Protein 4ZKA (pdb70)

Secondary structure (DSSP, 8-state):
--TTS-EEEEEES--TT--HHHHHHHHHTTS-EEEEEEEEETTEEEEEEEEEESSHHHHHHHHHHHTT-EETTEE-EEEE---/-GGGS-EEEEEES--TT--HHHHHHHHHTTS-EEEEEEEEETTEEEEEEEEEESSHHHHHHHHHHHTT-EETTEE-EEEE---/--EEEEEES--TT--HHHHHHHHHTTS-EEEEEEEEETTEEEEEEEEEESSHHHHHHHHHHHTT-EETTEE-EEEE-/-TTS-EEEEEES--TT--HHHHHHHHGGGS-EEEEEEEEETTEEEEEEEEEESSHHHHHHHHHHHTT-EETTEE-EEEE---/--S-EEEEEES--TT--HHHHHHHHGGGS-EEEEEEEEETTEEEEEEEEEESSHHHHHHHHHHHTT-EETTEE-EEEE--/---EEEEEES--TT--HHHHHHHHHTTS-EEEEEEEEETTEEEEEEEEEESSHHHHHHHHHHHTT-EETTEE-EEEE--

Solvent-accessible surface area: 25620 Å² total; per-residue (Å²): 194,84,106,82,100,67,45,132,0,50,0,17,55,1,7,111,140,9,107,54,86,30,0,94,120,7,0,33,155,36,24,133,23,100,74,13,83,18,45,92,68,190,228,27,14,96,5,49,0,42,0,18,0,71,40,5,29,20,0,32,131,0,73,133,83,7,37,2,0,21,3,81,69,79,46,0,78,2,69,68,28,128,156,188,102,126,74,110,68,61,128,0,54,0,27,65,0,5,105,49,13,34,39,88,27,0,98,151,43,0,32,140,27,25,131,24,98,56,4,26,1,9,4,9,50,174,11,18,77,5,52,0,43,0,19,0,76,37,7,51,34,0,50,128,0,76,110,106,22,86,16,48,110,15,86,74,74,138,3,78,1,59,55,26,118,156,156,68,63,101,1,46,0,24,27,3,10,80,10,8,73,52,21,6,0,86,70,37,0,30,100,28,18,120,24,86,82,14,82,19,44,89,56,192,198,17,11,105,13,55,0,31,0,30,0,45,70,39,43,16,0,62,34,0,80,100,91,21,64,27,37,28,17,34,5,70,31,0,44,0,58,106,66,158,153,40,28,5,41,30,0,53,0,22,54,1,7,110,144,11,108,63,90,38,0,108,138,25,0,36,139,29,25,74,19,26,51,7,82,11,47,90,61,180,227,27,15,98,5,50,0,43,0,4,0,49,40,12,26,18,0,56,132,0,73,136,143,22,91,19,50,99,26,107,72,79,121,0,82,0,66,63,7,114,129,180,26,42,5,38,30,0,49,0,25,60,0,7,111,117,10,5,36,64,37,0,93,147,33,0,32,127,40,24,125,8,32,33,12,28,1,7,0,11,41,116,11,17,76,5,51,0,40,0,5,0,64,37,15,50,36,0,34,130,0,63,106,102,20,89,20,51,111,14,105,73,78,118,0,54,0,72,62,6,150,124,110,96,52,90,0,50,0,28,50,0,8,107,137,6,101,60,91,34,0,88,148,28,0,32,74,10,25,108,27,90,83,14,76,19,45,91,67,190,221,28,16,105,5,56,0,32,0,27,0,52,15,22,48,3,0,55,21,0,63,144,117,19,94,26,49,108,24,103,71,77,136,0,86,1,67,87,23,177

CATH classification: 3.30.70.330

InterPro domains:
  IPR000504 RNA recognition motif domain [PF00076] (120-186)
  IPR000504 RNA recognition motif domain [PS50102] (117-193)
  IPR000504 RNA recognition motif domain [SM00360] (118-189)
  IPR012677 Nucleotide-binding alpha-beta plait domain superfamily [G3DSA:3.30.70.330] (106-208)
  IPR017325 RNA binding protein fox-1 homolog 1-3 [PIRSF037932] (1-370)
  IPR025670 Fox-1 C-terminal domain [PF12414] (253-342)
  IPR034237 FOX1, RNA recognition motif [cd12407] (117-192)
  IPR035979 RNA-binding domain superfamily [SSF54928] (96-199)
  IPR047131 RNA binding protein fox-1 homolog 1-like [PTHR15597] (2-397)

B-factor: mean 28.58, std 15.64, range [10.76, 111.78]

GO terms:
  GO:0005515 protein binding (F, IPI)
  GO:0097165 nuclear stress granule (C, IDA)
  GO:0010494 cytoplasmic stress granule (C, IDA)
  GO:0005654 nucleoplasm (C, IDA)
  GO:0005737 cytoplasm (C, IDA)
  GO:0005802 trans-Golgi network (C, IDA)

Organism: Homo sapiens (NCBI:txid9606)

Structure (mmCIF, N/CA/C/O backbone):
data_4ZKA
#
_entry.id   4ZKA
#
_cell.length_a   68.980
_cell.length_b   77.617
_cell.length_c   106.386
_cell.angle_alpha   90.00
_cell.angle_beta   93.99
_cell.angle_gamma   90.00
#
_symmetry.space_group_name_H-M   'C 1 2 1'
#
loop_
_entity.id
_entity.type
_entity.pdbx_description
1 polymer 'RNA binding protein fox-1 homolog 1'
2 non-polymer 'SULFATE ION'
3 non-polymer '2-(N-MORPHOLINO)-ETHANESULFONIC ACID'
4 non-polymer 'TETRAETHYLENE GLYCOL'
5 water water
#
loop_
_atom_site.group_PDB
_atom_site.id
_atom_site.type_symbol
_atom_site.label_atom_id
_atom_site.label_alt_id
_atom_site.label_comp_id
_atom_site.label_asym_id
_atom_site.label_entity_id
_atom_site.label_seq_id
_atom_site.pdbx_PDB_ins_code
_atom_site.Cartn_x
_atom_site.Cartn_y
_atom_site.Cartn_z
_atom_site.occupancy
_atom_site.B_iso_or_equiv
_atom_site.auth_seq_id
_atom_site.auth_comp_id
_atom_site.auth_asym_id
_atom_site.auth_atom_id
_atom_site.pdbx_PDB_model_num
ATOM 1 N N . GLU A 1 3 ? 47.021 -20.552 23.828 1.00 54.75 3 GLU A N 1
ATOM 2 C CA . GLU A 1 3 ? 48.027 -21.044 22.895 1.00 57.06 3 GLU A CA 1
ATOM 3 C C . GLU A 1 3 ? 49.398 -21.120 23.558 1.00 54.11 3 GLU A C 1
ATOM 4 O O . GLU A 1 3 ? 49.606 -20.571 24.635 1.00 54.98 3 GLU A O 1
ATOM 15 N N . ASN A 1 4 ? 50.323 -21.812 22.900 1.00 50.29 4 ASN A N 1
ATOM 16 C CA . ASN A 1 4 ? 51.707 -21.927 23.354 1.00 43.44 4 ASN A CA 1
ATOM 17 C C . ASN A 1 4 ? 52.544 -20.780 22.777 1.00 37.97 4 ASN A C 1
ATOM 18 O O . ASN A 1 4 ? 52.893 -20.794 21.593 1.00 33.71 4 ASN A O 1
ATOM 29 N N . LYS A 1 5 ? 52.866 -19.795 23.616 1.00 36.24 5 LYS A N 1
ATOM 30 C CA . LYS A 1 5 ? 53.453 -18.538 23.144 1.00 35.56 5 LYS A CA 1
ATOM 31 C C . LYS A 1 5 ? 54.902 -18.642 22.658 1.00 28.72 5 LYS A C 1
ATOM 32 O O . LYS A 1 5 ? 55.435 -17.685 22.084 1.00 27.05 5 LYS A O 1
ATOM 51 N N . SER A 1 6 ? 55.537 -19.785 22.886 1.00 24.84 6 SER A N 1
ATOM 52 C CA . SER A 1 6 ? 56.893 -20.002 22.399 1.00 23.40 6 SER A CA 1
ATOM 53 C C . SER A 1 6 ? 56.899 -20.388 20.913 1.00 18.57 6 SER A C 1
ATOM 54 O O . SER A 1 6 ? 57.901 -20.204 20.226 1.00 22.64 6 SER A O 1
ATOM 62 N N . GLN A 1 7 ? 55.788 -20.934 20.428 1.00 16.33 7 GLN A N 1
ATOM 63 C CA . GLN A 1 7 ? 55.676 -21.370 19.036 1.00 16.00 7 GLN A CA 1
ATOM 64 C C . GLN A 1 7 ? 55.760 -20.192 18.068 1.00 17.03 7 GLN A C 1
ATOM 65 O O . GLN A 1 7 ? 55.368 -19.063 18.407 1.00 18.01 7 GLN A O 1
ATOM 79 N N . PRO A 1 8 ? 56.287 -20.433 16.859 1.00 15.25 8 PRO A N 1
ATOM 80 C CA . PRO A 1 8 ? 56.340 -19.352 15.871 1.00 14.88 8 PRO A CA 1
ATOM 81 C C . PRO A 1 8 ? 54.945 -18.936 15.450 1.00 15.22 8 PRO A C 1
ATOM 82 O O . PRO A 1 8 ? 53.987 -19.684 15.679 1.00 14.63 8 PRO A O 1
ATOM 93 N N . LYS A 1 9 ? 54.830 -17.775 14.816 1.00 14.27 9 LYS A N 1
ATOM 94 C CA . LYS A 1 9 ? 53.524 -17.309 14.376 1.00 14.01 9 LYS A CA 1
ATOM 95 C C . LYS A 1 9 ? 53.628 -16.443 13.135 1.00 13.83 9 LYS A C 1
ATOM 96 O O . LYS A 1 9 ? 54.480 -15.557 13.049 1.00 14.42 9 LYS A O 1
ATOM 115 N N . ARG A 1 10 ? 52.743 -16.708 12.178 1.00 14.04 10 ARG A N 1
ATOM 116 C CA . ARG A 1 10 ? 52.720 -15.969 10.914 1.00 13.93 10 ARG A CA 1
ATOM 117 C C . ARG A 1 10 ? 51.626 -14.923 10.940 1.00 14.15 10 ARG A C 1
ATOM 118 O O . ARG A 1 10 ? 50.473 -15.232 11.218 1.00 13.56 10 ARG A O 1
ATOM 139 N N . LEU A 1 11 ? 51.990 -13.694 10.606 1.00 13.69 11 LEU A N 1
ATOM 140 C CA . LEU A 1 11 ? 51.026 -12.622 10.487 1.00 13.75 11 LEU A CA 1
ATOM 141 C C . LEU A 1 11 ? 50.759 -12.292 9.021 1.00 13.82 11 LEU A C 1
ATOM 142 O O . LEU A 1 11 ? 51.665 -12.323 8.185 1.00 13.89 11 LEU A O 1
ATOM 158 N N . HIS A 1 12 ? 49.511 -11.946 8.729 1.00 12.51 12 HIS A N 1
ATOM 159 C CA . HIS A 1 12 ? 49.121 -11.449 7.425 1.00 12.38 12 HIS A CA 1
ATOM 160 C C . HIS A 1 12 ? 49.093 -9.927 7.509 1.00 12.15 12 HIS A C 1
ATOM 161 O O . HIS A 1 12 ? 48.368 -9.367 8.325 1.00 12.00 12 HIS A O 1
ATOM 176 N N . VAL A 1 13 ? 49.895 -9.269 6.681 1.00 12.58 13 VAL A N 1
ATOM 177 C CA . VAL A 1 13 ? 50.018 -7.818 6.713 1.00 13.89 13 VAL A CA 1
ATOM 178 C C . VAL A 1 13 ? 49.493 -7.290 5.390 1.00 12.60 13 VAL A C 1
ATOM 179 O O . VAL A 1 13 ? 49.999 -7.655 4.332 1.00 12.31 13 VAL A O 1
ATOM 192 N N . SER A 1 14 ? 48.463 -6.459 5.435 1.00 11.84 14 SER A N 1
ATOM 193 C CA . SER A 1 14 ? 47.836 -6.013 4.204 1.00 13.80 14 SER A CA 1
ATOM 194 C C . SER A 1 14 ? 47.669 -4.508 4.145 1.00 13.02 14 SER A C 1
ATOM 195 O O . SER A 1 14 ? 47.856 -3.801 5.130 1.00 12.39 14 SER A O 1
ATOM 203 N N . ASN A 1 15 ? 47.341 -4.046 2.944 1.00 14.02 15 ASN A N 1
ATOM 204 C CA . ASN A 1 15 ? 47.311 -2.635 2.602 1.00 16.10 15 ASN A CA 1
ATOM 205 C C . ASN A 1 15 ? 48.636 -1.945 2.891 1.00 15.63 15 ASN A C 1
ATOM 206 O O . ASN A 1 15 ? 48.676 -0.831 3.410 1.00 14.93 15 ASN A O 1
ATOM 217 N N . ILE A 1 16 ? 49.726 -2.631 2.564 1.00 16.07 16 ILE A N 1
ATOM 218 C CA . ILE A 1 16 ? 51.062 -2.057 2.701 1.00 14.66 16 ILE A CA 1
ATOM 219 C C . ILE A 1 16 ? 51.412 -1.326 1.405 1.00 13.36 16 ILE A C 1
ATOM 220 O O . ILE A 1 16 ? 50.840 -1.608 0.365 1.00 12.69 16 ILE A O 1
ATOM 236 N N . PRO A 1 17 ? 52.313 -0.342 1.477 1.00 15.76 17 PRO A N 1
ATOM 237 C CA . PRO A 1 17 ? 52.676 0.396 0.260 1.00 16.38 17 PRO A CA 1
ATOM 238 C C . PRO A 1 17 ? 53.118 -0.572 -0.845 1.00 16.43 17 PRO A C 1
ATOM 239 O O . PRO A 1 17 ? 53.836 -1.529 -0.574 1.00 16.00 17 PRO A O 1
ATOM 250 N N . PHE A 1 18 ? 52.697 -0.311 -2.080 1.00 13.62 18 PHE A N 1
ATOM 251 C CA . PHE A 1 18 ? 53.057 -1.157 -3.200 1.00 13.26 18 PHE A CA 1
ATOM 252 C C . PHE A 1 18 ? 54.554 -1.188 -3.400 1.00 16.01 18 PHE A C 1
ATOM 253 O O . PHE A 1 18 ? 55.102 -2.167 -3.906 1.00 16.49 18 PHE A O 1
A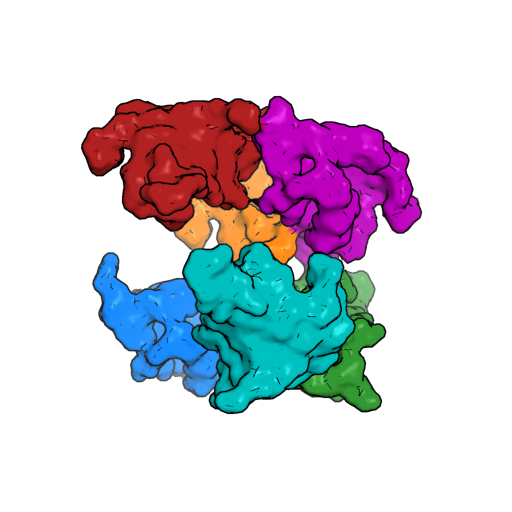TOM 270 N N . ARG A 1 19 ? 55.238 -0.136 -2.953 1.00 17.58 19 ARG A N 1
ATOM 271 C CA . ARG A 1 19 ? 56.685 -0.083 -3.108 1.00 18.81 19 ARG A CA 1
ATOM 272 C C . ARG A 1 19 ? 57.435 -1.011 -2.148 1.00 16.84 19 ARG A C 1
ATOM 273 O O . ARG A 1 19 ? 58.599 -1.328 -2.383 1.00 17.67 19 ARG A O 1
ATOM 294 N N . PHE A 1 20 ? 56.788 -1.447 -1.068 1.00 17.41 20 PHE A N 1
ATOM 295 C CA . PHE A 1 20 ? 57.460 -2.303 -0.080 1.00 17.23 20 PHE A CA 1
ATOM 296 C C . PHE A 1 20 ? 58.031 -3.580 -0.679 1.00 19.53 20 PHE A C 1
ATOM 297 O O . PHE A 1 20 ? 57.416 -4.212 -1.547 1.00 21.19 20 PHE A O 1
ATOM 314 N N . ARG A 1 21 ? 59.220 -3.940 -0.203 1.00 19.46 21 ARG A N 1
ATOM 315 C CA . ARG A 1 21 ? 59.846 -5.225 -0.485 1.00 19.92 21 ARG A CA 1
ATOM 316 C C . ARG A 1 21 ? 60.229 -5.876 0.836 1.00 21.26 21 ARG A C 1
ATOM 317 O O . ARG A 1 21 ? 60.001 -5.310 1.902 1.00 22.02 21 ARG A O 1
ATOM 338 N N . ASP A 1 22 ? 60.818 -7.066 0.765 1.00 23.63 22 ASP A N 1
ATOM 339 C CA . ASP A 1 22 ? 61.231 -7.806 1.967 1.00 26.52 22 ASP A CA 1
ATOM 340 C C . ASP A 1 22 ? 61.860 -6.950 3.073 1.00 24.60 22 ASP A C 1
ATOM 341 O O . ASP A 1 22 ? 61.412 -6.972 4.229 1.00 23.10 22 ASP A O 1
ATOM 350 N N . PRO A 1 23 ? 62.936 -6.218 2.747 1.00 28.10 23 PRO A N 1
ATOM 351 C CA . PRO A 1 23 ? 63.607 -5.489 3.823 1.00 27.00 23 PRO A CA 1
ATOM 352 C C . PRO A 1 23 ? 62.722 -4.454 4.488 1.00 24.83 23 PRO A C 1
ATOM 353 O O . PRO A 1 23 ? 62.941 -4.117 5.645 1.00 27.03 23 PRO A O 1
ATOM 364 N N . ASP A 1 24 ? 61.712 -3.961 3.781 1.00 20.96 24 ASP A N 1
ATOM 365 C CA . ASP A 1 24 ? 60.838 -2.959 4.363 1.00 21.78 24 ASP A CA 1
ATOM 366 C C . ASP A 1 24 ? 59.965 -3.569 5.451 1.00 21.81 24 ASP A C 1
ATOM 367 O O . ASP A 1 24 ? 59.803 -2.990 6.517 1.00 19.80 24 ASP A O 1
ATOM 376 N N . LEU A 1 25 ? 59.422 -4.757 5.206 1.00 23.06 25 LEU A N 1
ATOM 377 C CA . LEU A 1 25 ? 58.660 -5.430 6.256 1.00 26.01 25 LEU A CA 1
ATOM 378 C C . LEU A 1 25 ? 59.551 -5.882 7.392 1.00 24.33 25 LEU A C 1
ATOM 379 O O . LEU A 1 25 ? 59.188 -5.787 8.564 1.00 23.92 25 LEU A O 1
ATOM 395 N N . ARG A 1 26 ? 60.716 -6.396 7.040 1.00 26.56 26 ARG A N 1
ATOM 396 C CA . ARG A 1 26 ? 61.642 -6.898 8.034 1.00 28.74 26 ARG A CA 1
ATOM 397 C C . ARG A 1 26 ? 62.003 -5.766 8.998 1.00 28.45 26 ARG A C 1
ATOM 398 O O . ARG A 1 26 ? 62.005 -5.943 10.219 1.00 31.73 26 ARG A O 1
ATOM 419 N N . GLN A 1 27 ? 62.297 -4.598 8.441 1.00 25.58 27 GLN A N 1
ATOM 420 C CA . GLN A 1 27 ? 62.631 -3.433 9.247 1.00 27.60 27 GLN A CA 1
ATOM 421 C C . GLN A 1 27 ? 61.473 -3.057 10.162 1.00 29.44 27 GLN A C 1
ATOM 422 O O . GLN A 1 27 ? 61.654 -2.860 11.361 1.00 32.48 27 GLN A O 1
ATOM 436 N N . MET A 1 28 ? 60.268 -2.995 9.605 1.00 27.29 28 MET A N 1
ATOM 437 C CA . MET A 1 28 ? 59.120 -2.546 10.381 1.00 22.40 28 MET A CA 1
ATOM 438 C C . MET A 1 28 ? 58.725 -3.526 11.482 1.00 19.72 28 MET A C 1
ATOM 439 O O . MET A 1 28 ? 58.288 -3.117 12.552 1.00 21.81 28 MET A O 1
ATOM 453 N N . PHE A 1 29 ? 58.863 -4.822 11.225 1.00 18.09 29 PHE A N 1
ATOM 454 C CA . PHE A 1 29 ? 58.448 -5.829 12.202 1.00 17.50 29 PHE A CA 1
ATOM 455 C C . PHE A 1 29 ? 59.611 -6.321 13.063 1.00 17.44 29 PHE A C 1
ATOM 456 O O . PHE A 1 29 ? 59.397 -6.825 14.167 1.00 18.22 29 PHE A O 1
ATOM 473 N N . GLY A 1 30 ? 60.830 -6.140 12.566 1.00 19.18 30 GLY A N 1
ATOM 474 C CA . GLY A 1 30 ? 62.021 -6.638 13.242 1.00 24.30 30 GLY A CA 1
ATOM 475 C C . GLY A 1 30 ? 62.219 -6.100 14.647 1.00 24.53 30 GLY A C 1
ATOM 476 O O . GLY A 1 30 ? 62.842 -6.756 15.489 1.00 24.84 30 GLY A O 1
ATOM 480 N N . GLN A 1 31 ? 61.684 -4.906 14.897 1.00 24.37 31 GLN A N 1
ATOM 481 C CA . GLN A 1 31 ? 61.733 -4.266 16.212 1.00 26.48 31 GLN A CA 1
ATOM 482 C C . GLN A 1 31 ? 61.110 -5.132 17.301 1.00 23.34 31 GLN A C 1
ATOM 483 O O . GLN A 1 31 ? 61.428 -4.988 18.481 1.00 25.60 31 GLN A O 1
ATOM 497 N N . PHE A 1 32 ? 60.205 -6.026 16.912 1.00 19.94 32 PHE A N 1
ATOM 498 C CA . PHE A 1 32 ? 59.434 -6.768 17.900 1.00 20.61 32 PHE A CA 1
ATOM 499 C C . PHE A 1 32 ? 60.029 -8.127 18.237 1.00 18.96 32 PHE A C 1
ATOM 500 O O . PHE A 1 32 ? 59.603 -8.765 19.191 1.00 21.04 32 PHE A O 1
ATOM 517 N N . GLY A 1 33 ? 61.031 -8.546 17.479 1.00 20.34 33 GLY A N 1
ATOM 518 C CA . GLY A 1 33 ? 61.704 -9.795 17.754 1.00 19.54 33 GLY A CA 1
ATOM 519 C C . GLY A 1 33 ? 62.207 -10.492 16.510 1.00 19.40 33 GLY A C 1
ATOM 520 O O . GLY A 1 33 ? 62.102 -9.967 15.400 1.00 21.16 33 GLY A O 1
ATOM 524 N N . LYS A 1 34 ? 62.755 -11.689 16.702 1.00 17.14 34 LYS A N 1
ATOM 525 C CA . LYS A 1 34 ? 63.361 -12.462 15.620 1.00 18.17 34 LYS A CA 1
ATOM 526 C C . LYS A 1 34 ? 62.311 -12.912 14.610 1.00 16.67 34 LYS A C 1
ATOM 527 O O . LYS A 1 34 ? 61.286 -13.466 14.985 1.00 14.92 34 LYS A O 1
ATOM 546 N N . ILE A 1 35 ? 62.593 -12.646 13.338 1.00 14.91 35 ILE A N 1
ATOM 547 C CA . ILE A 1 35 ? 61.749 -13.013 12.219 1.00 14.72 35 ILE A CA 1
ATOM 548 C C . ILE A 1 35 ? 62.349 -14.208 11.460 1.00 17.46 35 ILE A C 1
ATOM 549 O O . ILE A 1 35 ? 63.518 -14.189 11.052 1.00 18.36 35 ILE A O 1
ATOM 565 N N . LEU A 1 36 ? 61.553 -15.260 11.290 1.00 17.02 36 LEU A N 1
ATOM 566 C CA . LEU A 1 36 ? 61.964 -16.435 10.529 1.00 17.84 36 LEU A CA 1
ATOM 567 C C . LEU A 1 36 ? 61.772 -16.269 9.035 1.00 19.11 36 LEU A C 1
ATOM 568 O O . LEU A 1 36 ? 62.512 -16.841 8.240 1.00 19.07 36 LEU A O 1
ATOM 584 N N . ASP A 1 37 ? 60.739 -15.535 8.640 1.00 15.98 37 ASP A N 1
ATOM 585 C CA . ASP A 1 37 ? 60.466 -15.395 7.218 1.00 15.76 37 ASP A CA 1
ATOM 586 C C . ASP A 1 37 ? 59.649 -14.154 6.912 1.00 14.38 37 ASP A C 1
ATOM 587 O O . ASP A 1 37 ? 58.817 -13.722 7.708 1.00 14.13 37 ASP A O 1
ATOM 596 N N . VAL A 1 38 ? 59.883 -13.590 5.742 1.00 15.79 38 VAL A N 1
ATOM 597 C CA . VAL A 1 38 ? 59.069 -12.479 5.263 1.00 17.80 38 VAL A CA 1
ATOM 598 C C . VAL A 1 38 ? 58.705 -12.768 3.828 1.00 17.25 38 VAL A C 1
ATOM 599 O O . VAL A 1 38 ? 59.536 -13.236 3.041 1.00 17.49 38 VAL A O 1
ATOM 612 N N . GLU A 1 39 ? 57.455 -12.498 3.474 1.00 15.31 39 GLU A N 1
ATOM 613 C CA . GLU A 1 39 ? 56.990 -12.798 2.143 1.00 17.32 39 GLU A CA 1
ATOM 614 C C . GLU A 1 39 ? 56.045 -11.679 1.692 1.00 19.12 39 GLU A C 1
ATOM 615 O O . GLU A 1 39 ? 55.081 -11.372 2.381 1.00 24.63 39 GLU A O 1
ATOM 627 N N . ILE A 1 40 ? 56.366 -11.040 0.577 1.00 13.99 40 ILE A N 1
ATOM 628 C CA . ILE A 1 40 ? 55.429 -10.125 -0.070 1.00 13.61 40 ILE A CA 1
ATOM 629 C C . ILE A 1 40 ? 54.926 -10.820 -1.317 1.00 13.26 40 ILE A C 1
ATOM 630 O O . ILE A 1 40 ? 55.687 -11.463 -2.010 1.00 13.51 40 ILE A O 1
ATOM 646 N N . ILE A 1 41 ? 53.633 -10.713 -1.563 1.00 13.02 41 ILE A N 1
ATOM 647 C CA . ILE A 1 41 ? 52.990 -11.388 -2.683 1.00 13.04 41 ILE A CA 1
ATOM 648 C C . ILE A 1 41 ? 52.870 -10.447 -3.884 1.00 12.92 41 ILE A C 1
ATOM 649 O O . ILE A 1 41 ? 52.501 -9.274 -3.721 1.00 12.71 41 ILE A O 1
ATOM 665 N N . PHE A 1 42 ? 53.174 -10.972 -5.070 1.00 13.09 42 PHE A N 1
ATOM 666 C CA . PHE A 1 42 ? 53.135 -10.224 -6.326 1.00 13.02 42 PHE A CA 1
ATOM 667 C C . PHE A 1 42 ? 52.285 -10.945 -7.356 1.00 13.00 42 PHE A C 1
ATOM 668 O O . PHE A 1 42 ? 52.074 -12.149 -7.269 1.00 13.13 42 PHE A O 1
ATOM 685 N N . ASN A 1 43 ? 51.839 -10.217 -8.360 1.00 13.00 43 ASN A N 1
ATOM 686 C CA . ASN A 1 43 ? 51.409 -10.855 -9.588 1.00 13.54 43 ASN A CA 1
ATOM 687 C C . ASN A 1 43 ? 52.168 -10.172 -10.722 1.00 15.09 43 ASN A C 1
ATOM 688 O O . ASN A 1 43 ? 53.152 -9.466 -10.469 1.00 14.00 43 ASN A O 1
ATOM 699 N N . GLU A 1 44 ? 51.751 -10.358 -11.960 1.00 15.83 44 GLU A N 1
ATOM 700 C CA . GLU A 1 44 ? 52.540 -9.802 -13.059 1.00 17.72 44 GLU A CA 1
ATOM 701 C C . GLU A 1 44 ? 52.409 -8.269 -13.174 1.00 18.45 44 GLU A C 1
ATOM 702 O O . GLU A 1 44 ? 53.182 -7.639 -13.899 1.00 22.10 44 GLU A O 1
ATOM 714 N N . ARG A 1 45 ? 51.473 -7.681 -12.428 1.00 16.64 45 ARG A N 1
ATOM 715 C CA . ARG A 1 45 ? 51.352 -6.216 -12.306 1.00 17.92 45 ARG A CA 1
ATOM 716 C C . ARG A 1 45 ? 52.167 -5.669 -11.124 1.00 17.42 45 ARG A C 1
ATOM 717 O O . ARG A 1 45 ? 52.080 -4.487 -10.798 1.00 18.08 45 ARG A O 1
ATOM 738 N N . GLY A 1 46 ? 52.946 -6.534 -10.488 1.00 14.42 46 GLY A N 1
ATOM 739 C CA . GLY A 1 46 ? 53.809 -6.144 -9.388 1.00 15.04 46 GLY A CA 1
ATOM 740 C C . GLY A 1 46 ? 53.228 -6.534 -8.035 1.00 16.28 46 GLY A C 1
ATOM 741 O O . GLY A 1 46 ? 52.434 -7.469 -7.927 1.00 12.96 46 GLY A O 1
ATOM 745 N N . SER A 1 47 ? 53.630 -5.811 -6.992 1.00 16.84 47 SER A N 1
ATOM 746 C CA . SER A 1 47 ? 53.162 -6.113 -5.653 1.00 14.27 47 SER A CA 1
ATOM 747 C C . SER A 1 47 ? 51.659 -6.046 -5.556 1.00 15.22 47 SER A C 1
ATOM 748 O O . SER A 1 47 ? 51.011 -5.155 -6.139 1.00 16.53 47 SER A O 1
ATOM 756 N N . LYS A 1 48 ? 51.094 -6.989 -4.812 1.00 12.42 48 LYS A N 1
ATOM 757 C CA . LYS A 1 48 ? 49.671 -6.970 -4.530 1.00 12.02 48 LYS A CA 1
ATOM 758 C C . LYS A 1 48 ? 49.371 -6.238 -3.224 1.00 11.87 48 LYS A C 1
ATOM 759 O O . LYS A 1 48 ? 48.231 -6.204 -2.786 1.00 11.74 48 LYS A O 1
ATOM 778 N N . GLY A 1 49 ? 50.395 -5.670 -2.591 1.00 14.37 49 GLY A N 1
ATOM 779 C CA . GLY A 1 49 ? 50.193 -4.839 -1.418 1.00 14.76 49 GLY A CA 1
ATOM 780 C C . GLY A 1 49 ? 49.853 -5.609 -0.151 1.00 13.87 49 GLY A C 1
ATOM 781 O O . GLY A 1 49 ? 49.148 -5.108 0.732 1.00 12.63 49 GLY A O 1
ATOM 785 N N . PHE A 1 50 ? 50.321 -6.848 -0.066 1.00 12.00 50 PHE A N 1
ATOM 786 C CA . PHE A 1 50 ? 50.197 -7.587 1.173 1.00 12.04 50 PHE A CA 1
ATOM 787 C C . PHE A 1 50 ? 51.282 -8.638 1.244 1.00 12.31 50 PHE A C 1
ATOM 788 O O . PHE A 1 50 ? 51.927 -8.952 0.243 1.00 12.47 50 PHE A O 1
ATOM 805 N N . GLY A 1 51 ? 51.519 -9.136 2.448 1.00 14.21 51 GLY A N 1
ATOM 806 C CA . GLY A 1 51 ? 52.559 -10.119 2.653 1.00 16.28 51 GLY A CA 1
ATOM 807 C C . GLY A 1 51 ? 52.399 -10.813 3.983 1.00 14.06 51 GLY A C 1
ATOM 808 O O . GLY A 1 51 ? 51.419 -10.624 4.702 1.00 12.69 51 GLY A O 1
ATOM 812 N N . PHE A 1 52 ? 53.382 -11.622 4.313 1.00 13.27 52 PHE A N 1
ATOM 813 C CA . PHE A 1 52 ? 53.342 -12.397 5.532 1.00 13.36 52 PHE A CA 1
ATOM 814 C C . PHE A 1 52 ? 54.648 -12.207 6.264 1.00 14.54 52 PHE A C 1
ATOM 815 O O . PHE A 1 52 ? 55.710 -12.168 5.648 1.00 16.35 52 PHE A O 1
ATOM 832 N N . VAL A 1 53 ? 54.556 -12.075 7.575 1.00 13.33 53 VAL A N 1
ATOM 833 C CA . VAL A 1 53 ? 55.725 -11.982 8.410 1.00 13.31 53 VAL A CA 1
ATOM 834 C C . VAL A 1 53 ? 55.632 -13.080 9.453 1.00 13.47 53 VAL A C 1
ATOM 835 O O . VAL A 1 53 ? 54.646 -13.173 10.182 1.00 13.33 53 VAL A O 1
ATOM 848 N N . THR A 1 54 ? 56.647 -13.921 9.504 1.00 13.77 54 THR A N 1
ATOM 849 C CA . THR A 1 54 ? 56.656 -15.025 10.463 1.00 13.96 54 THR A CA 1
ATOM 850 C C . THR A 1 54 ? 57.661 -14.784 11.575 1.00 14.05 54 THR A C 1
ATOM 851 O O . THR A 1 54 ? 58.864 -14.672 11.315 1.00 14.22 54 THR A O 1
ATOM 862 N N . PHE A 1 55 ? 57.158 -14.708 12.807 1.00 13.94 55 PHE A N 1
ATOM 863 C CA . PHE A 1 55 ? 58.002 -14.569 14.000 1.00 14.02 55 PHE A CA 1
ATOM 864 C C . PHE A 1 55 ? 58.401 -15.899 14.618 1.00 14.34 55 PHE A C 1
ATOM 865 O O . PHE A 1 55 ? 57.652 -16.880 14.591 1.00 14.44 55 PHE A O 1
ATOM 882 N N . GLU A 1 56 ? 59.589 -15.912 15.216 1.00 14.51 56 GLU A N 1
ATOM 883 C CA . GLU A 1 56 ? 60.084 -17.093 15.905 1.00 14.84 56 GLU A CA 1
ATOM 884 C C . GLU A 1 56 ? 59.225 -17.431 17.129 1.00 14.77 56 GLU A C 1
ATOM 885 O O . GLU A 1 56 ? 59.065 -18.608 17.461 1.00 15.02 56 GLU A O 1
ATOM 897 N N . ASN A 1 57 ? 58.661 -16.419 17.803 1.00 15.74 57 ASN A N 1
ATOM 898 C CA . ASN A 1 57 ? 57.673 -16.713 18.852 1.00 18.87 57 ASN A CA 1
ATOM 899 C C . ASN A 1 57 ? 56.412 -15.848 18.809 1.00 17.12 57 ASN A C 1
ATOM 900 O O . ASN A 1 57 ? 56.416 -14.719 18.313 1.00 16.86 57 ASN A O 1
ATOM 911 N N . SER A 1 58 ? 55.330 -16.407 19.334 1.00 17.22 58 SER A N 1
ATOM 912 C CA . SER A 1 58 ? 54.013 -15.802 19.214 1.00 18.65 58 SER A CA 1
ATOM 913 C C . SER A 1 58 ? 53.841 -14.560 20.067 1.00 20.96 58 SER A C 1
ATOM 914 O O . SER A 1 58 ? 53.029 -13.694 19.738 1.00 21.02 58 SER A O 1
ATOM 922 N N . ALA A 1 59 ? 54.604 -14.463 21.152 1.00 22.11 59 ALA A N 1
ATOM 923 C CA . ALA A 1 59 ? 54.481 -13.329 22.051 1.00 25.17 59 ALA A CA 1
ATOM 924 C C . ALA A 1 59 ? 54.960 -12.072 21.338 1.00 23.57 59 ALA A C 1
ATOM 925 O O . ALA A 1 59 ? 54.325 -11.015 21.419 1.00 20.50 59 ALA A O 1
ATOM 932 N N . ASP A 1 60 ? 56.079 -12.201 20.626 1.00 20.14 60 ASP A N 1
ATOM 933 C CA . ASP A 1 60 ? 56.584 -11.124 19.791 1.00 15.84 60 ASP A CA 1
ATOM 934 C C . ASP A 1 60 ? 55.575 -10.768 18.692 1.00 15.33 60 ASP A C 1
ATOM 935 O O . ASP A 1 60 ? 55.295 -9.589 18.458 1.00 17.41 60 ASP A O 1
ATOM 944 N N . ALA A 1 61 ? 55.036 -11.780 18.011 1.00 15.26 61 ALA A N 1
ATOM 945 C CA . ALA A 1 61 ? 54.052 -11.547 16.952 1.00 15.39 61 ALA A CA 1
ATOM 946 C C . ALA A 1 61 ? 52.849 -10.793 17.507 1.00 16.48 61 ALA A C 1
ATOM 947 O O . ALA A 1 61 ? 52.350 -9.857 16.879 1.00 16.01 61 ALA A O 1
ATOM 954 N N . ASP A 1 62 ? 52.379 -11.207 18.680 1.00 18.51 62 ASP A N 1
ATOM 955 C CA . ASP A 1 62 ? 51.193 -10.593 19.274 1.00 22.63 62 ASP A CA 1
ATOM 956 C C . ASP A 1 62 ? 51.451 -9.122 19.600 1.00 20.33 62 ASP A C 1
ATOM 957 O O . ASP A 1 62 ? 50.551 -8.281 19.476 1.00 18.08 62 ASP A O 1
ATOM 966 N N . ARG A 1 63 ? 52.678 -8.806 20.003 1.00 20.57 63 ARG A N 1
ATOM 967 C CA . ARG A 1 63 ? 53.041 -7.424 20.311 1.00 24.38 63 ARG A CA 1
ATOM 968 C C . ARG A 1 63 ? 53.089 -6.600 19.025 1.00 23.14 63 ARG A C 1
ATOM 969 O O . ARG A 1 63 ? 52.623 -5.461 18.981 1.00 21.57 63 ARG A O 1
ATOM 990 N N . ALA A 1 64 ? 53.674 -7.178 17.981 1.00 18.27 64 ALA A N 1
ATOM 991 C CA . ALA A 1 64 ? 53.764 -6.490 16.701 1.00 17.00 64 ALA A CA 1
ATOM 992 C C . ALA A 1 64 ? 52.366 -6.199 16.157 1.00 15.23 64 ALA A C 1
ATOM 993 O O . ALA A 1 64 ? 52.101 -5.108 15.648 1.00 17.58 64 ALA A O 1
ATOM 1000 N N . ARG A 1 65 ? 51.472 -7.172 16.266 1.00 14.05 65 ARG A N 1
ATOM 1001 C CA . ARG A 1 65 ? 50.116 -6.996 15.778 1.00 18.84 65 ARG A CA 1
ATOM 1002 C C . ARG A 1 65 ? 49.395 -5.900 16.573 1.00 22.26 65 ARG A C 1
ATOM 1003 O O . ARG A 1 65 ? 48.740 -5.023 16.000 1.00 20.55 65 ARG A O 1
ATOM 1024 N N . GLU A 1 66 ? 49.537 -5.944 17.895 1.00 23.69 66 GLU A N 1
ATOM 1025 C CA . GLU A 1 66 ? 48.874 -4.969 18.769 1.00 26.52 66 GLU A CA 1
ATOM 1026 C C . GLU A 1 66 ? 49.347 -3.556 18.466 1.00 22.51 66 GLU A C 1
ATOM 1027 O O . GLU A 1 66 ? 48.562 -2.601 18.493 1.00 24.42 66 GLU A O 1
ATOM 1039 N N . LYS A 1 67 ? 50.630 -3.416 18.164 1.00 20.28 67 LYS A N 1
ATOM 1040 C CA . LYS A 1 67 ? 51.208 -2.101 17.928 1.00 20.85 67 LYS A CA 1
ATOM 1041 C C . LYS A 1 67 ? 51.029 -1.597 16.497 1.00 17.79 67 LYS A C 1
ATOM 1042 O O . LYS A 1 67 ? 50.865 -0.397 16.266 1.00 18.63 67 LYS A O 1
ATOM 1061 N N . LEU A 1 68 ? 51.065 -2.503 15.532 1.00 14.89 68 LEU A N 1
ATOM 1062 C CA . LEU A 1 68 ? 51.036 -2.090 14.134 1.00 14.90 68 LEU A CA 1
ATOM 1063 C C . LEU A 1 68 ? 49.688 -2.202 13.414 1.00 13.98 68 LEU A C 1
ATOM 1064 O O . LEU A 1 68 ? 49.511 -1.598 12.367 1.00 14.49 68 LEU A O 1
ATOM 1080 N N . HIS A 1 69 ? 48.759 -2.997 13.914 1.00 12.11 69 HIS A N 1
ATOM 1081 C CA . HIS A 1 69 ? 47.492 -3.109 13.219 1.00 12.89 69 HIS A CA 1
ATOM 1082 C C . HIS A 1 69 ? 46.825 -1.729 13.218 1.00 12.96 69 HIS A C 1
ATOM 1083 O O . HIS A 1 69 ? 46.785 -1.053 14.251 1.00 12.80 69 HIS A O 1
ATOM 1098 N N . GLY A 1 70 ? 46.339 -1.308 12.056 1.00 12.68 70 GLY A N 1
ATOM 1099 C CA . GLY A 1 70 ? 45.602 -0.059 11.946 1.00 12.55 70 GLY A CA 1
ATOM 1100 C C . GLY A 1 70 ? 46.461 1.187 11.885 1.00 14.87 70 GLY A C 1
ATOM 1101 O O . GLY A 1 70 ? 45.939 2.304 11.851 1.00 17.11 70 GLY A O 1
ATOM 1105 N N A THR A 1 71 ? 47.777 1.009 11.898 0.46 13.91 71 THR A N 1
ATOM 1106 N N B THR A 1 71 ? 47.775 1.001 11.852 0.54 14.05 71 THR A N 1
ATOM 1107 C CA A THR A 1 71 ? 48.678 2.149 11.797 0.46 14.68 71 THR A CA 1
ATOM 1108 C CA B THR A 1 71 ? 48.710 2.119 11.787 0.54 15.30 71 THR A CA 1
ATOM 1109 C C A THR A 1 71 ? 48.744 2.665 10.365 0.46 13.44 71 THR A C 1
ATOM 1110 C C B THR A 1 71 ? 48.861 2.655 10.363 0.54 13.45 71 THR A C 1
ATOM 1111 O O A THR A 1 71 ? 48.657 1.899 9.406 0.46 13.50 71 THR A O 1
ATOM 1112 O O B THR A 1 71 ? 48.936 1.890 9.400 0.54 13.23 71 THR A O 1
ATOM 1133 N N . VAL A 1 72 ? 48.882 3.980 10.236 1.00 12.09 72 VAL A N 1
ATOM 1134 C CA . VAL A 1 72 ? 49.025 4.621 8.941 1.00 11.98 72 VAL A CA 1
ATOM 1135 C C . VAL A 1 72 ? 50.501 4.763 8.564 1.00 12.64 72 VAL A C 1
ATOM 1136 O O . VAL A 1 72 ? 51.285 5.419 9.252 1.00 15.41 72 VAL A O 1
ATOM 1150 N N . VAL A 1 73 ? 50.866 4.113 7.474 1.00 14.24 73 VAL A N 1
ATOM 1151 C CA . VAL A 1 73 ? 52.220 4.112 6.944 1.00 17.41 73 VAL A CA 1
ATOM 1152 C C . VAL A 1 73 ? 52.157 4.610 5.490 1.00 18.45 73 VAL A C 1
ATOM 1153 O O . VAL A 1 73 ? 51.483 4.025 4.631 1.00 15.60 73 VAL A O 1
ATOM 1166 N N . GLU A 1 74 ? 52.861 5.696 5.211 1.00 21.63 74 GLU A N 1
ATOM 1167 C CA . GLU A 1 74 ? 52.889 6.268 3.863 1.00 21.96 74 GLU A CA 1
ATOM 1168 C C . GLU A 1 74 ? 51.514 6.356 3.205 1.00 20.89 74 GLU A C 1
ATOM 1169 O O . GLU A 1 74 ? 51.344 5.975 2.049 1.00 24.95 74 GLU A O 1
ATOM 1181 N N . GLY A 1 75 ? 50.528 6.843 3.949 1.00 17.74 75 GLY A N 1
ATOM 1182 C CA . GLY A 1 75 ? 49.215 7.120 3.399 1.00 20.27 75 GLY A CA 1
ATOM 1183 C C . GLY A 1 75 ? 48.210 5.990 3.494 1.00 17.74 75 GLY A C 1
ATOM 1184 O O . GLY A 1 75 ? 47.043 6.169 3.142 1.00 19.97 75 GLY A O 1
ATOM 1188 N N . ARG A 1 76 ? 48.646 4.849 4.010 1.00 14.46 76 ARG A N 1
ATOM 1189 C CA . ARG A 1 76 ? 47.803 3.654 4.097 1.00 14.75 76 ARG A CA 1
ATOM 1190 C C . ARG A 1 76 ? 47.629 3.147 5.525 1.00 13.59 76 ARG A C 1
ATOM 1191 O O . ARG A 1 76 ? 48.604 2.988 6.270 1.00 13.45 76 ARG A O 1
ATOM 1212 N N . LYS A 1 77 ? 46.385 2.862 5.892 1.00 13.43 77 LYS A N 1
ATOM 1213 C CA . LYS A 1 77 ? 46.106 2.162 7.134 1.00 13.53 77 LYS A CA 1
ATOM 1214 C C . LYS A 1 77 ? 46.368 0.675 6.935 1.00 12.61 77 LYS A C 1
ATOM 1215 O O . LYS A 1 77 ? 45.623 -0.011 6.231 1.00 13.33 77 LYS A O 1
ATOM 1234 N N . ILE A 1 78 ? 47.434 0.174 7.538 1.00 11.24 78 ILE A N 1
ATOM 1235 C CA . ILE A 1 78 ? 47.783 -1.223 7.343 1.00 11.70 78 ILE A CA 1
ATOM 1236 C C . ILE A 1 78 ? 46.962 -2.100 8.278 1.00 11.64 78 ILE A C 1
ATOM 1237 O O . ILE A 1 78 ? 46.476 -1.651 9.321 1.00 12.02 78 ILE A O 1
ATOM 1253 N N . GLU A 1 79 ? 46.772 -3.352 7.884 1.00 11.19 79 GLU A N 1
ATOM 1254 C CA . GLU A 1 79 ? 46.060 -4.290 8.732 1.00 12.92 79 GLU A CA 1
ATOM 1255 C C . GLU A 1 79 ? 47.001 -5.439 9.014 1.00 12.72 79 GLU A C 1
ATOM 1256 O O . GLU A 1 79 ? 47.704 -5.883 8.114 1.00 14.22 79 GLU A O 1
ATOM 1268 N N . VAL A 1 80 ? 47.008 -5.911 10.256 1.00 12.82 80 VAL A N 1
ATOM 1269 C CA . VAL A 1 80 ? 47.881 -6.967 10.693 1.00 13.03 80 VAL A CA 1
ATOM 1270 C C . VAL A 1 80 ? 46.993 -7.950 11.443 1.00 15.76 80 VAL A C 1
ATOM 1271 O O . VAL A 1 80 ? 46.363 -7.611 12.450 1.00 15.98 80 VAL A O 1
ATOM 1284 N N . ASN A 1 81 ? 46.920 -9.159 10.915 1.00 17.51 81 ASN A N 1
ATOM 1285 C CA . ASN A 1 81 ? 46.061 -10.202 11.464 1.00 19.38 81 ASN A CA 1
ATOM 1286 C C . ASN A 1 81 ? 46.838 -11.498 11.500 1.00 16.31 81 ASN A C 1
ATOM 1287 O O . ASN A 1 81 ? 47.814 -11.657 10.786 1.00 13.51 81 ASN A O 1
ATOM 1298 N N . ASN A 1 82 ? 46.403 -12.441 12.318 1.00 20.25 82 ASN A N 1
ATOM 1299 C CA . ASN A 1 82 ? 46.983 -13.780 12.258 1.00 24.67 82 ASN A CA 1
ATOM 1300 C C . ASN A 1 82 ? 46.666 -14.389 10.898 1.00 22.14 82 ASN A C 1
ATOM 1301 O O . ASN A 1 82 ? 45.546 -14.271 10.421 1.00 20.61 82 ASN A O 1
ATOM 1312 N N . ALA A 1 83 ? 47.644 -15.030 10.260 1.00 17.94 83 ALA A N 1
ATOM 1313 C CA . ALA A 1 83 ? 47.421 -15.580 8.936 1.00 19.45 83 ALA A CA 1
ATOM 1314 C C . ALA A 1 83 ? 46.557 -16.828 9.028 1.00 26.30 83 ALA A C 1
ATOM 1315 O O . ALA A 1 83 ? 46.602 -17.545 10.026 1.00 22.93 83 ALA A O 1
ATOM 1322 N N . THR A 1 84 ? 45.789 -17.072 7.970 1.00 35.18 84 THR A N 1
ATOM 1323 C CA . THR A 1 84 ? 44.984 -18.283 7.836 1.00 42.34 84 THR A CA 1
ATOM 1324 C C . THR A 1 84 ? 45.184 -18.890 6.450 1.00 50.39 84 THR A C 1
ATOM 1325 O O . THR A 1 84 ? 45.901 -18.332 5.616 1.00 48.35 84 THR A O 1
ATOM 1336 N N . ALA A 1 85 ? 44.537 -20.026 6.204 1.00 61.23 85 ALA A N 1
ATOM 1337 C CA . ALA A 1 85 ? 44.698 -20.751 4.947 1.00 68.49 85 ALA A CA 1
ATOM 1338 C C . ALA A 1 85 ? 44.184 -19.935 3.764 1.00 71.48 85 ALA A C 1
ATOM 1339 O O . ALA A 1 85 ? 44.704 -20.043 2.653 1.00 71.67 85 ALA A O 1
ATOM 1346 N N . GLU B 1 3 ? 9.351 16.946 8.681 1.00 77.04 3 GLU B N 1
ATOM 1347 C CA . GLU B 1 3 ? 9.439 17.643 9.961 1.00 74.06 3 GLU B CA 1
ATOM 1348 C C . GLU B 1 3 ? 10.453 16.957 10.883 1.00 68.89 3 GLU B C 1
ATOM 1349 O O . GLU B 1 3 ? 11.658 17.128 10.716 1.00 62.40 3 GLU B O 1
ATOM 1360 N N . ASN B 1 4 ? 9.961 16.178 11.842 1.00 66.81 4 ASN B N 1
ATOM 1361 C CA . ASN B 1 4 ? 10.815 15.472 12.790 1.00 57.18 4 ASN B CA 1
ATOM 1362 C C . ASN B 1 4 ? 11.913 14.696 12.069 1.00 44.43 4 ASN B C 1
ATOM 1363 O O . ASN B 1 4 ? 13.098 14.887 12.341 1.00 40.45 4 ASN B O 1
ATOM 1374 N N . LYS B 1 5 ? 11.508 13.841 11.132 1.00 36.85 5 LYS B N 1
ATOM 1375 C CA . LYS B 1 5 ? 12.416 12.878 10.512 1.00 32.55 5 LYS B CA 1
ATOM 1376 C C . LYS B 1 5 ? 13.416 13.499 9.538 1.00 26.81 5 LYS B C 1
ATOM 1377 O O . LYS B 1 5 ? 14.443 12.889 9.231 1.00 24.53 5 LYS B O 1
ATOM 1396 N N . SER B 1 6 ? 13.127 14.706 9.060 1.00 24.70 6 SER B N 1
ATOM 1397 C CA . SER B 1 6 ? 14.031 15.394 8.153 1.00 22.16 6 SER B CA 1
ATOM 1398 C C . SER B 1 6 ? 15.153 16.137 8.897 1.00 18.68 6 SER B C 1
ATOM 1399 O O . SER B 1 6 ? 16.138 16.543 8.297 1.00 18.49 6 SER B O 1
ATOM 1407 N N . GLN B 1 7 ? 14.986 16.350 10.189 1.00 16.51 7 GLN B N 1
ATOM 1408 C CA . GLN B 1 7 ? 16.022 17.032 10.964 1.00 15.26 7 GLN B CA 1
ATOM 1409 C C . GLN B 1 7 ? 17.269 16.157 11.060 1.00 17.14 7 GLN B C 1
ATOM 1410 O O . GLN B 1 7 ? 17.173 14.927 10.964 1.00 17.54 7 GLN B O 1
ATOM 1424 N N . PRO B 1 8 ? 18.444 16.785 11.231 1.00 14.48 8 PRO B N 1
ATOM 1425 C CA . PRO B 1 8 ? 19.667 15.996 11.375 1.00 13.00 8 PRO B CA 1
ATOM 1426 C C . PRO B 1 8 ? 19.675 15.254 12.704 1.00 12.26 8 PRO B C 1
ATOM 1427 O O . PRO B 1 8 ? 18.863 15.544 13.572 1.00 12.23 8 PRO B O 1
ATOM 1438 N N . LYS B 1 9 ? 20.559 14.272 12.841 1.00 11.84 9 LYS B N 1
ATOM 1439 C CA . LYS B 1 9 ? 20.645 13.525 14.088 1.00 11.87 9 LYS B CA 1
ATOM 1440 C C . LYS B 1 9 ? 22.060 13.074 14.342 1.00 11.69 9 LYS B C 1
ATOM 1441 O O . LYS B 1 9 ? 22.735 12.617 13.426 1.00 11.51 9 LYS B O 1
ATOM 1460 N N . ARG B 1 10 ? 22.495 13.214 15.594 1.00 12.36 10 ARG B N 1
ATOM 1461 C CA . ARG B 1 10 ? 23.812 12.756 16.020 1.00 12.33 10 ARG B CA 1
ATOM 1462 C C . ARG B 1 10 ? 23.712 11.435 16.775 1.00 11.93 10 ARG B C 1
ATOM 1463 O O . ARG B 1 10 ? 22.877 11.272 17.670 1.00 12.61 10 ARG B O 1
ATOM 1484 N N . LEU B 1 11 ? 24.526 10.476 16.356 1.00 11.42 11 LEU B N 1
ATOM 1485 C CA . LEU B 1 11 ? 24.634 9.198 17.041 1.00 11.42 11 LEU B CA 1
ATOM 1486 C C . LEU B 1 11 ? 25.934 9.143 17.811 1.00 11.34 11 LEU B C 1
ATOM 1487 O O . LEU B 1 11 ? 26.955 9.680 17.372 1.00 11.24 11 LEU B O 1
ATOM 1503 N N . HIS B 1 12 ? 25.869 8.468 18.956 1.00 11.42 12 HIS B N 1
ATOM 1504 C CA . HIS B 1 12 ? 27.018 8.158 19.786 1.00 11.98 12 HIS B CA 1
ATOM 1505 C C . HIS B 1 12 ? 27.420 6.737 19.464 1.00 11.29 12 HIS B C 1
ATOM 1506 O O . HIS B 1 12 ? 26.596 5.842 19.543 1.00 12.41 12 HIS B O 1
ATOM 1521 N N . VAL B 1 13 ? 28.663 6.543 19.054 1.00 11.15 13 VAL B N 1
ATOM 1522 C CA . VAL B 1 13 ? 29.152 5.225 18.685 1.00 12.22 13 VAL B CA 1
ATOM 1523 C C . VAL B 1 13 ? 30.295 4.855 19.632 1.00 11.07 13 VAL B C 1
ATOM 1524 O O . VAL B 1 13 ? 31.315 5.517 19.681 1.00 11.63 13 VAL B O 1
ATOM 1537 N N . SER B 1 14 ? 30.133 3.793 20.392 1.00 12.04 14 SER B N 1
ATOM 1538 C CA . SER B 1 14 ? 31.146 3.460 21.376 1.00 14.22 14 SER B CA 1
ATOM 1539 C C . SER B 1 14 ? 31.662 2.035 21.225 1.00 12.26 14 SER B C 1
ATOM 1540 O O . SER B 1 14 ? 31.099 1.214 20.506 1.00 11.95 14 SER B O 1
ATOM 1548 N N . ASN B 1 15 ? 32.777 1.781 21.895 1.00 12.91 15 ASN B N 1
ATOM 1549 C CA . ASN B 1 15 ? 33.496 0.505 21.803 1.00 13.24 15 ASN B CA 1
ATOM 1550 C C . ASN B 1 15 ? 34.058 0.256 20.424 1.00 14.15 15 ASN B C 1
ATOM 1551 O O . ASN B 1 15 ? 34.086 -0.877 19.957 1.00 16.45 15 ASN B O 1
ATOM 1562 N N . ILE B 1 16 ? 34.457 1.321 19.738 1.00 14.24 16 ILE B N 1
ATOM 1563 C CA . ILE B 1 16 ? 35.084 1.170 18.435 1.00 13.64 16 ILE B CA 1
ATOM 1564 C C . ILE B 1 16 ? 36.582 0.942 18.616 1.00 14.52 16 ILE B C 1
ATOM 1565 O O . ILE B 1 16 ? 37.175 1.315 19.641 1.00 14.02 16 ILE B O 1
ATOM 1581 N N . PRO B 1 17 ? 37.212 0.364 17.595 1.00 16.95 17 PRO B N 1
ATOM 1582 C CA . PRO B 1 17 ? 38.651 0.112 17.646 1.00 15.44 17 PRO B CA 1
ATOM 1583 C C . PRO B 1 17 ? 39.443 1.385 17.905 1.00 14.29 17 PRO B C 1
ATOM 1584 O O . PRO B 1 17 ? 39.117 2.462 17.412 1.00 13.50 17 PRO B O 1
ATOM 1595 N N . PHE B 1 18 ? 40.524 1.264 18.658 1.00 14.80 18 PHE B N 1
ATOM 1596 C CA . PHE B 1 18 ? 41.272 2.449 19.041 1.00 15.50 18 PHE B CA 1
ATOM 1597 C C . PHE B 1 18 ? 41.968 3.064 17.827 1.00 14.91 18 PHE B C 1
ATOM 1598 O O . PHE B 1 18 ? 42.296 4.253 17.821 1.00 13.70 18 PHE B O 1
ATOM 1615 N N . ARG B 1 19 ? 42.138 2.273 16.771 1.00 14.80 19 ARG B N 1
ATOM 1616 C CA . ARG B 1 19 ? 42.741 2.797 15.550 1.00 14.84 19 ARG B CA 1
ATOM 1617 C C . ARG B 1 19 ? 41.724 3.288 14.520 1.00 14.62 19 ARG B C 1
ATOM 1618 O O . ARG B 1 19 ? 42.107 3.740 13.449 1.00 15.04 19 ARG B O 1
ATOM 1639 N N . PHE B 1 20 ? 40.434 3.206 14.839 1.00 12.47 20 PHE B N 1
ATOM 1640 C CA . PHE B 1 20 ? 39.419 3.799 13.982 1.00 11.82 20 PHE B CA 1
ATOM 1641 C C . PHE B 1 20 ? 39.629 5.292 13.887 1.00 12.67 20 PHE B C 1
ATOM 1642 O O . PHE B 1 20 ? 39.914 5.958 14.883 1.00 14.20 20 PHE B O 1
ATOM 1659 N N . ARG B 1 21 ? 39.479 5.814 12.680 1.00 13.98 21 ARG B N 1
ATOM 1660 C CA . ARG B 1 21 ? 39.596 7.247 12.442 1.00 14.83 21 ARG B CA 1
ATOM 1661 C C . ARG B 1 21 ? 38.430 7.719 11.569 1.00 15.33 21 ARG B C 1
ATOM 1662 O O . ARG B 1 21 ? 37.562 6.926 11.212 1.00 15.74 21 ARG B O 1
ATOM 1683 N N . ASP B 1 22 ? 38.414 9.003 11.223 1.00 16.10 22 ASP B N 1
ATOM 1684 C CA . ASP B 1 22 ? 37.311 9.573 10.435 1.00 19.92 22 ASP B CA 1
ATOM 1685 C C . ASP B 1 22 ? 36.883 8.693 9.269 1.00 20.01 22 ASP B C 1
ATOM 1686 O O . ASP B 1 22 ? 35.718 8.345 9.169 1.00 20.13 22 ASP B O 1
ATOM 1695 N N . PRO B 1 23 ? 37.818 8.332 8.374 1.00 24.07 23 PRO B N 1
ATOM 1696 C CA . PRO B 1 23 ? 37.429 7.522 7.213 1.00 22.97 23 PRO B CA 1
ATOM 1697 C C . PRO B 1 23 ? 36.733 6.211 7.575 1.00 22.24 23 PRO B C 1
ATOM 1698 O O . PRO B 1 23 ? 35.852 5.766 6.847 1.00 23.86 23 PRO B O 1
ATOM 1709 N N . ASP B 1 24 ? 37.126 5.590 8.682 1.00 18.42 24 ASP B N 1
ATOM 1710 C CA . ASP B 1 24 ? 36.537 4.326 9.081 1.00 16.17 24 ASP B CA 1
ATOM 1711 C C . ASP B 1 24 ? 35.074 4.489 9.452 1.00 15.82 24 ASP B C 1
ATOM 1712 O O . ASP B 1 24 ? 34.241 3.646 9.111 1.00 17.26 24 ASP B O 1
ATOM 1721 N N . LEU B 1 25 ? 34.751 5.568 10.155 1.00 15.14 25 LEU B N 1
ATOM 1722 C CA . LEU B 1 25 ? 33.367 5.784 10.545 1.00 15.91 25 LEU B CA 1
ATOM 1723 C C . LEU B 1 25 ? 32.563 6.258 9.354 1.00 15.65 25 LEU B C 1
ATOM 1724 O O . LEU B 1 25 ? 31.414 5.851 9.187 1.00 16.95 25 LEU B O 1
ATOM 1740 N N . ARG B 1 26 ? 33.152 7.117 8.526 1.00 18.78 26 ARG B N 1
ATOM 1741 C CA . ARG B 1 26 ? 32.431 7.629 7.358 1.00 23.57 26 ARG B CA 1
ATOM 1742 C C . ARG B 1 26 ? 32.042 6.494 6.434 1.00 22.73 26 ARG B C 1
ATOM 1743 O O . ARG B 1 26 ? 30.951 6.484 5.876 1.00 24.56 26 ARG B O 1
ATOM 1764 N N . GLN B 1 27 ? 32.947 5.543 6.260 1.00 23.18 27 GLN B N 1
ATOM 1765 C CA . GLN B 1 27 ? 32.699 4.395 5.398 1.00 26.91 27 GLN B CA 1
ATOM 1766 C C . GLN B 1 27 ? 31.613 3.494 5.965 1.00 25.79 27 GLN B C 1
ATOM 1767 O O . GLN B 1 27 ? 30.704 3.073 5.251 1.00 27.49 27 GLN B O 1
ATOM 1781 N N . MET B 1 28 ? 31.703 3.204 7.255 1.00 19.24 28 MET B N 1
ATOM 1782 C CA . MET B 1 28 ? 30.740 2.340 7.916 1.00 18.07 28 MET B CA 1
ATOM 1783 C C . MET B 1 28 ? 29.335 2.950 7.967 1.00 18.09 28 MET B C 1
ATOM 1784 O O . MET B 1 28 ? 28.340 2.293 7.683 1.00 19.04 28 MET B O 1
ATOM 1798 N N . PHE B 1 29 ? 29.258 4.217 8.332 1.00 17.00 29 PHE B N 1
ATOM 1799 C CA . PHE B 1 29 ? 27.964 4.849 8.562 1.00 13.87 29 PHE B CA 1
ATOM 1800 C C . PHE B 1 29 ? 27.419 5.507 7.297 1.00 14.18 29 PHE B C 1
ATOM 1801 O O . PHE B 1 29 ? 26.200 5.604 7.105 1.00 14.55 29 PHE B O 1
ATOM 1818 N N . GLY B 1 30 ? 28.326 5.952 6.435 1.00 19.16 30 GLY B N 1
ATOM 1819 C CA . GLY B 1 30 ? 27.962 6.665 5.223 1.00 26.25 30 GLY B CA 1
ATOM 1820 C C . GLY B 1 30 ? 27.115 5.827 4.288 1.00 27.38 30 GLY B C 1
ATOM 1821 O O . GLY B 1 30 ? 26.439 6.353 3.395 1.00 23.45 30 GLY B O 1
ATOM 1825 N N . GLN B 1 31 ? 27.151 4.517 4.506 1.00 30.83 31 GLN B N 1
ATOM 1826 C CA . GLN B 1 31 ? 26.336 3.570 3.759 1.00 33.46 31 GLN B CA 1
ATOM 1827 C C . GLN B 1 31 ? 24.844 3.830 3.921 1.00 29.70 31 GLN B C 1
ATOM 1828 O O . GLN B 1 31 ? 24.039 3.419 3.083 1.00 30.30 31 GLN B O 1
ATOM 1842 N N . PHE B 1 32 ? 24.460 4.487 5.010 1.00 20.12 32 PHE B N 1
ATOM 1843 C CA . PHE B 1 32 ? 23.044 4.668 5.304 1.00 16.27 32 PHE B CA 1
ATOM 1844 C C . PHE B 1 32 ? 22.509 6.049 4.930 1.00 16.78 32 PHE B C 1
ATOM 1845 O O . PHE B 1 32 ? 21.311 6.318 5.070 1.00 18.97 32 PHE B O 1
ATOM 1862 N N . GLY B 1 33 ? 23.388 6.924 4.463 1.00 17.25 33 GLY B N 1
ATOM 1863 C CA . GLY B 1 33 ? 22.955 8.241 4.035 1.00 20.23 33 GLY B CA 1
ATOM 1864 C C . GLY B 1 33 ? 24.005 9.310 4.238 1.00 18.81 33 GLY B C 1
ATOM 1865 O O . GLY B 1 33 ? 25.132 9.029 4.664 1.00 17.99 33 GLY B O 1
ATOM 1869 N N . LYS B 1 34 ? 23.627 10.544 3.939 1.00 16.02 34 LYS B N 1
ATOM 1870 C CA . LYS B 1 34 ? 24.563 11.638 3.950 1.00 15.04 34 LYS B CA 1
ATOM 1871 C C . LYS B 1 34 ? 24.960 12.006 5.376 1.00 14.60 34 LYS B C 1
ATOM 1872 O O . LYS B 1 34 ? 24.108 12.229 6.231 1.00 14.47 34 LYS B O 1
ATOM 1891 N N . ILE B 1 35 ? 26.265 12.076 5.588 1.00 15.00 35 ILE B N 1
ATOM 1892 C CA . ILE B 1 35 ? 26.848 12.425 6.878 1.00 14.30 35 ILE B CA 1
ATOM 1893 C C . ILE B 1 35 ? 27.300 13.877 6.880 1.00 13.02 35 ILE B C 1
ATOM 1894 O O . ILE B 1 35 ? 28.002 14.309 5.984 1.00 15.72 35 ILE B O 1
ATOM 1910 N N . LEU B 1 36 ? 26.900 14.617 7.903 1.00 12.12 36 LEU B N 1
ATOM 1911 C CA . LEU B 1 36 ? 27.281 16.013 8.069 1.00 14.71 36 LEU B CA 1
ATOM 1912 C C . LEU B 1 36 ? 28.598 16.176 8.808 1.00 16.59 36 LEU B C 1
ATOM 1913 O O . LEU B 1 36 ? 29.311 17.144 8.602 1.00 18.06 36 LEU B O 1
ATOM 1929 N N . ASP B 1 37 ? 28.896 15.246 9.708 1.00 15.40 37 ASP B N 1
ATOM 1930 C CA . ASP B 1 37 ? 30.085 15.347 10.526 1.00 15.08 37 ASP B CA 1
ATOM 1931 C C . ASP B 1 37 ? 30.402 14.013 11.185 1.00 12.86 37 ASP B C 1
ATOM 1932 O O . ASP B 1 37 ? 29.513 13.205 11.431 1.00 12.33 37 ASP B O 1
ATOM 1941 N N . VAL B 1 38 ? 31.686 13.812 11.471 1.00 11.70 38 VAL B N 1
ATOM 1942 C CA . VAL B 1 38 ? 32.156 12.652 12.191 1.00 12.61 38 VAL B CA 1
ATOM 1943 C C . VAL B 1 38 ? 33.187 13.165 13.178 1.00 14.54 38 VAL B C 1
ATOM 1944 O O . VAL B 1 38 ? 34.019 14.011 12.840 1.00 14.23 38 VAL B O 1
ATOM 1957 N N . GLU B 1 39 ? 33.116 12.678 14.410 1.00 14.84 39 GLU B N 1
ATOM 1958 C CA . GLU B 1 39 ? 34.042 13.115 15.427 1.00 15.37 39 GLU B CA 1
ATOM 1959 C C . GLU B 1 39 ? 34.461 11.880 16.215 1.00 15.41 39 GLU B C 1
ATOM 1960 O O . GLU B 1 39 ? 33.622 11.090 16.626 1.00 17.44 39 GLU B O 1
ATOM 1972 N N . ILE B 1 40 ? 35.759 11.707 16.404 1.00 12.44 40 ILE B N 1
ATOM 1973 C CA . ILE B 1 40 ? 36.251 10.665 17.301 1.00 12.20 40 ILE B CA 1
ATOM 1974 C C . ILE B 1 40 ? 36.962 11.372 18.432 1.00 11.69 40 ILE B C 1
ATOM 1975 O O . ILE B 1 40 ? 37.638 12.364 18.199 1.00 11.09 40 ILE B O 1
ATOM 1991 N N . ILE B 1 41 ? 36.790 10.885 19.657 1.00 12.53 41 ILE B N 1
ATOM 1992 C CA . ILE B 1 41 ? 37.302 11.587 20.832 1.00 12.62 41 ILE B CA 1
ATOM 1993 C C . ILE B 1 41 ? 38.620 10.964 21.294 1.00 11.71 41 ILE B C 1
ATOM 1994 O O . ILE B 1 41 ? 38.762 9.742 21.305 1.00 10.89 41 ILE B O 1
ATOM 2010 N N . PHE B 1 42 ? 39.581 11.836 21.624 1.00 11.74 42 PHE B N 1
ATOM 2011 C CA . PHE B 1 42 ? 40.959 11.468 21.976 1.00 11.56 42 PHE B CA 1
ATOM 2012 C C . PHE B 1 42 ? 41.370 12.166 23.259 1.00 10.94 42 PHE B C 1
ATOM 2013 O O . PHE B 1 42 ? 40.851 13.239 23.578 1.00 11.01 42 PHE B O 1
ATOM 2030 N N . ASN B 1 43 ? 42.317 11.587 23.984 1.00 11.26 43 ASN B N 1
ATOM 2031 C CA . ASN B 1 43 ? 43.081 12.363 24.956 1.00 14.12 43 ASN B CA 1
ATOM 2032 C C . ASN B 1 43 ? 44.505 12.307 24.468 1.00 17.36 43 ASN B C 1
ATOM 2033 O O . ASN B 1 43 ? 44.736 11.877 23.338 1.00 17.05 43 ASN B O 1
ATOM 2044 N N . GLU B 1 44 ? 45.467 12.746 25.276 1.00 19.58 44 GLU B N 1
ATOM 2045 C CA . GLU B 1 44 ? 46.855 12.782 24.805 1.00 22.37 44 GLU B CA 1
ATOM 2046 C C . GLU B 1 44 ? 47.475 11.392 24.711 1.00 20.28 44 GLU B C 1
ATOM 2047 O O . GLU B 1 44 ? 48.550 11.225 24.145 1.00 23.67 44 GLU B O 1
ATOM 2059 N N . ARG B 1 45 ? 46.806 10.391 25.261 1.00 17.18 45 ARG B N 1
ATOM 2060 C CA . ARG B 1 45 ? 47.314 9.034 25.178 1.00 22.44 45 ARG B CA 1
ATOM 2061 C C . ARG B 1 45 ? 46.830 8.332 23.912 1.00 22.88 45 ARG B C 1
ATOM 2062 O O . ARG B 1 45 ? 47.399 7.332 23.498 1.00 24.89 45 ARG B O 1
ATOM 2083 N N . GLY B 1 46 ? 45.775 8.862 23.299 1.00 18.32 46 GLY B N 1
ATOM 2084 C CA . GLY B 1 46 ? 45.249 8.303 22.068 1.00 16.40 46 GLY B CA 1
ATOM 2085 C C . GLY B 1 46 ? 43.730 8.322 22.020 1.00 15.98 46 GLY B C 1
ATOM 2086 O O . GLY B 1 46 ? 43.075 9.015 22.810 1.00 13.86 46 GLY B O 1
ATOM 2090 N N . SER B 1 47 ? 43.166 7.563 21.082 1.00 15.18 47 SER B N 1
ATOM 2091 C CA . SER B 1 47 ? 41.721 7.470 20.949 1.00 13.00 47 SER B CA 1
ATOM 2092 C C . SER B 1 47 ? 41.080 6.997 22.227 1.00 12.08 47 SER B C 1
ATOM 2093 O O . SER B 1 47 ? 41.608 6.124 22.904 1.00 12.57 47 SER B O 1
ATOM 2101 N N . LYS B 1 48 ? 39.912 7.545 22.541 1.00 11.62 48 LYS B N 1
ATOM 2102 C CA . LYS B 1 48 ? 39.135 7.039 23.660 1.00 11.56 48 LYS B CA 1
ATOM 2103 C C . LYS B 1 48 ? 38.180 5.909 23.258 1.00 14.05 48 LYS B C 1
ATOM 2104 O O . LYS B 1 48 ? 37.488 5.351 24.102 1.00 14.99 48 LYS B O 1
ATOM 2123 N N . GLY B 1 49 ? 38.160 5.554 21.975 1.00 15.49 49 GLY B N 1
ATOM 2124 C CA . GLY B 1 49 ? 37.356 4.427 21.515 1.00 13.96 49 GLY B CA 1
ATOM 2125 C C . GLY B 1 49 ? 35.873 4.731 21.463 1.00 12.00 49 GLY B C 1
ATOM 2126 O O . GLY B 1 49 ? 35.045 3.862 21.685 1.00 12.44 49 GLY B O 1
ATOM 2130 N N . PHE B 1 50 ? 35.535 5.986 21.207 1.00 11.07 50 PHE B N 1
ATOM 2131 C CA . PHE B 1 50 ? 34.147 6.375 20.964 1.00 11.99 50 PHE B CA 1
ATOM 2132 C C . PHE B 1 50 ? 34.130 7.650 20.147 1.00 12.44 50 PHE B C 1
ATOM 2133 O O . PHE B 1 50 ? 35.128 8.352 20.033 1.00 10.83 50 PHE B O 1
ATOM 2150 N N . GLY B 1 51 ? 32.998 7.904 19.514 1.00 13.21 51 GLY B N 1
ATOM 2151 C CA . GLY B 1 51 ? 32.901 9.040 18.636 1.00 12.18 51 GLY B CA 1
ATOM 2152 C C . GLY B 1 51 ? 31.454 9.329 18.340 1.00 11.80 51 GLY B C 1
ATOM 2153 O O . GLY B 1 51 ? 30.557 8.695 18.894 1.00 11.99 51 GLY B O 1
ATOM 2157 N N . PHE B 1 52 ? 31.238 10.282 17.448 1.00 10.95 52 PHE B N 1
ATOM 2158 C CA . PHE B 1 52 ? 29.893 10.708 17.119 1.00 11.18 52 PHE B CA 1
ATOM 2159 C C . PHE B 1 52 ? 29.770 10.839 15.613 1.00 11.51 52 PHE B C 1
ATOM 2160 O O . PHE B 1 52 ? 30.693 11.282 14.944 1.00 13.50 52 PHE B O 1
ATOM 2177 N N . VAL B 1 53 ? 28.626 10.447 15.083 1.00 10.99 53 VAL B N 1
ATOM 2178 C CA . VAL B 1 53 ? 28.365 10.584 13.658 1.00 10.93 53 VAL B CA 1
ATOM 2179 C C . VAL B 1 53 ? 27.051 11.322 13.521 1.00 11.05 53 VAL B C 1
ATOM 2180 O O . VAL B 1 53 ? 26.049 10.923 14.107 1.00 11.15 53 VAL B O 1
ATOM 2193 N N . THR B 1 54 ? 27.070 12.403 12.758 1.00 11.13 54 THR B N 1
ATOM 2194 C CA . THR B 1 54 ? 25.880 13.211 12.552 1.00 11.26 54 THR B CA 1
ATOM 2195 C C . THR B 1 54 ? 25.378 13.043 11.122 1.00 11.45 54 THR B C 1
ATOM 2196 O O . THR B 1 54 ? 26.094 13.330 10.169 1.00 11.22 54 THR B O 1
ATOM 2207 N N . PHE B 1 55 ? 24.140 12.579 10.993 1.00 12.26 55 PHE B N 1
ATOM 2208 C CA . PHE B 1 55 ? 23.499 12.412 9.695 1.00 12.11 55 PHE B CA 1
ATOM 2209 C C . PHE B 1 55 ? 22.688 13.640 9.288 1.00 12.16 55 PHE B C 1
ATOM 2210 O O . PHE B 1 55 ? 22.099 14.322 10.143 1.00 11.48 55 PHE B O 1
ATOM 2227 N N . GLU B 1 56 ? 22.603 13.876 7.981 1.00 13.07 56 GLU B N 1
ATOM 2228 C CA . GLU B 1 56 ? 21.763 14.969 7.459 1.00 13.96 56 GLU B CA 1
ATOM 2229 C C . GLU B 1 56 ? 20.291 14.803 7.828 1.00 15.05 56 GLU B C 1
ATOM 2230 O O . GLU B 1 56 ? 19.600 15.788 8.091 1.00 16.54 56 GLU B O 1
ATOM 2242 N N . ASN B 1 57 ? 19.791 13.572 7.849 1.00 14.68 57 ASN B N 1
ATOM 2243 C CA . ASN B 1 57 ? 18.430 13.355 8.338 1.00 18.22 57 ASN B CA 1
ATOM 2244 C C . ASN B 1 57 ? 18.314 12.188 9.307 1.00 17.45 57 ASN B C 1
ATOM 2245 O O . ASN B 1 57 ? 19.163 11.296 9.352 1.00 16.19 57 ASN B O 1
ATOM 2256 N N . SER B 1 58 ? 17.252 12.229 10.090 1.00 15.60 58 SER B N 1
ATOM 2257 C CA . SER B 1 58 ? 17.065 11.338 11.200 1.00 19.15 58 SER B CA 1
ATOM 2258 C C . SER B 1 58 ? 16.636 9.959 10.736 1.00 18.40 58 SER B C 1
ATOM 2259 O O . SER B 1 58 ? 16.984 8.973 11.367 1.00 18.99 58 SER B O 1
ATOM 2267 N N . ALA B 1 59 ? 15.921 9.879 9.618 1.00 18.37 59 ALA B N 1
ATOM 2268 C CA . ALA B 1 59 ? 15.554 8.577 9.060 1.00 20.55 59 ALA B CA 1
ATOM 2269 C C . ALA B 1 59 ? 16.798 7.710 8.800 1.00 18.68 59 ALA B C 1
ATOM 2270 O O . ALA B 1 59 ? 16.809 6.511 9.095 1.00 18.22 59 ALA B O 1
ATOM 2277 N N . ASP B 1 60 ? 17.838 8.325 8.244 1.00 15.73 60 ASP B N 1
ATOM 2278 C CA . ASP B 1 60 ? 19.074 7.628 7.928 1.00 14.95 60 ASP B CA 1
ATOM 2279 C C . ASP B 1 60 ? 19.828 7.248 9.191 1.00 15.55 60 ASP B C 1
ATOM 2280 O O . ASP B 1 60 ? 20.400 6.176 9.267 1.00 16.32 60 ASP B O 1
ATOM 2289 N N . ALA B 1 61 ? 19.841 8.141 10.181 1.00 15.50 61 ALA B N 1
ATOM 2290 C CA . ALA B 1 61 ? 20.451 7.853 11.468 1.00 14.12 61 ALA B CA 1
ATOM 2291 C C . ALA B 1 61 ? 19.748 6.679 12.147 1.00 16.14 61 ALA B C 1
ATOM 2292 O O . ALA B 1 61 ? 20.405 5.806 12.688 1.00 14.51 61 ALA B O 1
ATOM 2299 N N . ASP B 1 62 ? 18.414 6.672 12.122 1.00 15.98 62 ASP B N 1
ATOM 2300 C CA . AS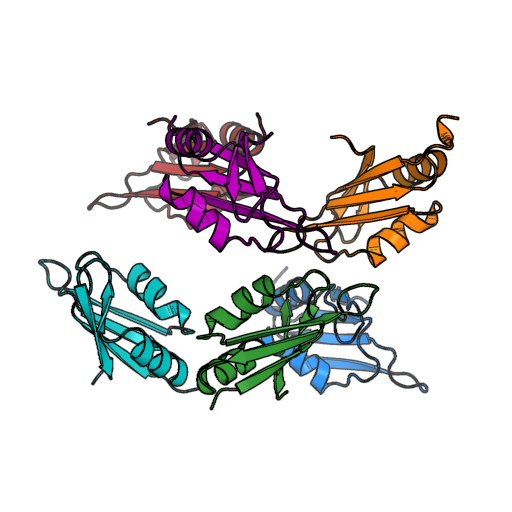P B 1 62 ? 17.649 5.562 12.690 1.00 16.91 62 ASP B CA 1
ATOM 2301 C C . ASP B 1 62 ? 18.001 4.239 12.014 1.00 15.27 62 ASP B C 1
ATOM 2302 O O . ASP B 1 62 ? 18.052 3.214 12.667 1.00 16.56 62 ASP B O 1
ATOM 2311 N N . ARG B 1 63 ? 18.242 4.272 10.710 1.00 14.83 63 ARG B N 1
ATOM 2312 C CA . ARG B 1 63 ? 18.568 3.061 9.966 1.00 17.23 63 ARG B CA 1
ATOM 2313 C C . ARG B 1 63 ? 19.957 2.554 10.363 1.00 14.54 63 ARG B C 1
ATOM 2314 O O . ARG B 1 63 ? 20.145 1.368 10.609 1.00 12.58 63 ARG B O 1
ATOM 2335 N N . ALA B 1 64 ? 20.927 3.465 10.428 1.00 14.17 64 ALA B N 1
ATOM 2336 C CA . ALA B 1 64 ? 22.272 3.115 10.878 1.00 13.25 64 ALA B CA 1
ATOM 2337 C C . ALA B 1 64 ? 22.257 2.472 12.252 1.00 13.81 64 ALA B C 1
ATOM 2338 O O . ALA B 1 64 ? 22.925 1.451 12.489 1.00 15.45 64 ALA B O 1
ATOM 2345 N N . ARG B 1 65 ? 21.506 3.056 13.177 1.00 13.67 65 ARG B N 1
ATOM 2346 C CA . ARG B 1 65 ? 21.405 2.497 14.514 1.00 16.43 65 ARG B CA 1
ATOM 2347 C C . ARG B 1 65 ? 20.792 1.089 14.491 1.00 16.40 65 ARG B C 1
ATOM 2348 O O . ARG B 1 65 ? 21.265 0.179 15.173 1.00 15.37 65 ARG B O 1
ATOM 2369 N N . GLU B 1 66 ? 19.729 0.926 13.717 1.00 16.71 66 GLU B N 1
ATOM 2370 C CA . GLU B 1 66 ? 19.060 -0.367 13.580 1.00 17.12 66 GLU B CA 1
ATOM 2371 C C . GLU B 1 66 ? 20.017 -1.450 13.095 1.00 14.58 66 GLU B C 1
ATOM 2372 O O . GLU B 1 66 ? 20.049 -2.556 13.636 1.00 16.16 66 GLU B O 1
ATOM 2384 N N . LYS B 1 67 ? 20.792 -1.130 12.073 1.00 13.07 67 LYS B N 1
ATOM 2385 C CA . LYS B 1 67 ? 21.624 -2.121 11.416 1.00 15.65 67 LYS B CA 1
ATOM 2386 C C . LYS B 1 67 ? 22.959 -2.328 12.114 1.00 18.77 67 LYS B C 1
ATOM 2387 O O . LYS B 1 67 ? 23.560 -3.417 12.027 1.00 18.15 67 LYS B O 1
ATOM 2406 N N . LEU B 1 68 ? 23.449 -1.291 12.803 1.00 16.74 68 LEU B N 1
ATOM 2407 C CA . LEU B 1 68 ? 24.814 -1.341 13.325 1.00 13.67 68 LEU B CA 1
ATOM 2408 C C . LEU B 1 68 ? 24.956 -1.563 14.826 1.00 12.74 68 LEU B C 1
ATOM 2409 O O . LEU B 1 68 ? 26.003 -2.027 15.275 1.00 12.96 68 LEU B O 1
ATOM 2425 N N . HIS B 1 69 ? 23.935 -1.251 15.615 1.00 12.38 69 HIS B N 1
ATOM 2426 C CA . HIS B 1 69 ? 24.045 -1.416 17.063 1.00 14.78 69 HIS B CA 1
ATOM 2427 C C . HIS B 1 69 ? 24.289 -2.908 17.401 1.00 17.78 69 HIS B C 1
ATOM 2428 O O . HIS B 1 69 ? 23.548 -3.785 16.969 1.00 16.30 69 HIS B O 1
ATOM 2443 N N . GLY B 1 70 ? 25.355 -3.179 18.141 1.00 20.78 70 GLY B N 1
ATOM 2444 C CA . GLY B 1 70 ? 25.676 -4.534 18.555 1.00 23.47 70 GLY B CA 1
ATOM 2445 C C . GLY B 1 70 ? 26.343 -5.395 17.492 1.00 25.76 70 GLY B C 1
ATOM 2446 O O . GLY B 1 70 ? 26.481 -6.601 17.673 1.00 27.94 70 GLY B O 1
ATOM 2450 N N . THR B 1 71 ? 26.768 -4.800 16.386 1.00 21.72 71 THR B N 1
ATOM 2451 C CA . THR B 1 71 ? 27.487 -5.571 15.379 1.00 21.85 71 THR B CA 1
ATOM 2452 C C . THR B 1 71 ? 28.962 -5.649 15.768 1.00 21.44 71 THR B C 1
ATOM 2453 O O . THR B 1 71 ? 29.443 -4.851 16.574 1.00 19.32 71 THR B O 1
ATOM 2464 N N . VAL B 1 72 ? 29.665 -6.628 15.200 1.00 22.05 72 VAL B N 1
ATOM 2465 C CA . VAL B 1 72 ? 31.048 -6.886 15.564 1.00 20.14 72 VAL B CA 1
ATOM 2466 C C . VAL B 1 72 ? 31.991 -6.175 14.607 1.00 18.19 72 VAL B C 1
ATOM 2467 O O . VAL B 1 72 ? 31.882 -6.319 13.391 1.00 18.58 72 VAL B O 1
ATOM 2480 N N . VAL B 1 73 ? 32.918 -5.417 15.183 1.00 16.79 73 VAL B N 1
ATOM 2481 C CA . VAL B 1 73 ? 33.910 -4.663 14.435 1.00 17.28 73 VAL B CA 1
ATOM 2482 C C . VAL B 1 73 ? 35.245 -4.940 15.094 1.00 19.90 73 VAL B C 1
ATOM 2483 O O . VAL B 1 73 ? 35.463 -4.575 16.254 1.00 21.13 73 VAL B O 1
ATOM 2496 N N . GLU B 1 74 ? 36.130 -5.616 14.374 1.00 25.48 74 GLU B N 1
ATOM 2497 C CA . GLU B 1 74 ? 37.417 -6.024 14.929 1.00 29.62 74 GLU B CA 1
ATOM 2498 C C . GLU B 1 74 ? 37.288 -6.635 16.318 1.00 26.19 74 GLU B C 1
ATOM 2499 O O . GLU B 1 74 ? 37.944 -6.201 17.259 1.00 25.55 74 GLU B O 1
ATOM 2511 N N . GLY B 1 75 ? 36.428 -7.633 16.448 1.00 25.96 75 GLY B N 1
ATOM 2512 C CA . GLY B 1 75 ? 36.304 -8.368 17.693 1.00 26.37 75 GLY B CA 1
ATOM 2513 C C . GLY B 1 75 ? 35.578 -7.647 18.807 1.00 26.34 75 GLY B C 1
ATOM 2514 O O . GLY B 1 75 ? 35.488 -8.152 19.924 1.00 28.86 75 GLY B O 1
ATOM 2518 N N . ARG B 1 76 ? 35.059 -6.465 18.514 1.00 24.48 76 ARG B N 1
ATOM 2519 C CA . ARG B 1 76 ? 34.368 -5.664 19.514 1.00 30.82 76 ARG B CA 1
ATOM 2520 C C . ARG B 1 76 ? 32.912 -5.484 19.117 1.00 22.81 76 ARG B C 1
ATOM 2521 O O . ARG B 1 76 ? 32.617 -5.159 17.981 1.00 21.47 76 ARG B O 1
ATOM 2542 N N . LYS B 1 77 ? 32.005 -5.680 20.062 1.00 18.51 77 LYS B N 1
ATOM 2543 C CA . LYS B 1 77 ? 30.608 -5.372 19.827 1.00 17.42 77 LYS B CA 1
ATOM 2544 C C . LYS B 1 77 ? 30.473 -3.849 20.010 1.00 17.43 77 LYS B C 1
ATOM 2545 O O . LYS B 1 77 ? 30.764 -3.318 21.081 1.00 18.89 77 LYS B O 1
ATOM 2564 N N . ILE B 1 78 ? 30.093 -3.143 18.955 1.00 18.58 78 ILE B N 1
ATOM 2565 C CA . ILE B 1 78 ? 29.921 -1.707 19.069 1.00 16.68 78 ILE B CA 1
ATOM 2566 C C . ILE B 1 78 ? 28.535 -1.383 19.577 1.00 17.80 78 ILE B C 1
ATOM 2567 O O . ILE B 1 78 ? 27.611 -2.199 19.511 1.00 17.70 78 ILE B O 1
ATOM 2583 N N . GLU B 1 79 ? 28.401 -0.172 20.096 1.00 17.05 79 GLU B N 1
ATOM 2584 C CA . GLU B 1 79 ? 27.139 0.316 20.561 1.00 18.13 79 GLU B CA 1
ATOM 2585 C C . GLU B 1 79 ? 26.869 1.597 19.776 1.00 14.06 79 GLU B C 1
ATOM 2586 O O . GLU B 1 79 ? 27.756 2.417 19.590 1.00 14.56 79 GLU B O 1
ATOM 2598 N N . VAL B 1 80 ? 25.668 1.708 19.247 1.00 15.27 80 VAL B N 1
ATOM 2599 C CA . VAL B 1 80 ? 25.211 2.914 18.573 1.00 15.49 80 VAL B CA 1
ATOM 2600 C C . VAL B 1 80 ? 23.908 3.402 19.181 1.00 17.75 80 VAL B C 1
ATOM 2601 O O . VAL B 1 80 ? 22.911 2.685 19.165 1.00 19.70 80 VAL B O 1
ATOM 2614 N N . ASN B 1 81 ? 23.927 4.618 19.724 1.00 15.91 81 ASN B N 1
ATOM 2615 C CA . ASN B 1 81 ? 22.761 5.196 20.381 1.00 18.42 81 ASN B CA 1
ATOM 2616 C C . ASN B 1 81 ? 22.582 6.655 19.974 1.00 16.63 81 ASN B C 1
ATOM 2617 O O . ASN B 1 81 ? 23.525 7.302 19.545 1.00 12.37 81 ASN B O 1
ATOM 2628 N N . ASN B 1 82 ? 21.379 7.186 20.123 1.00 20.29 82 ASN B N 1
ATOM 2629 C CA . ASN B 1 82 ? 21.186 8.611 19.914 1.00 20.53 82 ASN B CA 1
ATOM 2630 C C . ASN B 1 82 ? 22.072 9.356 20.903 1.00 17.61 82 ASN B C 1
ATOM 2631 O O . ASN B 1 82 ? 22.108 9.010 22.084 1.00 19.06 82 ASN B O 1
ATOM 2642 N N . ALA B 1 83 ? 22.790 10.376 20.440 1.00 14.99 83 ALA B N 1
ATOM 2643 C CA . ALA B 1 83 ? 23.698 11.082 21.328 1.00 17.78 83 ALA B CA 1
ATOM 2644 C C . ALA B 1 83 ? 22.920 11.950 22.321 1.00 19.48 83 ALA B C 1
ATOM 2645 O O . ALA B 1 83 ? 21.912 12.566 21.974 1.00 18.68 83 ALA B O 1
ATOM 2652 N N . THR B 1 84 ? 23.391 11.974 23.560 1.00 20.12 84 THR B N 1
ATOM 2653 C CA . THR B 1 84 ? 22.819 12.849 24.577 1.00 33.46 84 THR B CA 1
ATOM 2654 C C . THR B 1 84 ? 23.880 13.807 25.121 1.00 42.31 84 THR B C 1
ATOM 2655 O O . THR B 1 84 ? 25.068 13.657 24.831 1.00 43.50 84 THR B O 1
ATOM 2666 N N . ALA B 1 85 ? 23.444 14.794 25.900 1.00 53.94 85 ALA B N 1
ATOM 2667 C CA . ALA B 1 85 ? 24.359 15.755 26.509 1.00 64.27 85 ALA B CA 1
ATOM 2668 C C . ALA B 1 85 ? 25.368 16.279 25.487 1.00 69.87 85 ALA B C 1
ATOM 2669 O O . ALA B 1 85 ? 26.305 17.006 25.831 1.00 69.22 85 ALA B O 1
ATOM 2676 N N . GLN C 1 7 ? 74.596 27.155 15.884 1.00 72.82 7 GLN C N 1
ATOM 2677 C CA . GLN C 1 7 ? 74.768 25.709 15.894 1.00 67.48 7 GLN C CA 1
ATOM 2678 C C . GLN C 1 7 ? 73.450 24.938 15.986 1.00 60.76 7 GLN C C 1
ATOM 2679 O O . GLN C 1 7 ? 73.461 23.709 15.928 1.00 60.40 7 GLN C O 1
ATOM 2692 N N . PRO C 1 8 ? 72.311 25.643 16.133 1.00 51.80 8 PRO C N 1
ATOM 2693 C CA . PRO C 1 8 ? 71.083 24.864 16.347 1.00 44.73 8 PRO C CA 1
ATOM 2694 C C . PRO C 1 8 ? 70.849 23.890 15.203 1.00 31.51 8 PRO C C 1
ATOM 2695 O O . PRO C 1 8 ? 71.492 24.033 14.169 1.00 28.76 8 PRO C O 1
ATOM 2706 N N . LYS C 1 9 ? 69.951 22.919 15.374 1.00 24.23 9 LYS C N 1
ATOM 2707 C CA . LYS C 1 9 ? 69.675 21.988 14.291 1.00 20.72 9 LYS C CA 1
ATOM 2708 C C . LYS C 1 9 ? 68.176 21.733 14.156 1.00 18.22 9 LYS C C 1
ATOM 2709 O O . LYS C 1 9 ? 67.461 21.577 15.157 1.00 17.19 9 LYS C O 1
ATOM 2728 N N . ARG C 1 10 ? 67.737 21.679 12.904 1.00 22.35 10 ARG C N 1
ATOM 2729 C CA . ARG C 1 10 ? 66.329 21.598 12.569 1.00 27.94 10 ARG C CA 1
ATOM 2730 C C . ARG C 1 10 ? 65.981 20.247 11.970 1.00 26.83 10 ARG C C 1
ATOM 2731 O O . ARG C 1 10 ? 66.620 19.789 11.029 1.00 28.14 10 ARG C O 1
ATOM 2752 N N . LEU C 1 11 ? 64.956 19.612 12.521 1.00 23.96 11 LEU C N 1
ATOM 2753 C CA . LEU C 1 11 ? 64.473 18.355 11.984 1.00 18.94 11 LEU C CA 1
ATOM 2754 C C . LEU C 1 11 ? 63.150 18.548 11.244 1.00 19.90 11 LEU C C 1
ATOM 2755 O O . LEU C 1 11 ? 62.339 19.386 11.630 1.00 19.55 11 LEU C O 1
ATOM 2771 N N . HIS C 1 12 ? 62.947 17.746 10.199 1.00 21.51 12 HIS C N 1
ATOM 2772 C CA . HIS C 1 12 ? 61.672 17.638 9.503 1.00 19.87 12 HIS C CA 1
ATOM 2773 C C . HIS C 1 12 ? 60.922 16.392 9.984 1.00 20.49 12 HIS C C 1
ATOM 2774 O O . HIS C 1 12 ? 61.444 15.282 9.909 1.00 22.29 12 HIS C O 1
ATOM 2789 N N . VAL C 1 13 ? 59.697 16.581 10.464 1.00 16.68 13 VAL C N 1
ATOM 2790 C CA . VAL C 1 13 ? 58.897 15.479 10.992 1.00 16.21 13 VAL C CA 1
ATOM 2791 C C . VAL C 1 13 ? 57.639 15.328 10.127 1.00 14.70 13 VAL C C 1
ATOM 2792 O O . VAL C 1 13 ? 56.951 16.318 9.832 1.00 15.45 13 VAL C O 1
ATOM 2805 N N . SER C 1 14 ? 57.336 14.110 9.701 1.00 12.46 14 SER C N 1
ATOM 2806 C CA . SER C 1 14 ? 56.199 13.909 8.805 1.00 14.30 14 SER C CA 1
ATOM 2807 C C . SER C 1 14 ? 55.308 12.748 9.220 1.00 12.08 14 SER C C 1
ATOM 2808 O O . SER C 1 14 ? 55.668 11.934 10.072 1.00 12.03 14 SER C O 1
ATOM 2816 N N . ASN C 1 15 ? 54.123 12.728 8.618 1.00 11.94 15 ASN C N 1
ATOM 2817 C CA . ASN C 1 15 ? 53.046 11.806 8.954 1.00 12.44 15 ASN C CA 1
ATOM 2818 C C . ASN C 1 15 ? 52.554 11.964 10.389 1.00 12.95 15 ASN C C 1
ATOM 2819 O O . ASN C 1 15 ? 52.111 10.994 11.005 1.00 15.86 15 ASN C O 1
ATOM 2830 N N . ILE C 1 16 ? 52.620 13.180 10.919 1.00 11.69 16 ILE C N 1
ATOM 2831 C CA . ILE C 1 16 ? 52.113 13.430 12.259 1.00 11.93 16 ILE C CA 1
ATOM 2832 C C . ILE C 1 16 ? 50.606 13.561 12.249 1.00 11.60 16 ILE C C 1
ATOM 2833 O O . ILE C 1 16 ? 50.028 13.873 11.211 1.00 11.46 16 ILE C O 1
ATOM 2849 N N . PRO C 1 17 ? 49.966 13.316 13.407 1.00 14.88 17 PRO C N 1
ATOM 2850 C CA . PRO C 1 17 ? 48.514 13.449 13.542 1.00 17.17 17 PRO C CA 1
ATOM 2851 C C . PRO C 1 17 ? 48.043 14.836 13.112 1.00 16.90 17 PRO C C 1
ATOM 2852 O O . PRO C 1 17 ? 48.713 15.836 13.376 1.00 17.22 17 PRO C O 1
ATOM 2863 N N A PHE C 1 18 ? 46.892 14.860 12.432 0.42 16.24 18 PHE C N 1
ATOM 2864 N N B PHE C 1 18 ? 46.892 14.903 12.460 0.48 16.26 18 PHE C N 1
ATOM 2865 N N C PHE C 1 18 ? 46.890 14.892 12.455 0.10 16.24 18 PHE C N 1
ATOM 2866 C CA A PHE C 1 18 ? 46.235 16.065 11.912 0.42 17.82 18 PHE C CA 1
ATOM 2867 C CA B PHE C 1 18 ? 46.407 16.164 11.936 0.48 15.63 18 PHE C CA 1
ATOM 2868 C CA C PHE C 1 18 ? 46.381 16.146 11.915 0.10 16.01 18 PHE C CA 1
ATOM 2869 C C A PHE C 1 18 ? 45.987 17.103 13.004 0.42 15.93 18 PHE C C 1
ATOM 2870 C C B PHE C 1 18 ? 45.975 17.139 13.019 0.48 16.31 18 PHE C C 1
ATOM 2871 C C C PHE C 1 18 ? 45.937 17.124 13.001 0.10 16.28 18 PHE C C 1
ATOM 2872 O O A PHE C 1 18 ? 46.023 18.305 12.754 0.42 15.60 18 PHE C O 1
ATOM 2873 O O B PHE C 1 18 ? 45.874 18.340 12.779 0.48 15.65 18 PHE C O 1
ATOM 2874 O O C PHE C 1 18 ? 45.779 18.316 12.737 0.10 15.69 18 PHE C O 1
ATOM 2923 N N . ARG C 1 19 ? 45.741 16.629 14.220 1.00 18.07 19 ARG C N 1
ATOM 2924 C CA . ARG C 1 19 ? 45.417 17.504 15.332 1.00 22.39 19 ARG C CA 1
ATOM 2925 C C . ARG C 1 19 ? 46.656 18.175 15.932 1.00 22.73 19 ARG C C 1
ATOM 2926 O O . ARG C 1 19 ? 46.526 19.149 16.658 1.00 23.09 19 ARG C O 1
ATOM 2949 N N . PHE C 1 20 ? 47.847 17.650 15.649 1.00 18.84 20 PHE C N 1
ATOM 2950 C CA . PHE C 1 20 ? 49.060 18.161 16.288 1.00 18.15 20 PHE C CA 1
ATOM 2951 C C . PHE C 1 20 ? 49.285 19.628 15.982 1.00 18.08 20 PHE C C 1
ATOM 2952 O O . PHE C 1 20 ? 49.117 20.080 14.850 1.00 15.99 20 PHE C O 1
ATOM 2969 N N . ARG C 1 21 ? 49.665 20.356 17.025 1.00 21.10 21 ARG C N 1
ATOM 2970 C CA . ARG C 1 21 ? 50.018 21.754 16.934 1.00 19.19 21 ARG C CA 1
ATOM 2971 C C . ARG C 1 21 ? 51.365 21.924 17.643 1.00 15.20 21 ARG C C 1
ATOM 2972 O O . ARG C 1 21 ? 51.979 20.945 18.092 1.00 12.80 21 ARG C O 1
ATOM 2993 N N . ASP C 1 22 ? 51.820 23.167 17.740 1.00 17.71 22 ASP C N 1
ATOM 2994 C CA . ASP C 1 22 ? 53.088 23.480 18.402 1.00 22.49 22 ASP C CA 1
ATOM 2995 C C . ASP C 1 22 ? 53.292 22.700 19.708 1.00 20.74 22 ASP C C 1
ATOM 2996 O O . ASP C 1 22 ? 54.309 22.038 19.886 1.00 20.49 22 ASP C O 1
ATOM 3005 N N . PRO C 1 23 ? 52.327 22.779 20.631 1.00 19.77 23 PRO C N 1
ATOM 3006 C CA . PRO C 1 23 ? 52.541 22.152 21.933 1.00 21.56 23 PRO C CA 1
ATOM 3007 C C . PRO C 1 23 ? 52.831 20.658 21.801 1.00 20.52 23 PRO C C 1
ATOM 3008 O O . PRO C 1 23 ? 53.670 20.136 22.526 1.00 21.42 23 PRO C O 1
ATOM 3019 N N . ASP C 1 24 ? 52.166 19.993 20.861 1.00 18.63 24 ASP C N 1
ATOM 3020 C CA . ASP C 1 24 ? 52.302 18.551 20.708 1.00 17.03 24 ASP C CA 1
ATOM 3021 C C . ASP C 1 24 ? 53.693 18.132 20.253 1.00 17.31 24 ASP C C 1
ATOM 3022 O O . ASP C 1 24 ? 54.232 17.147 20.735 1.00 19.19 24 ASP C O 1
ATOM 3031 N N . LEU C 1 25 ? 54.286 18.877 19.328 1.00 17.34 25 LEU C N 1
ATOM 3032 C CA . LEU C 1 25 ? 55.663 18.596 18.934 1.00 17.98 25 LEU C CA 1
ATOM 3033 C C . LEU C 1 25 ? 56.655 18.993 20.026 1.00 20.94 25 LEU C C 1
ATOM 3034 O O . LEU C 1 25 ? 57.672 18.326 20.195 1.00 20.59 25 LEU C O 1
ATOM 3050 N N . ARG C 1 26 ? 56.358 20.070 20.752 1.00 22.65 26 ARG C N 1
ATOM 3051 C CA . ARG C 1 26 ? 57.211 20.499 21.864 1.00 28.76 26 ARG C CA 1
ATOM 3052 C C . ARG C 1 26 ? 57.265 19.443 22.955 1.00 30.39 26 ARG C C 1
ATOM 3053 O O . ARG C 1 26 ? 58.340 19.093 23.429 1.00 35.62 26 ARG C O 1
ATOM 3074 N N . GLN C 1 27 ? 56.105 18.942 23.360 1.00 28.64 27 GLN C N 1
ATOM 3075 C CA . GLN C 1 27 ? 56.060 17.842 24.326 1.00 34.49 27 GLN C CA 1
ATOM 3076 C C . GLN C 1 27 ? 56.897 16.681 23.822 1.00 36.43 27 GLN C C 1
ATOM 3077 O O . GLN C 1 27 ? 57.772 16.178 24.524 1.00 37.92 27 GLN C O 1
ATOM 3091 N N . MET C 1 28 ? 56.613 16.258 22.594 1.00 32.29 28 MET C N 1
ATOM 3092 C CA . MET C 1 28 ? 57.241 15.080 22.010 1.00 25.68 28 MET C CA 1
ATOM 3093 C C . MET C 1 28 ? 58.751 15.200 21.914 1.00 22.41 28 MET C C 1
ATOM 3094 O O . MET C 1 28 ? 59.487 14.309 22.343 1.00 22.75 28 MET C O 1
ATOM 3108 N N . PHE C 1 29 ? 59.223 16.302 21.353 1.00 21.88 29 PHE C N 1
ATOM 3109 C CA . PHE C 1 29 ? 60.642 16.426 21.055 1.00 19.83 29 PHE C CA 1
ATOM 3110 C C . PHE C 1 29 ? 61.395 17.070 22.225 1.00 22.53 29 PHE C C 1
ATOM 3111 O O . PHE C 1 29 ? 62.589 16.857 22.383 1.00 25.76 29 PHE C O 1
ATOM 3128 N N . GLY C 1 30 ? 60.678 17.835 23.043 1.00 25.75 30 GLY C N 1
ATOM 3129 C CA . GLY C 1 30 ? 61.264 18.545 24.170 1.00 32.54 30 GLY C CA 1
ATOM 3130 C C . GLY C 1 30 ? 61.870 17.626 25.214 1.00 33.41 30 GLY C C 1
ATOM 3131 O O . GLY C 1 30 ? 62.745 18.038 25.979 1.00 28.57 30 GLY C O 1
ATOM 3135 N N . GLN C 1 31 ? 61.394 16.383 25.242 1.00 37.81 31 GLN C N 1
ATOM 3136 C CA . GLN C 1 31 ? 61.946 15.350 26.105 1.00 45.59 31 GLN C CA 1
ATOM 3137 C C . GLN C 1 31 ? 63.447 15.230 25.872 1.00 43.91 31 GLN C C 1
ATOM 3138 O O . GLN C 1 31 ? 64.189 14.815 26.760 1.00 46.95 31 GLN C O 1
ATOM 3152 N N . PHE C 1 32 ? 63.897 15.609 24.680 1.00 32.89 32 PHE C N 1
ATOM 3153 C CA . PHE C 1 32 ? 65.284 15.376 24.290 1.00 25.60 32 PHE C CA 1
ATOM 3154 C C . PHE C 1 32 ? 66.199 16.582 24.459 1.00 29.42 32 PHE C C 1
ATOM 3155 O O . PHE C 1 32 ? 67.405 16.472 24.234 1.00 34.13 32 PHE C O 1
ATOM 3172 N N . GLY C 1 33 ? 65.645 17.724 24.858 1.00 30.16 33 GLY C N 1
ATOM 3173 C CA . GLY C 1 33 ? 66.455 18.913 25.076 1.00 29.43 33 GLY C CA 1
ATOM 3174 C C . GLY C 1 33 ? 65.755 20.201 24.682 1.00 27.96 33 GLY C C 1
ATOM 3175 O O . GLY C 1 33 ? 64.595 20.176 24.251 1.00 25.36 33 GLY C O 1
ATOM 3179 N N . LYS C 1 34 ? 66.476 21.315 24.810 1.00 29.44 34 LYS C N 1
ATOM 3180 C CA . LYS C 1 34 ? 65.916 22.652 24.614 1.00 28.73 34 LYS C CA 1
ATOM 3181 C C . LYS C 1 34 ? 65.418 22.871 23.193 1.00 23.37 34 LYS C C 1
ATOM 3182 O O . LYS C 1 34 ? 66.158 22.695 22.221 1.00 22.32 34 LYS C O 1
ATOM 3201 N N . ILE C 1 35 ? 64.170 23.291 23.086 1.00 22.61 35 ILE C N 1
ATOM 3202 C CA . ILE C 1 35 ? 63.547 23.503 21.779 1.00 25.97 35 ILE C CA 1
ATOM 3203 C C . ILE C 1 35 ? 63.440 25.000 21.534 1.00 24.82 35 ILE C C 1
ATOM 3204 O O . ILE C 1 35 ? 62.788 25.702 22.307 1.00 26.32 35 ILE C O 1
ATOM 3220 N N . LEU C 1 36 ? 64.070 25.485 20.468 1.00 21.58 36 LEU C N 1
ATOM 3221 C CA . LEU C 1 36 ? 64.017 26.915 20.127 1.00 25.01 36 LEU C CA 1
ATOM 3222 C C . LEU C 1 36 ? 62.807 27.345 19.297 1.00 26.14 36 LEU C C 1
ATOM 3223 O O . LEU C 1 36 ? 62.378 28.494 19.388 1.00 24.39 36 LEU C O 1
ATOM 3239 N N . ASP C 1 37 ? 62.272 26.456 18.462 1.00 24.38 37 ASP C N 1
ATOM 3240 C CA . ASP C 1 37 ? 61.106 26.816 17.650 1.00 24.20 37 ASP C CA 1
ATOM 3241 C C . ASP C 1 37 ? 60.467 25.561 17.068 1.00 18.91 37 ASP C C 1
ATOM 3242 O O . ASP C 1 37 ? 61.135 24.542 16.855 1.00 17.75 37 ASP C O 1
ATOM 3251 N N . VAL C 1 38 ? 59.171 25.644 16.816 1.00 14.25 38 VAL C N 1
ATOM 3252 C CA . VAL C 1 38 ? 58.465 24.555 16.173 1.00 13.60 38 VAL C CA 1
ATOM 3253 C C . VAL C 1 38 ? 57.621 25.181 15.073 1.00 13.66 38 VAL C C 1
ATOM 3254 O O . VAL C 1 38 ? 57.213 26.325 15.190 1.00 14.83 38 VAL C O 1
ATOM 3267 N N . GLU C 1 39 ? 57.412 24.433 13.998 1.00 13.81 39 GLU C N 1
ATOM 3268 C CA . GLU C 1 39 ? 56.586 24.872 12.904 1.00 14.38 39 GLU C CA 1
ATOM 3269 C C . GLU C 1 39 ? 55.729 23.696 12.436 1.00 13.84 39 GLU C C 1
ATOM 3270 O O . GLU C 1 39 ? 56.223 22.579 12.255 1.00 15.01 39 GLU C O 1
ATOM 3282 N N . ILE C 1 40 ? 54.437 23.938 12.279 1.00 13.33 40 ILE C N 1
ATOM 3283 C CA . ILE C 1 40 ? 53.549 22.963 11.638 1.00 13.61 40 ILE C CA 1
ATOM 3284 C C . ILE C 1 40 ? 53.051 23.612 10.360 1.00 13.37 40 ILE C C 1
ATOM 3285 O O . ILE C 1 40 ? 52.757 24.811 10.346 1.00 13.95 40 ILE C O 1
ATOM 3301 N N . ILE C 1 41 ? 52.947 22.834 9.291 1.00 13.77 41 ILE C N 1
ATOM 3302 C CA . ILE C 1 41 ? 52.506 23.363 8.011 1.00 13.53 41 ILE C CA 1
ATOM 3303 C C . ILE C 1 41 ? 51.029 23.037 7.761 1.00 12.92 41 ILE C C 1
ATOM 3304 O O . ILE C 1 41 ? 50.585 21.917 7.993 1.00 12.61 41 ILE C O 1
ATOM 3320 N N . PHE C 1 42 ? 50.281 24.056 7.327 1.00 13.18 42 PHE C N 1
ATOM 3321 C CA . PHE C 1 42 ? 48.855 23.944 7.051 1.00 12.82 42 PHE C CA 1
ATOM 3322 C C . PHE C 1 42 ? 48.531 24.463 5.651 1.00 12.99 42 PHE C C 1
ATOM 3323 O O . PHE C 1 42 ? 49.292 25.215 5.052 1.00 13.20 42 PHE C O 1
ATOM 3340 N N . ASN C 1 43 ? 47.381 24.053 5.130 1.00 13.89 43 ASN C N 1
ATOM 3341 C CA . ASN C 1 43 ? 46.723 24.856 4.113 1.00 15.04 43 ASN C CA 1
ATOM 3342 C C . ASN C 1 43 ? 45.412 25.351 4.706 1.00 18.08 43 ASN C C 1
ATOM 3343 O O . ASN C 1 43 ? 45.193 25.207 5.902 1.00 17.60 43 ASN C O 1
ATOM 3354 N N . GLU C 1 44 ? 44.530 25.943 3.907 1.00 24.14 44 GLU C N 1
ATOM 3355 C CA . GLU C 1 44 ? 43.283 26.452 4.474 1.00 28.37 44 GLU C CA 1
ATOM 3356 C C . GLU C 1 44 ? 42.388 25.331 4.994 1.00 27.06 44 GLU C C 1
ATOM 3357 O O . GLU C 1 44 ? 41.514 25.566 5.828 1.00 32.26 44 GLU C O 1
ATOM 3369 N N . ARG C 1 45 ? 42.599 24.115 4.510 1.00 26.26 45 ARG C N 1
ATOM 3370 C CA . ARG C 1 45 ? 41.800 22.977 4.966 1.00 31.48 45 ARG C CA 1
ATOM 3371 C C . ARG C 1 45 ? 42.279 22.414 6.309 1.00 31.44 45 ARG C C 1
ATOM 3372 O O . ARG C 1 45 ? 41.604 21.577 6.898 1.00 33.24 45 ARG C O 1
ATOM 3393 N N . GLY C 1 46 ? 43.443 22.854 6.781 1.00 27.02 46 GLY C N 1
ATOM 3394 C CA . GLY C 1 46 ? 43.986 22.361 8.041 1.00 23.20 46 GLY C CA 1
ATOM 3395 C C . GLY C 1 46 ? 45.412 21.865 7.896 1.00 16.79 46 GLY C C 1
ATOM 3396 O O . GLY C 1 46 ? 46.076 22.162 6.905 1.00 14.94 46 GLY C O 1
ATOM 3400 N N . SER C 1 47 ? 45.876 21.080 8.865 1.00 15.01 47 SER C N 1
ATOM 3401 C CA . SER C 1 47 ? 47.267 20.647 8.885 1.00 14.12 47 SER C CA 1
ATOM 3402 C C . SER C 1 47 ? 47.611 19.800 7.686 1.00 13.88 47 SER C C 1
ATOM 3403 O O . SER C 1 47 ? 46.777 19.041 7.177 1.00 15.76 47 SER C O 1
ATOM 3411 N N . LYS C 1 48 ? 48.843 19.932 7.225 1.00 12.15 48 LYS C N 1
ATOM 3412 C CA . LYS C 1 48 ? 49.350 19.080 6.171 1.00 13.43 48 LYS C CA 1
ATOM 3413 C C . LYS C 1 48 ? 50.033 17.825 6.749 1.00 14.61 48 LYS C C 1
ATOM 3414 O O . LYS C 1 48 ? 50.538 16.971 6.014 1.00 14.92 48 LYS C O 1
ATOM 3433 N N . GLY C 1 49 ? 50.040 17.707 8.066 1.00 15.71 49 GLY C N 1
ATOM 3434 C CA . GLY C 1 49 ? 50.605 16.522 8.700 1.00 17.42 49 GLY C CA 1
ATOM 3435 C C . GLY C 1 49 ? 52.124 16.462 8.714 1.00 16.53 49 GLY C C 1
ATOM 3436 O O . GLY C 1 49 ? 52.713 15.379 8.791 1.00 16.23 49 GLY C O 1
ATOM 3440 N N . PHE C 1 50 ? 52.774 17.615 8.629 1.00 13.36 50 PHE C N 1
ATOM 3441 C CA . PHE C 1 50 ? 54.209 17.664 8.790 1.00 13.67 50 PHE C CA 1
ATOM 3442 C C . PHE C 1 50 ? 54.632 19.004 9.368 1.00 14.73 50 PHE C C 1
ATOM 3443 O O . PHE C 1 50 ? 53.872 19.970 9.351 1.00 13.45 50 PHE C O 1
ATOM 3460 N N . GLY C 1 51 ? 55.833 19.022 9.926 1.00 13.52 51 GLY C N 1
ATOM 3461 C CA . GLY C 1 51 ? 56.371 20.200 10.567 1.00 13.60 51 GLY C CA 1
ATOM 3462 C C . GLY C 1 51 ? 57.856 20.088 10.796 1.00 15.23 51 GLY C C 1
ATOM 3463 O O . GLY C 1 51 ? 58.508 19.152 10.325 1.00 13.88 51 GLY C O 1
ATOM 3467 N N . PHE C 1 52 ? 58.386 21.078 11.508 1.00 15.70 52 PHE C N 1
ATOM 3468 C CA . PHE C 1 52 ? 59.814 21.185 11.726 1.00 14.56 52 PHE C CA 1
ATOM 3469 C C . PHE C 1 52 ? 60.054 21.501 13.172 1.00 14.63 52 PHE C C 1
ATOM 3470 O O . PHE C 1 52 ? 59.258 22.199 13.800 1.00 17.24 52 PHE C O 1
ATOM 3487 N N . VAL C 1 53 ? 61.161 21.003 13.699 1.00 14.04 53 VAL C N 1
ATOM 3488 C CA . VAL C 1 53 ? 61.516 21.268 15.081 1.00 15.31 53 VAL C CA 1
ATOM 3489 C C . VAL C 1 53 ? 62.964 21.733 15.110 1.00 15.52 53 VAL C C 1
ATOM 3490 O O . VAL C 1 53 ? 63.818 21.089 14.525 1.00 17.59 53 VAL C O 1
ATOM 3503 N N . THR C 1 54 ? 63.219 22.863 15.754 1.00 17.20 54 THR C N 1
ATOM 3504 C CA . THR C 1 54 ? 64.579 23.421 15.831 1.00 19.11 54 THR C CA 1
ATOM 3505 C C . THR C 1 54 ? 65.121 23.243 17.236 1.00 18.41 54 THR C C 1
ATOM 3506 O O . THR C 1 54 ? 64.559 23.755 18.197 1.00 21.01 54 THR C O 1
ATOM 3517 N N . PHE C 1 55 ? 66.199 22.480 17.356 1.00 19.98 55 PHE C N 1
ATOM 3518 C CA . PHE C 1 55 ? 66.832 22.231 18.644 1.00 20.58 55 PHE C CA 1
ATOM 3519 C C . PHE C 1 55 ? 68.001 23.185 18.843 1.00 21.62 55 PHE C C 1
ATOM 3520 O O . PHE C 1 55 ? 68.752 23.432 17.903 1.00 23.64 55 PHE C O 1
ATOM 3537 N N . GLU C 1 56 ? 68.190 23.668 20.069 1.00 29.50 56 GLU C N 1
ATOM 3538 C CA . GLU C 1 56 ? 69.345 24.510 20.388 1.00 35.38 56 GLU C CA 1
ATOM 3539 C C . GLU C 1 56 ? 70.650 23.744 20.177 1.00 38.79 56 GLU C C 1
ATOM 3540 O O . GLU C 1 56 ? 71.562 24.214 19.493 1.00 41.66 56 GLU C O 1
ATOM 3552 N N . ASN C 1 57 ? 70.731 22.556 20.769 1.00 34.35 57 ASN C N 1
ATOM 3553 C CA . ASN C 1 57 ? 71.920 21.722 20.646 1.00 40.28 57 ASN C CA 1
ATOM 3554 C C . ASN C 1 57 ? 71.703 20.615 19.625 1.00 37.05 57 ASN C C 1
ATOM 3555 O O . ASN C 1 57 ? 70.756 19.832 19.739 1.00 35.90 57 ASN C O 1
ATOM 3566 N N . SER C 1 58 ? 72.587 20.556 18.633 1.00 33.27 58 SER C N 1
ATOM 3567 C CA . SER C 1 58 ? 72.550 19.522 17.604 1.00 34.70 58 SER C CA 1
ATOM 3568 C C . SER C 1 58 ? 72.627 18.098 18.169 1.00 42.75 58 SER C C 1
ATOM 3569 O O . SER C 1 58 ? 72.252 17.140 17.492 1.00 47.61 58 SER C O 1
ATOM 3577 N N . ALA C 1 59 ? 73.126 17.953 19.393 1.00 44.28 59 ALA C N 1
ATOM 3578 C CA . ALA C 1 59 ? 73.193 16.640 20.027 1.00 44.30 59 ALA C CA 1
ATOM 3579 C C . ALA C 1 59 ? 71.803 16.171 20.437 1.00 36.70 59 ALA C C 1
ATOM 3580 O O . ALA C 1 59 ? 71.447 15.008 20.257 1.00 38.55 59 ALA C O 1
ATOM 3587 N N . ASP C 1 60 ? 71.031 17.083 21.014 1.00 31.27 60 ASP C N 1
ATOM 3588 C CA . ASP C 1 60 ? 69.688 16.770 21.465 1.00 31.93 60 ASP C CA 1
ATOM 3589 C C . ASP C 1 60 ? 68.823 16.382 20.264 1.00 32.11 60 ASP C C 1
ATOM 3590 O O . ASP C 1 60 ? 67.961 15.514 20.370 1.00 32.99 60 ASP C O 1
ATOM 3599 N N . ALA C 1 61 ? 69.079 17.016 19.123 1.00 32.93 61 ALA C N 1
ATOM 3600 C CA . ALA C 1 61 ? 68.334 16.745 17.900 1.00 33.52 61 ALA C CA 1
ATOM 3601 C C . ALA C 1 61 ? 68.653 15.365 17.358 1.00 29.70 61 ALA C C 1
ATOM 3602 O O . ALA C 1 61 ? 67.807 14.732 16.730 1.00 25.88 61 ALA C O 1
ATOM 3609 N N . ASP C 1 62 ? 69.876 14.901 17.590 1.00 27.09 62 ASP C N 1
ATOM 3610 C CA . ASP C 1 62 ? 70.303 13.600 17.067 1.00 26.56 62 ASP C CA 1
ATOM 3611 C C . ASP C 1 62 ? 69.730 12.463 17.896 1.00 24.55 62 ASP C C 1
ATOM 3612 O O . ASP C 1 62 ? 69.278 11.461 17.351 1.00 29.56 62 ASP C O 1
ATOM 3621 N N . ARG C 1 63 ? 69.714 12.625 19.212 1.00 24.32 63 ARG C N 1
ATOM 3622 C CA . ARG C 1 63 ? 69.091 11.631 20.069 1.00 28.86 63 ARG C CA 1
ATOM 3623 C C . ARG C 1 63 ? 67.598 11.575 19.756 1.00 26.87 63 ARG C C 1
ATOM 3624 O O . ARG C 1 63 ? 67.022 10.499 19.689 1.00 24.37 63 ARG C O 1
ATOM 3645 N N . ALA C 1 64 ? 66.979 12.735 19.550 1.00 30.32 64 ALA C N 1
ATOM 3646 C CA . ALA C 1 64 ? 65.541 12.790 19.271 1.00 25.99 64 ALA C CA 1
ATOM 3647 C C . ALA C 1 64 ? 65.219 12.047 17.989 1.00 23.38 64 ALA C C 1
ATOM 3648 O O . ALA C 1 64 ? 64.247 11.297 17.907 1.00 26.05 64 ALA C O 1
ATOM 3655 N N . ARG C 1 65 ? 66.051 12.250 16.983 1.00 19.52 65 ARG C N 1
ATOM 3656 C CA . ARG C 1 65 ? 65.852 11.611 15.708 1.00 20.21 65 ARG C CA 1
ATOM 3657 C C . ARG C 1 65 ? 65.987 10.089 15.791 1.00 27.72 65 ARG C C 1
ATOM 3658 O O . ARG C 1 65 ? 65.111 9.347 15.321 1.00 22.80 65 ARG C O 1
ATOM 3679 N N . GLU C 1 66 ? 67.082 9.614 16.379 1.00 34.31 66 GLU C N 1
ATOM 3680 C CA . GLU C 1 66 ? 67.326 8.172 16.446 1.00 32.50 66 GLU C CA 1
ATOM 3681 C C . GLU C 1 66 ? 66.229 7.488 17.239 1.00 27.79 66 GLU C C 1
ATOM 3682 O O . GLU C 1 66 ? 65.883 6.345 16.958 1.00 28.27 66 GLU C O 1
ATOM 3694 N N . LYS C 1 67 ? 65.676 8.188 18.224 1.00 22.22 67 LYS C N 1
ATOM 3695 C CA . LYS C 1 67 ? 64.649 7.596 19.070 1.00 23.40 67 LYS C CA 1
ATOM 3696 C C . LYS C 1 67 ? 63.216 7.717 18.519 1.00 23.65 67 LYS C C 1
ATOM 3697 O O . LYS C 1 67 ? 62.358 6.883 18.819 1.00 22.72 67 LYS C O 1
ATOM 3716 N N . LEU C 1 68 ? 62.962 8.731 17.699 1.00 24.51 68 LEU C N 1
ATOM 3717 C CA . LEU C 1 68 ? 61.598 8.996 17.236 1.00 22.48 68 LEU C CA 1
ATOM 3718 C C . LEU C 1 68 ? 61.316 8.518 15.802 1.00 21.46 68 LEU C C 1
ATOM 3719 O O . LEU C 1 68 ? 60.170 8.228 15.453 1.00 21.63 68 LEU C O 1
ATOM 3735 N N . HIS C 1 69 ? 62.334 8.433 14.956 1.00 20.17 69 HIS C N 1
ATOM 3736 C CA . HIS C 1 69 ? 62.101 8.082 13.567 1.00 20.66 69 HIS C CA 1
ATOM 3737 C C . HIS C 1 69 ? 61.544 6.668 13.476 1.00 25.89 69 HIS C C 1
ATOM 3738 O O . HIS C 1 69 ? 62.109 5.734 14.045 1.00 27.35 69 HIS C O 1
ATOM 3753 N N . GLY C 1 70 ? 60.424 6.509 12.776 1.00 24.33 70 GLY C N 1
ATOM 3754 C CA . GLY C 1 70 ? 59.854 5.189 12.570 1.00 21.74 70 GLY C CA 1
ATOM 3755 C C . GLY C 1 70 ? 58.977 4.703 13.704 1.00 21.48 70 GLY C C 1
ATOM 3756 O O . GLY C 1 70 ? 58.484 3.573 13.659 1.00 24.42 70 GLY C O 1
ATOM 3760 N N . THR C 1 71 ? 58.761 5.532 14.716 1.00 20.19 71 THR C N 1
ATOM 3761 C CA . THR C 1 71 ? 57.919 5.131 15.834 1.00 22.57 71 THR C CA 1
ATOM 3762 C C . THR C 1 71 ? 56.460 5.476 15.557 1.00 20.07 71 THR C C 1
ATOM 3763 O O . THR C 1 71 ? 56.161 6.275 14.662 1.00 18.70 71 THR C O 1
ATOM 3774 N N . VAL C 1 72 ? 55.553 4.850 16.300 1.00 19.87 72 VAL C N 1
ATOM 3775 C CA . VAL C 1 72 ? 54.135 5.048 16.066 1.00 19.47 72 VAL C CA 1
ATOM 3776 C C . VAL C 1 72 ? 53.578 6.047 17.046 1.00 21.81 72 VAL C C 1
ATOM 3777 O O . VAL C 1 72 ? 53.729 5.908 18.254 1.00 28.10 72 VAL C O 1
ATOM 3790 N N . VAL C 1 73 ? 52.943 7.066 16.498 1.00 17.63 73 VAL C N 1
ATOM 3791 C CA . VAL C 1 73 ? 52.386 8.146 17.281 1.00 20.39 73 VAL C CA 1
ATOM 3792 C C . VAL C 1 73 ? 50.904 8.276 16.978 1.00 20.37 73 VAL C C 1
ATOM 3793 O O . VAL C 1 73 ? 50.511 8.651 15.871 1.00 20.52 73 VAL C O 1
ATOM 3806 N N A GLU C 1 74 ? 50.086 7.946 17.966 0.50 19.82 74 GLU C N 1
ATOM 3807 N N B GLU C 1 74 ? 50.122 7.904 17.947 0.50 19.82 74 GLU C N 1
ATOM 3808 C CA A GLU C 1 74 ? 48.644 8.000 17.804 0.50 21.31 74 GLU C CA 1
ATOM 3809 C CA B GLU C 1 74 ? 48.718 8.000 17.808 0.50 21.31 74 GLU C CA 1
ATOM 3810 C C A GLU C 1 74 ? 48.261 7.341 16.490 0.50 17.08 74 GLU C C 1
ATOM 3811 C C B GLU C 1 74 ? 48.305 7.345 16.481 0.50 17.08 74 GLU C C 1
ATOM 3812 O O A GLU C 1 74 ? 47.474 7.888 15.704 0.50 14.68 74 GLU C O 1
ATOM 3813 O O B GLU C 1 74 ? 47.514 7.847 15.755 0.50 14.68 74 GLU C O 1
ATOM 3836 N N . GLY C 1 75 ? 48.845 6.167 16.259 1.00 17.62 75 GLY C N 1
ATOM 3837 C CA . GLY C 1 75 ? 48.458 5.322 15.141 1.00 17.76 75 GLY C CA 1
ATOM 3838 C C . GLY C 1 75 ? 49.024 5.702 13.789 1.00 14.41 75 GLY C C 1
ATOM 3839 O O . GLY C 1 75 ? 48.534 5.246 12.738 1.00 13.12 75 GLY C O 1
ATOM 3843 N N . ARG C 1 76 ? 50.054 6.536 13.800 1.00 12.73 76 ARG C N 1
ATOM 3844 C CA . ARG C 1 76 ? 50.739 6.926 12.574 1.00 12.36 76 ARG C CA 1
ATOM 3845 C C . ARG C 1 76 ? 52.221 6.691 12.737 1.00 13.48 76 ARG C C 1
ATOM 3846 O O . ARG C 1 76 ? 52.786 7.028 13.775 1.00 14.45 76 ARG C O 1
ATOM 3867 N N . LYS C 1 77 ? 52.845 6.100 11.721 1.00 14.26 77 LYS C N 1
ATOM 3868 C CA . LYS C 1 77 ? 54.286 5.861 11.739 1.00 15.71 77 LYS C CA 1
ATOM 3869 C C . LYS C 1 77 ? 54.959 7.110 11.230 1.00 14.82 77 LYS C C 1
ATOM 3870 O O . LYS C 1 77 ? 54.783 7.482 10.077 1.00 15.69 77 LYS C O 1
ATOM 3889 N N . ILE C 1 78 ? 55.680 7.799 12.100 1.00 12.50 78 ILE C N 1
ATOM 3890 C CA . ILE C 1 78 ? 56.243 9.080 11.696 1.00 14.25 78 ILE C CA 1
ATOM 3891 C C . ILE C 1 78 ? 57.633 8.936 11.079 1.00 17.50 78 ILE C C 1
ATOM 3892 O O . ILE C 1 78 ? 58.324 7.914 11.259 1.00 21.16 78 ILE C O 1
ATOM 3908 N N A GLU C 1 79 ? 58.008 9.953 10.314 0.50 18.48 79 GLU C N 1
ATOM 3909 N N B GLU C 1 79 ? 58.015 9.945 10.343 0.50 18.48 79 GLU C N 1
ATOM 3910 C CA A GLU C 1 79 ? 59.338 10.064 9.757 0.50 22.05 79 GLU C CA 1
ATOM 3911 C CA B GLU C 1 79 ? 59.314 9.992 9.792 0.50 22.05 79 GLU C CA 1
ATOM 3912 C C A GLU C 1 79 ? 59.988 11.311 10.351 0.50 21.69 79 GLU C C 1
ATOM 3913 C C B GLU C 1 79 ? 60.034 11.310 10.228 0.50 21.69 79 GLU C C 1
ATOM 3914 O O A GLU C 1 79 ? 59.353 12.365 10.437 0.50 19.50 79 GLU C O 1
ATOM 3915 O O B GLU C 1 79 ? 59.382 12.287 10.432 0.50 19.50 79 GLU C O 1
ATOM 3938 N N . VAL C 1 80 ? 61.249 11.189 10.757 1.00 20.75 80 VAL C N 1
ATOM 3939 C CA . VAL C 1 80 ? 62.017 12.289 11.313 1.00 22.04 80 VAL C CA 1
ATOM 3940 C C . VAL C 1 80 ? 63.309 12.311 10.515 1.00 26.71 80 VAL C C 1
ATOM 3941 O O . VAL C 1 80 ? 64.012 11.296 10.433 1.00 28.57 80 VAL C O 1
ATOM 3954 N N . ASN C 1 81 ? 63.585 13.445 9.879 1.00 24.69 81 ASN C N 1
ATOM 3955 C CA . ASN C 1 81 ? 64.720 13.583 8.968 1.00 27.28 81 ASN C CA 1
ATOM 3956 C C . ASN C 1 81 ? 65.406 14.937 9.136 1.00 32.56 81 ASN C C 1
ATOM 3957 O O . ASN C 1 81 ? 64.932 15.786 9.894 1.00 26.15 81 ASN C O 1
ATOM 3968 N N . ASN C 1 82 ? 66.525 15.134 8.436 1.00 39.27 82 ASN C N 1
ATOM 3969 C CA . ASN C 1 82 ? 67.151 16.452 8.361 1.00 38.44 82 ASN C CA 1
ATOM 3970 C C . ASN C 1 82 ? 66.278 17.358 7.522 1.00 35.55 82 ASN C C 1
ATOM 3971 O O . ASN C 1 82 ? 65.742 16.934 6.500 1.00 35.91 82 ASN C O 1
ATOM 3982 N N . ALA C 1 83 ? 66.140 18.606 7.949 1.00 37.56 83 ALA C N 1
ATOM 3983 C CA . ALA C 1 83 ? 65.344 19.577 7.215 1.00 37.02 83 ALA C CA 1
ATOM 3984 C C . ALA C 1 83 ? 66.140 20.105 6.029 1.00 45.53 83 ALA C C 1
ATOM 3985 O O . ALA C 1 83 ? 67.320 20.433 6.164 1.00 49.13 83 ALA C O 1
ATOM 3992 N N . ASN D 1 4 ? 27.695 11.308 39.267 1.00 72.80 4 ASN D N 1
ATOM 3993 C CA . ASN D 1 4 ? 27.995 10.787 40.595 1.00 67.20 4 ASN D CA 1
ATOM 3994 C C . ASN D 1 4 ? 28.813 9.501 40.509 1.00 54.93 4 ASN D C 1
ATOM 3995 O O . ASN D 1 4 ? 29.941 9.444 41.000 1.00 43.34 4 ASN D O 1
ATOM 4005 N N . LYS D 1 5 ? 28.240 8.479 39.873 1.00 49.95 5 LYS D N 1
ATOM 4006 C CA . LYS D 1 5 ? 28.901 7.180 39.728 1.00 40.06 5 LYS D CA 1
ATOM 4007 C C . LYS D 1 5 ? 30.109 7.255 38.792 1.00 28.37 5 LYS D C 1
ATOM 4008 O O . LYS D 1 5 ? 30.902 6.312 38.706 1.00 26.29 5 LYS D O 1
ATOM 4027 N N . SER D 1 6 ? 30.253 8.373 38.090 1.00 28.12 6 SER D N 1
ATOM 4028 C CA . SER D 1 6 ? 31.405 8.559 37.217 1.00 27.42 6 SER D CA 1
ATOM 4029 C C . SER D 1 6 ? 32.663 8.943 38.000 1.00 21.28 6 SER D C 1
ATOM 4030 O O . SER D 1 6 ? 33.762 8.834 37.482 1.00 22.66 6 SER D O 1
ATOM 4038 N N . GLN D 1 7 ? 32.497 9.441 39.218 1.00 16.60 7 GLN D N 1
ATOM 4039 C CA . GLN D 1 7 ? 33.629 9.904 40.019 1.00 15.49 7 GLN D CA 1
ATOM 4040 C C . GLN D 1 7 ? 34.520 8.731 40.398 1.00 14.82 7 GLN D C 1
ATOM 4041 O O . GLN D 1 7 ? 34.066 7.573 40.452 1.00 17.15 7 GLN D O 1
ATOM 4055 N N . PRO D 1 8 ? 35.803 9.004 40.627 1.00 13.51 8 PRO D N 1
ATOM 4056 C CA . PRO D 1 8 ? 36.690 7.911 41.016 1.00 13.27 8 PRO D CA 1
ATOM 4057 C C . PRO D 1 8 ? 36.414 7.490 42.445 1.00 13.78 8 PRO D C 1
ATOM 4058 O O . PRO D 1 8 ? 35.764 8.224 43.191 1.00 13.49 8 PRO D O 1
ATOM 4069 N N . LYS D 1 9 ? 36.898 6.319 42.833 1.00 12.14 9 LYS D N 1
ATOM 4070 C CA . LYS D 1 9 ? 36.639 5.840 44.180 1.00 12.29 9 LYS D CA 1
ATOM 4071 C C . LYS D 1 9 ? 37.788 4.989 44.675 1.00 12.56 9 LYS D C 1
ATOM 4072 O O . LYS D 1 9 ? 38.288 4.114 43.962 1.00 13.60 9 LYS D O 1
ATOM 4091 N N . ARG D 1 10 ? 38.190 5.252 45.912 1.00 13.46 10 ARG D N 1
ATOM 4092 C CA . ARG D 1 10 ? 39.259 4.504 46.548 1.00 13.43 10 ARG D CA 1
ATOM 4093 C C . ARG D 1 10 ? 38.693 3.465 47.498 1.00 14.39 10 ARG D C 1
ATOM 4094 O O . ARG D 1 10 ? 37.870 3.775 48.356 1.00 13.79 10 ARG D O 1
ATOM 4115 N N . LEU D 1 11 ? 39.174 2.239 47.355 1.00 12.47 11 LEU D N 1
ATOM 4116 C CA . LEU D 1 11 ? 38.818 1.163 48.260 1.00 12.68 11 LEU D CA 1
ATOM 4117 C C . LEU D 1 11 ? 39.960 0.829 49.202 1.00 12.66 11 LEU D C 1
ATOM 4118 O O . LEU D 1 11 ? 41.123 0.825 48.805 1.00 12.51 11 LEU D O 1
ATOM 4134 N N . HIS D 1 12 ? 39.603 0.508 50.433 1.00 12.84 12 HIS D N 1
ATOM 4135 C CA . HIS D 1 12 ? 40.531 0.018 51.418 1.00 12.87 12 HIS D CA 1
ATOM 4136 C C . HIS D 1 12 ? 40.445 -1.496 51.419 1.00 13.04 12 HIS D C 1
ATOM 4137 O O . HIS D 1 12 ? 39.377 -2.066 51.595 1.00 14.09 12 HIS D O 1
ATOM 4152 N N . VAL D 1 13 ? 41.575 -2.132 51.174 1.00 12.98 13 VAL D N 1
ATOM 4153 C CA . VAL D 1 13 ? 41.629 -3.564 51.047 1.00 13.75 13 VAL D CA 1
ATOM 4154 C C . VAL D 1 13 ? 42.508 -4.069 52.173 1.00 14.04 13 VAL D C 1
ATOM 4155 O O . VAL D 1 13 ? 43.678 -3.695 52.272 1.00 13.07 13 VAL D O 1
ATOM 4168 N N . SER D 1 14 ? 41.959 -4.935 53.016 1.00 13.49 14 SER D N 1
ATOM 4169 C CA . SER D 1 14 ? 42.719 -5.420 54.154 1.00 13.82 14 SER D CA 1
ATOM 4170 C C . SER D 1 14 ? 42.691 -6.923 54.296 1.00 13.85 14 SER D C 1
ATOM 4171 O O . SER D 1 14 ? 41.896 -7.622 53.658 1.00 14.00 14 SER D O 1
ATOM 4179 N N . ASN D 1 15 ? 43.593 -7.410 55.140 1.00 14.27 15 ASN D N 1
ATOM 4180 C CA . ASN D 1 15 ? 43.829 -8.834 55.297 1.00 15.40 15 ASN D CA 1
ATOM 4181 C C . ASN D 1 15 ? 44.245 -9.464 53.992 1.00 16.78 15 ASN D C 1
ATOM 4182 O O . ASN D 1 15 ? 43.812 -10.560 53.658 1.00 17.24 15 ASN D O 1
ATOM 4193 N N . ILE D 1 16 ? 45.063 -8.750 53.233 1.00 16.86 16 ILE D N 1
ATOM 4194 C CA . ILE D 1 16 ? 45.623 -9.320 52.026 1.00 16.16 16 ILE D CA 1
ATOM 4195 C C . ILE D 1 16 ? 46.899 -10.051 52.413 1.00 14.89 16 ILE D C 1
ATOM 4196 O O . ILE D 1 16 ? 47.506 -9.732 53.434 1.00 14.94 16 ILE D O 1
ATOM 4212 N N . PRO D 1 17 ? 47.301 -11.041 51.605 1.00 14.94 17 PRO D N 1
ATOM 4213 C CA . PRO D 1 17 ? 48.519 -11.794 51.908 1.00 18.09 17 PRO D CA 1
ATOM 4214 C C . PRO D 1 17 ? 49.705 -10.851 52.066 1.00 16.83 17 PRO D C 1
ATOM 4215 O O . PRO D 1 17 ? 49.812 -9.877 51.339 1.00 14.98 17 PRO D O 1
ATOM 4226 N N . PHE D 1 18 ? 50.587 -11.154 53.006 1.00 14.43 18 PHE D N 1
ATOM 4227 C CA . PHE D 1 18 ? 51.744 -10.304 53.275 1.00 14.08 18 PHE D CA 1
ATOM 4228 C C . PHE D 1 18 ? 52.697 -10.270 52.100 1.00 16.93 18 PHE D C 1
ATOM 4229 O O . PHE D 1 18 ? 53.451 -9.310 51.923 1.00 19.06 18 PHE D O 1
ATOM 4246 N N . ARG D 1 19 ? 52.637 -11.302 51.265 1.00 18.14 19 ARG D N 1
ATOM 4247 C CA . ARG D 1 19 ? 53.495 -11.363 50.090 1.00 19.99 19 ARG D CA 1
ATOM 4248 C C . ARG D 1 19 ? 53.045 -10.418 48.975 1.00 18.83 19 ARG D C 1
ATOM 4249 O O . ARG D 1 19 ? 53.823 -10.092 48.083 1.00 20.15 19 ARG D O 1
ATOM 4270 N N . PHE D 1 20 ? 51.800 -9.959 49.013 1.00 19.32 20 PHE D N 1
ATOM 4271 C CA . PHE D 1 20 ? 51.298 -9.102 47.934 1.00 19.03 20 PHE D CA 1
ATOM 4272 C C . PHE D 1 20 ? 52.100 -7.822 47.748 1.00 22.15 20 PHE D C 1
ATOM 4273 O O . PHE D 1 20 ? 52.492 -7.181 48.717 1.00 21.33 20 PHE D O 1
ATOM 4290 N N . ARG D 1 21 ? 52.333 -7.477 46.486 1.00 24.70 21 ARG D N 1
ATOM 4291 C CA . ARG D 1 21 ? 52.891 -6.190 46.092 1.00 26.80 21 ARG D CA 1
ATOM 4292 C C . ARG D 1 21 ? 51.939 -5.500 45.114 1.00 25.02 21 ARG D C 1
ATOM 4293 O O . ARG D 1 21 ? 50.896 -6.041 44.754 1.00 22.66 21 ARG D O 1
ATOM 4314 N N . ASP D 1 22 ? 52.296 -4.301 44.681 1.00 25.28 22 ASP D N 1
ATOM 4315 C CA . ASP D 1 22 ? 51.407 -3.507 43.838 1.00 26.62 22 ASP D CA 1
ATOM 4316 C C . ASP D 1 22 ? 50.827 -4.313 42.664 1.00 26.77 22 ASP D C 1
ATOM 4317 O O . ASP D 1 22 ? 49.620 -4.266 42.414 1.00 24.17 22 ASP D O 1
ATOM 4326 N N . PRO D 1 23 ? 51.672 -5.075 41.946 1.00 34.04 23 PRO D N 1
ATOM 4327 C CA . PRO D 1 23 ? 51.188 -5.843 40.792 1.00 33.50 23 PRO D CA 1
ATOM 4328 C C . PRO D 1 23 ? 50.156 -6.900 41.166 1.00 26.69 23 PRO D C 1
ATOM 4329 O O . PRO D 1 23 ? 49.313 -7.258 40.355 1.00 25.50 23 PRO D O 1
ATOM 4340 N N . ASP D 1 24 ? 50.222 -7.404 42.389 1.00 23.22 24 ASP D N 1
ATOM 4341 C CA . ASP D 1 24 ? 49.277 -8.426 42.816 1.00 22.08 24 ASP D CA 1
ATOM 4342 C C . ASP D 1 24 ? 47.886 -7.826 43.011 1.00 21.24 24 ASP D C 1
ATOM 4343 O O . ASP D 1 24 ? 46.884 -8.448 42.664 1.00 19.10 24 ASP D O 1
ATOM 4352 N N . LEU D 1 25 ? 47.837 -6.616 43.564 1.00 22.71 25 LEU D N 1
ATOM 4353 C CA . LEU D 1 25 ? 46.581 -5.897 43.731 1.00 24.50 25 LEU D CA 1
ATOM 4354 C C . LEU D 1 25 ? 45.980 -5.488 42.403 1.00 22.41 25 LEU D C 1
ATOM 4355 O O . LEU D 1 25 ? 44.765 -5.561 42.222 1.00 21.98 25 LEU D O 1
ATOM 4371 N N . ARG D 1 26 ? 46.825 -5.025 41.481 1.00 25.03 26 ARG D N 1
ATOM 4372 C CA . ARG D 1 26 ? 46.358 -4.666 40.144 1.00 31.32 26 ARG D CA 1
ATOM 4373 C C . ARG D 1 26 ? 45.771 -5.879 39.435 1.00 31.80 26 ARG D C 1
ATOM 4374 O O . ARG D 1 26 ? 44.709 -5.796 38.817 1.00 35.92 26 ARG D O 1
ATOM 4395 N N . GLN D 1 27 ? 46.471 -7.005 39.519 1.00 28.19 27 GLN D N 1
ATOM 4396 C CA . GLN D 1 27 ? 45.974 -8.244 38.946 1.00 29.95 27 GLN D CA 1
ATOM 4397 C C . GLN D 1 27 ? 44.616 -8.611 39.541 1.00 28.11 27 GLN D C 1
ATOM 4398 O O . GLN D 1 27 ? 43.705 -9.011 38.824 1.00 32.35 27 GLN D O 1
ATOM 4412 N N . MET D 1 28 ? 44.470 -8.465 40.851 1.00 22.20 28 MET D N 1
ATOM 4413 C CA . MET D 1 28 ? 43.233 -8.894 41.504 1.00 20.40 28 MET D CA 1
ATOM 4414 C C . MET D 1 28 ? 42.077 -7.966 41.142 1.00 20.92 28 MET D C 1
ATOM 4415 O O . MET D 1 28 ? 40.947 -8.418 40.968 1.00 25.08 28 MET D O 1
ATOM 4429 N N . PHE D 1 29 ? 42.361 -6.670 41.018 1.00 18.25 29 PHE D N 1
ATOM 4430 C CA . PHE D 1 29 ? 41.305 -5.668 40.884 1.00 16.77 29 PHE D CA 1
ATOM 4431 C C . PHE D 1 29 ? 41.120 -5.167 39.462 1.00 16.52 29 PHE D C 1
ATOM 4432 O O . PHE D 1 29 ? 40.066 -4.651 39.129 1.00 15.69 29 PHE D O 1
ATOM 4449 N N . GLY D 1 30 ? 42.130 -5.373 38.623 1.00 24.56 30 GLY D N 1
ATOM 4450 C CA . GLY D 1 30 ? 42.150 -4.824 37.273 1.00 25.17 30 GLY D CA 1
ATOM 4451 C C . GLY D 1 30 ? 41.038 -5.309 36.370 1.00 24.29 30 GLY D C 1
ATOM 4452 O O . GLY D 1 30 ? 40.676 -4.641 35.402 1.00 24.72 30 GLY D O 1
ATOM 4456 N N . GLN D 1 31 ? 40.493 -6.477 36.674 1.00 24.50 31 GLN D N 1
ATOM 4457 C CA . GLN D 1 31 ? 39.428 -7.039 35.864 1.00 27.26 31 GLN D CA 1
ATOM 4458 C C . GLN D 1 31 ? 38.126 -6.254 36.002 1.00 25.42 31 GLN D C 1
ATOM 4459 O O . GLN D 1 31 ? 37.207 -6.435 35.213 1.00 26.86 31 GLN D O 1
ATOM 4473 N N . PHE D 1 32 ? 38.035 -5.378 36.998 1.00 21.43 32 PHE D N 1
ATOM 4474 C CA . PHE D 1 32 ? 36.791 -4.637 37.204 1.00 21.38 32 PHE D CA 1
ATOM 4475 C C . PHE D 1 32 ? 36.750 -3.264 36.547 1.00 21.58 32 PHE D C 1
ATOM 4476 O O . PHE D 1 32 ? 35.705 -2.617 36.512 1.00 20.80 32 PHE D O 1
ATOM 4493 N N . GLY D 1 33 ? 37.876 -2.832 36.002 1.00 21.24 33 GLY D N 1
ATOM 4494 C CA . GLY D 1 33 ? 37.916 -1.565 35.322 1.00 20.29 33 GLY D CA 1
ATOM 4495 C C . GLY D 1 33 ? 39.234 -0.859 35.511 1.00 19.43 33 GLY D C 1
ATOM 4496 O O . GLY D 1 33 ? 40.174 -1.393 36.115 1.00 20.64 33 GLY D O 1
ATOM 4500 N N . LYS D 1 34 ? 39.315 0.352 34.974 1.00 14.89 34 LYS D N 1
ATOM 4501 C CA . LYS D 1 34 ? 40.578 1.071 34.974 1.00 15.42 34 LYS D CA 1
ATOM 4502 C C . LYS D 1 34 ? 40.951 1.512 36.375 1.00 15.18 34 LYS D C 1
ATOM 4503 O O . LYS D 1 34 ? 40.126 2.065 37.106 1.00 13.28 34 LYS D O 1
ATOM 4522 N N . ILE D 1 35 ? 42.213 1.290 36.721 1.00 18.11 35 ILE D N 1
ATOM 4523 C CA . ILE D 1 35 ? 42.747 1.643 38.027 1.00 18.08 35 ILE D CA 1
ATOM 4524 C C . ILE D 1 35 ? 43.686 2.860 37.938 1.00 19.17 35 ILE D C 1
ATOM 4525 O O . ILE D 1 35 ? 44.634 2.875 37.150 1.00 19.94 35 ILE D O 1
ATOM 4541 N N . LEU D 1 36 ? 43.420 3.882 38.749 1.00 16.25 36 LEU D N 1
ATOM 4542 C CA . LEU D 1 36 ? 44.265 5.070 38.815 1.00 16.51 36 LEU D CA 1
ATOM 4543 C C . LEU D 1 36 ? 45.482 4.947 39.720 1.00 19.34 36 LEU D C 1
ATOM 4544 O O . LEU D 1 36 ? 46.505 5.595 39.486 1.00 18.45 36 LEU D O 1
ATOM 4560 N N . ASP D 1 37 ? 45.361 4.163 40.791 1.00 15.39 37 ASP D N 1
ATOM 4561 C CA . ASP D 1 37 ? 46.468 4.002 41.709 1.00 13.01 37 ASP D CA 1
ATOM 4562 C C . ASP D 1 37 ? 46.272 2.772 42.588 1.00 11.94 37 ASP D C 1
ATOM 4563 O O . ASP D 1 37 ? 45.154 2.352 42.861 1.00 12.02 37 ASP D O 1
ATOM 4572 N N . VAL D 1 38 ? 47.387 2.185 42.985 1.00 13.54 38 VAL D N 1
ATOM 4573 C CA . VAL D 1 38 ? 47.397 1.066 43.909 1.00 15.75 38 VAL D CA 1
ATOM 4574 C C . VAL D 1 38 ? 48.460 1.379 44.944 1.00 16.87 38 VAL D C 1
ATOM 4575 O O . VAL D 1 38 ? 49.522 1.913 44.617 1.00 17.07 38 VAL D O 1
ATOM 4588 N N . GLU D 1 39 ? 48.171 1.062 46.198 1.00 14.95 39 GLU D N 1
ATOM 4589 C CA . GLU D 1 39 ? 49.092 1.349 47.271 1.00 15.33 39 GLU D CA 1
ATOM 4590 C C . GLU D 1 39 ? 49.034 0.199 48.284 1.00 16.46 39 GLU D C 1
ATOM 4591 O O . GLU D 1 39 ? 47.955 -0.210 48.700 1.00 19.80 39 GLU D O 1
ATOM 4603 N N . ILE D 1 40 ? 50.187 -0.348 48.634 1.00 13.01 40 ILE D N 1
ATOM 4604 C CA . ILE D 1 40 ? 50.266 -1.273 49.752 1.00 13.27 40 ILE D CA 1
ATOM 4605 C C . ILE D 1 40 ? 51.080 -0.573 50.808 1.00 12.95 40 ILE D C 1
ATOM 4606 O O . ILE D 1 40 ? 52.064 0.105 50.501 1.00 12.63 40 ILE D O 1
ATOM 4622 N N . ILE D 1 41 ? 50.639 -0.706 52.049 1.00 12.23 41 ILE D N 1
ATOM 4623 C CA . ILE D 1 41 ? 51.285 -0.047 53.169 1.00 12.19 41 ILE D CA 1
ATOM 4624 C C . ILE D 1 41 ? 52.267 -1.000 53.857 1.00 12.29 41 ILE D C 1
ATOM 4625 O O . ILE D 1 41 ? 51.960 -2.170 54.078 1.00 12.46 41 ILE D O 1
ATOM 4641 N N . PHE D 1 42 ? 53.435 -0.477 54.220 1.00 12.21 42 PHE D N 1
ATOM 4642 C CA . PHE D 1 42 ? 54.502 -1.250 54.841 1.00 12.30 42 PHE D CA 1
ATOM 4643 C C . PHE D 1 42 ? 55.027 -0.512 56.068 1.00 12.26 42 PHE D C 1
ATOM 4644 O O . PHE D 1 42 ? 54.850 0.701 56.204 1.00 12.14 42 PHE D O 1
ATOM 4661 N N . ASN D 1 43 ? 55.705 -1.241 56.940 1.00 12.83 43 ASN D N 1
ATOM 4662 C CA . ASN D 1 43 ? 56.604 -0.611 57.903 1.00 13.47 43 ASN D CA 1
ATOM 4663 C C . ASN D 1 43 ? 57.933 -1.362 57.837 1.00 13.68 43 ASN D C 1
ATOM 4664 O O . ASN D 1 43 ? 58.187 -2.064 56.867 1.00 14.13 43 ASN D O 1
ATOM 4675 N N . GLU D 1 44 ? 58.779 -1.236 58.854 1.00 13.99 44 GLU D N 1
ATOM 4676 C CA . GLU D 1 44 ? 60.121 -1.815 58.785 1.00 16.29 44 GLU D CA 1
ATOM 4677 C C . GLU D 1 44 ? 60.100 -3.344 58.825 1.00 17.88 44 GLU D C 1
ATOM 4678 O O . GLU D 1 44 ? 61.084 -4.000 58.458 1.00 20.55 44 GLU D O 1
ATOM 4690 N N . ARG D 1 45 ? 58.978 -3.903 59.261 1.00 14.86 45 ARG D N 1
ATOM 4691 C CA . ARG D 1 45 ? 58.794 -5.352 59.295 1.00 16.78 45 ARG D CA 1
ATOM 4692 C C . ARG D 1 45 ? 58.133 -5.863 58.024 1.00 18.97 45 ARG D C 1
ATOM 4693 O O . ARG D 1 45 ? 57.730 -7.021 57.956 1.00 19.89 45 ARG D O 1
ATOM 4714 N N . GLY D 1 46 ? 58.025 -4.990 57.024 1.00 15.44 46 GLY D N 1
ATOM 4715 C CA . GLY D 1 46 ? 57.464 -5.357 55.742 1.00 13.94 46 GLY D CA 1
ATOM 4716 C C . GLY D 1 46 ? 56.007 -4.943 55.577 1.00 14.88 46 GLY D C 1
ATOM 4717 O O . GLY D 1 46 ? 55.527 -4.012 56.230 1.00 12.72 46 GLY D O 1
ATOM 4721 N N . SER D 1 47 ? 55.292 -5.672 54.718 1.00 12.91 47 SER D N 1
ATOM 4722 C CA . SER D 1 47 ? 53.913 -5.351 54.433 1.00 12.87 47 SER D CA 1
ATOM 4723 C C . SER D 1 47 ? 53.085 -5.372 55.698 1.00 12.97 47 SER D C 1
ATOM 4724 O O . SER D 1 47 ? 53.279 -6.233 56.566 1.00 13.15 47 SER D O 1
ATOM 4732 N N . LYS D 1 48 ? 52.148 -4.443 55.796 1.00 12.87 48 LYS D N 1
ATOM 4733 C CA . LYS D 1 48 ? 51.187 -4.433 56.886 1.00 12.98 48 LYS D CA 1
ATOM 4734 C C . LYS D 1 48 ? 49.901 -5.186 56.511 1.00 13.64 48 LYS D C 1
ATOM 4735 O O . LYS D 1 48 ? 48.978 -5.271 57.312 1.00 14.07 48 LYS D O 1
ATOM 4754 N N . GLY D 1 49 ? 49.859 -5.756 55.313 1.00 15.01 49 GLY D N 1
ATOM 4755 C CA . GLY D 1 49 ? 48.744 -6.600 54.924 1.00 15.98 49 GLY D CA 1
ATOM 4756 C C . GLY D 1 49 ? 47.478 -5.826 54.599 1.00 14.53 49 GLY D C 1
ATOM 4757 O O . GLY D 1 49 ? 46.369 -6.345 54.727 1.00 15.26 49 GLY D O 1
ATOM 4761 N N . PHE D 1 50 ? 47.626 -4.570 54.201 1.00 13.03 50 PHE D N 1
ATOM 4762 C CA . PHE D 1 50 ? 46.503 -3.834 53.659 1.00 13.70 50 PHE D CA 1
ATOM 4763 C C . PHE D 1 50 ? 47.018 -2.821 52.671 1.00 14.21 50 PHE D C 1
ATOM 4764 O O . PHE D 1 50 ? 48.213 -2.539 52.637 1.00 12.83 50 PHE D O 1
ATOM 4781 N N . GLY D 1 51 ? 46.113 -2.317 51.838 1.00 14.50 51 GLY D N 1
ATOM 4782 C CA . GLY D 1 51 ? 46.451 -1.284 50.889 1.00 14.98 51 GLY D CA 1
ATOM 4783 C C . GLY D 1 51 ? 45.208 -0.611 50.362 1.00 14.06 51 GLY D C 1
ATOM 4784 O O . GLY D 1 51 ? 44.103 -0.789 50.884 1.00 13.10 51 GLY D O 1
ATOM 4788 N N . PHE D 1 52 ? 45.391 0.156 49.306 1.00 12.54 52 PHE D N 1
ATOM 4789 C CA . PHE D 1 52 ? 44.298 0.903 48.710 1.00 12.23 52 PHE D CA 1
ATOM 4790 C C . PHE D 1 52 ? 44.333 0.739 47.204 1.00 12.82 52 PHE D C 1
ATOM 4791 O O . PHE D 1 52 ? 45.406 0.690 46.605 1.00 13.33 52 PHE D O 1
ATOM 4808 N N . VAL D 1 53 ? 43.153 0.651 46.612 1.00 12.19 53 VAL D N 1
ATOM 4809 C CA . VAL D 1 53 ? 43.000 0.576 45.173 1.00 12.11 53 VAL D CA 1
ATOM 4810 C C . VAL D 1 53 ? 42.033 1.667 44.764 1.00 12.06 53 VAL D C 1
ATOM 4811 O O . VAL D 1 53 ? 40.941 1.768 45.305 1.00 12.18 53 VAL D O 1
ATOM 4824 N N . THR D 1 54 ? 42.464 2.518 43.850 1.00 11.90 54 THR D N 1
ATOM 4825 C CA . THR D 1 54 ? 41.624 3.618 43.401 1.00 11.87 54 THR D CA 1
ATOM 4826 C C . THR D 1 54 ? 41.202 3.374 41.978 1.00 11.82 54 THR D C 1
ATOM 4827 O O . THR D 1 54 ? 42.053 3.268 41.102 1.00 11.71 54 THR D O 1
ATOM 4838 N N . PHE D 1 55 ? 39.892 3.258 41.768 1.00 13.13 55 PHE D N 1
ATOM 4839 C CA . PHE D 1 55 ? 39.303 3.095 40.442 1.00 12.60 55 PHE D CA 1
ATOM 4840 C C . PHE D 1 55 ? 38.946 4.425 39.798 1.00 13.81 55 PHE D C 1
ATOM 4841 O O . PHE D 1 55 ? 38.567 5.370 40.481 1.00 12.50 55 PHE D O 1
ATOM 4858 N N . GLU D 1 56 ? 39.052 4.463 38.469 1.00 13.22 56 GLU D N 1
ATOM 4859 C CA . GLU D 1 56 ? 38.640 5.616 37.675 1.00 13.11 56 GLU D CA 1
ATOM 4860 C C . GLU D 1 56 ? 37.174 5.965 37.860 1.00 14.24 56 GLU D C 1
ATOM 4861 O O . GLU D 1 56 ? 36.812 7.152 37.908 1.00 14.64 56 GLU D O 1
ATOM 4873 N N . ASN D 1 57 ? 36.308 4.956 37.960 1.00 15.83 57 ASN D N 1
ATOM 4874 C CA . ASN D 1 57 ? 34.916 5.236 38.296 1.00 18.31 57 ASN D CA 1
ATOM 4875 C C . ASN D 1 57 ? 34.344 4.363 39.399 1.00 16.30 57 ASN D C 1
ATOM 4876 O O . ASN D 1 57 ? 34.792 3.240 39.641 1.00 17.58 57 ASN D O 1
ATOM 4887 N N . SER D 1 58 ? 33.339 4.919 40.056 1.00 13.81 58 SER D N 1
ATOM 4888 C CA . SER D 1 58 ? 32.735 4.332 41.230 1.00 17.39 58 SER D CA 1
ATOM 4889 C C . SER D 1 58 ? 31.956 3.048 40.945 1.00 20.03 58 SER D C 1
ATOM 4890 O O . SER D 1 58 ? 31.910 2.147 41.789 1.00 20.87 58 SER D O 1
ATOM 4898 N N . ALA D 1 59 ? 31.350 2.959 39.763 1.00 21.48 59 ALA D N 1
ATOM 4899 C CA . ALA D 1 59 ? 30.575 1.779 39.404 1.00 24.44 59 ALA D CA 1
ATOM 4900 C C . ALA D 1 59 ? 31.470 0.540 39.369 1.00 20.65 59 ALA D C 1
ATOM 4901 O O . ALA D 1 59 ? 31.077 -0.525 39.840 1.00 21.71 59 ALA D O 1
ATOM 4908 N N . ASP D 1 60 ? 32.666 0.684 38.803 1.00 16.57 60 ASP D N 1
ATOM 4909 C CA . ASP D 1 60 ? 33.649 -0.397 38.783 1.00 16.98 60 ASP D CA 1
ATOM 4910 C C . ASP D 1 60 ? 34.107 -0.755 40.200 1.00 17.38 60 ASP D C 1
ATOM 4911 O O . ASP D 1 60 ? 34.192 -1.928 40.548 1.00 19.32 60 ASP D O 1
ATOM 4920 N N . ALA D 1 61 ? 34.425 0.253 41.007 1.00 17.73 61 ALA D N 1
ATOM 4921 C CA . ALA D 1 61 ? 34.831 0.005 42.388 1.00 15.50 61 ALA D CA 1
ATOM 4922 C C . ALA D 1 61 ? 33.740 -0.750 43.138 1.00 15.49 61 ALA D C 1
ATOM 4923 O O . ALA D 1 61 ? 34.030 -1.631 43.951 1.00 15.89 61 ALA D O 1
ATOM 4930 N N . ASP D 1 62 ? 32.483 -0.373 42.904 1.00 16.54 62 ASP D N 1
ATOM 4931 C CA . ASP D 1 62 ? 31.360 -1.036 43.569 1.00 19.67 62 ASP D CA 1
ATOM 4932 C C . ASP D 1 62 ? 31.285 -2.512 43.179 1.00 19.16 62 ASP D C 1
ATOM 4933 O O . ASP D 1 62 ? 31.022 -3.367 44.020 1.00 19.34 62 ASP D O 1
ATOM 4942 N N . ARG D 1 63 ? 31.533 -2.812 41.914 1.00 17.96 63 ARG D N 1
ATOM 4943 C CA . ARG D 1 63 ? 31.470 -4.194 41.447 1.00 20.86 63 ARG D CA 1
ATOM 4944 C C . ARG D 1 63 ? 32.621 -5.012 42.034 1.00 19.95 63 ARG D C 1
ATOM 4945 O O . ARG D 1 63 ? 32.452 -6.173 42.403 1.00 18.90 63 ARG D O 1
ATOM 4966 N N . ALA D 1 64 ? 33.794 -4.395 42.121 1.00 16.90 64 ALA D N 1
ATOM 4967 C CA . ALA D 1 64 ? 34.951 -5.061 42.678 1.00 14.75 64 ALA D CA 1
ATOM 4968 C C . ALA D 1 64 ? 34.708 -5.341 44.147 1.00 13.99 64 ALA D C 1
ATOM 4969 O O . ALA D 1 64 ? 34.997 -6.424 44.641 1.00 14.27 64 ALA D O 1
ATOM 4976 N N . ARG D 1 65 ? 34.151 -4.364 44.849 1.00 13.97 65 ARG D N 1
ATOM 4977 C CA . ARG D 1 65 ? 33.896 -4.536 46.261 1.00 15.15 65 ARG D CA 1
ATOM 4978 C C . ARG D 1 65 ? 32.896 -5.678 46.447 1.00 16.29 65 ARG D C 1
ATOM 4979 O O . ARG D 1 65 ? 33.079 -6.559 47.288 1.00 17.73 65 ARG D O 1
ATOM 5000 N N . GLU D 1 66 ? 31.833 -5.666 45.656 1.00 17.49 66 GLU D N 1
ATOM 5001 C CA . GLU D 1 66 ? 30.808 -6.710 45.756 1.00 22.20 66 GLU D CA 1
ATOM 5002 C C . GLU D 1 66 ? 31.369 -8.116 45.532 1.00 21.11 66 GLU D C 1
ATOM 5003 O O . GLU D 1 66 ? 31.005 -9.052 46.245 1.00 24.16 66 GLU D O 1
ATOM 5015 N N . LYS D 1 67 ? 32.250 -8.278 44.550 1.00 21.22 67 LYS D N 1
ATOM 5016 C CA . LYS D 1 67 ? 32.821 -9.594 44.256 1.00 24.55 67 LYS D CA 1
ATOM 5017 C C . LYS D 1 67 ? 33.870 -10.056 45.264 1.00 22.79 67 LYS D C 1
ATOM 5018 O O . LYS D 1 67 ? 33.938 -11.236 45.578 1.00 22.73 67 LYS D O 1
ATOM 5037 N N . LEU D 1 68 ? 34.685 -9.130 45.766 1.00 16.74 68 LEU D N 1
ATOM 5038 C CA . LEU D 1 68 ? 35.862 -9.500 46.544 1.00 14.88 68 LEU D CA 1
ATOM 5039 C C . LEU D 1 68 ? 35.775 -9.335 48.069 1.00 14.60 68 LEU D C 1
ATOM 5040 O O . LEU D 1 68 ? 36.578 -9.927 48.800 1.00 14.56 68 LEU D O 1
ATOM 5056 N N . HIS D 1 69 ? 34.836 -8.534 48.571 1.00 14.63 69 HIS D N 1
ATOM 5057 C CA . HIS D 1 69 ? 34.761 -8.341 50.018 1.00 14.64 69 HIS D CA 1
ATOM 5058 C C . HIS D 1 69 ? 34.307 -9.660 50.632 1.00 15.03 69 HIS D C 1
ATOM 5059 O O . HIS D 1 69 ? 33.315 -10.257 50.199 1.00 15.30 69 HIS D O 1
ATOM 5074 N N . GLY D 1 70 ? 35.070 -10.125 51.608 1.00 15.12 70 GLY D N 1
ATOM 5075 C CA . GLY D 1 70 ? 34.782 -11.373 52.292 1.00 15.51 70 GLY D CA 1
ATOM 5076 C C . GLY D 1 70 ? 35.247 -12.590 51.521 1.00 15.61 70 GLY D C 1
ATOM 5077 O O . GLY D 1 70 ? 34.925 -13.711 51.892 1.00 17.96 70 GLY D O 1
ATOM 5081 N N . THR D 1 71 ? 35.994 -12.390 50.445 1.00 15.33 71 THR D N 1
ATOM 5082 C CA . THR D 1 71 ? 36.448 -13.519 49.650 1.00 16.90 71 THR D CA 1
ATOM 5083 C C . THR D 1 71 ? 37.766 -14.043 50.187 1.00 16.34 71 THR D C 1
ATOM 5084 O O . THR D 1 71 ? 38.643 -13.263 50.557 1.00 15.20 71 THR D O 1
ATOM 5095 N N . VAL D 1 72 ? 37.886 -15.372 50.254 1.00 16.41 72 VAL D N 1
ATOM 5096 C CA . VAL D 1 72 ? 39.105 -16.014 50.744 1.00 16.05 72 VAL D CA 1
ATOM 5097 C C . VAL D 1 72 ? 40.127 -16.134 49.618 1.00 16.41 72 VAL D C 1
ATOM 5098 O O . VAL D 1 72 ? 39.894 -16.806 48.595 1.00 16.43 72 VAL D O 1
ATOM 5111 N N . VAL D 1 73 ? 41.248 -15.462 49.822 1.00 15.94 73 VAL D N 1
ATOM 5112 C CA . VAL D 1 73 ? 42.407 -15.489 48.938 1.00 18.12 73 VAL D CA 1
ATOM 5113 C C . VAL D 1 73 ? 43.619 -15.983 49.753 1.00 20.93 73 VAL D C 1
ATOM 5114 O O . VAL D 1 73 ? 44.023 -15.350 50.736 1.00 17.20 73 VAL D O 1
ATOM 5127 N N . GLU D 1 74 ? 44.180 -17.124 49.372 1.00 24.81 74 GLU D N 1
ATOM 5128 C CA . GLU D 1 74 ? 45.353 -17.673 50.065 1.00 25.02 74 GLU D CA 1
ATOM 5129 C C . GLU D 1 74 ? 45.191 -17.747 51.588 1.00 22.54 74 GLU D C 1
ATOM 5130 O O . GLU D 1 74 ? 46.062 -17.327 52.358 1.00 23.02 74 GLU D O 1
ATOM 5142 N N . GLY D 1 75 ? 44.064 -18.292 52.021 1.00 20.33 75 GLY D N 1
ATOM 5143 C CA . GLY D 1 75 ? 43.823 -18.533 53.422 1.00 21.66 75 GLY D CA 1
ATOM 5144 C C . GLY D 1 75 ? 43.328 -17.326 54.190 1.00 21.28 75 GLY D C 1
ATOM 5145 O O . GLY D 1 75 ? 43.081 -17.428 55.385 1.00 24.86 75 GLY D O 1
ATOM 5149 N N . ARG D 1 76 ? 43.170 -16.199 53.508 1.00 19.25 76 ARG D N 1
ATOM 5150 C CA . ARG D 1 76 ? 42.736 -14.962 54.162 1.00 18.14 76 ARG D CA 1
ATOM 5151 C C . ARG D 1 76 ? 41.432 -14.443 53.583 1.00 17.30 76 ARG D C 1
ATOM 5152 O O . ARG D 1 76 ? 41.309 -14.251 52.377 1.00 15.32 76 ARG D O 1
ATOM 5173 N N . LYS D 1 77 ? 40.458 -14.223 54.460 1.00 20.10 77 LYS D N 1
ATOM 5174 C CA . LYS D 1 77 ? 39.222 -13.568 54.078 1.00 19.85 77 LYS D CA 1
ATOM 5175 C C . LYS D 1 77 ? 39.517 -12.075 53.944 1.00 16.41 77 LYS D C 1
ATOM 5176 O O . LYS D 1 77 ? 39.688 -11.367 54.930 1.00 15.13 77 LYS D O 1
ATOM 5195 N N . ILE D 1 78 ? 39.612 -11.602 52.719 1.00 14.95 78 ILE D N 1
ATOM 5196 C CA . ILE D 1 78 ? 39.968 -10.210 52.518 1.00 16.59 78 ILE D CA 1
ATOM 5197 C C . ILE D 1 78 ? 38.770 -9.309 52.797 1.00 16.85 78 ILE D C 1
ATOM 5198 O O . ILE D 1 78 ? 37.617 -9.730 52.699 1.00 15.89 78 ILE D O 1
ATOM 5214 N N . GLU D 1 79 ? 39.047 -8.075 53.183 1.00 14.36 79 GLU D N 1
ATOM 5215 C CA . GLU D 1 79 ? 37.979 -7.116 53.411 1.00 14.36 79 GLU D CA 1
ATOM 5216 C C . GLU D 1 79 ? 38.176 -5.943 52.460 1.00 14.04 79 GLU D C 1
ATOM 5217 O O . GLU D 1 79 ? 39.288 -5.454 52.323 1.00 13.80 79 GLU D O 1
ATOM 5229 N N . VAL D 1 80 ? 37.123 -5.552 51.740 1.00 14.14 80 VAL D N 1
ATOM 5230 C CA . VAL D 1 80 ? 37.177 -4.440 50.829 1.00 14.68 80 VAL D CA 1
ATOM 5231 C C . VAL D 1 80 ? 36.060 -3.476 51.196 1.00 15.89 80 VAL D C 1
ATOM 5232 O O . VAL D 1 80 ? 34.891 -3.849 51.208 1.00 15.61 80 VAL D O 1
ATOM 5245 N N . ASN D 1 81 ? 36.438 -2.242 51.501 1.00 13.88 81 ASN D N 1
ATOM 5246 C CA . ASN D 1 81 ? 35.495 -1.220 51.913 1.00 14.49 81 ASN D CA 1
ATOM 5247 C C . ASN D 1 81 ? 35.872 0.114 51.303 1.00 16.34 81 ASN D C 1
ATOM 5248 O O . ASN D 1 81 ? 37.031 0.346 50.974 1.00 14.93 81 ASN D O 1
ATOM 5259 N N . ASN D 1 82 ? 34.897 0.998 51.156 1.00 19.56 82 ASN D N 1
ATOM 5260 C CA . ASN D 1 82 ? 35.209 2.362 50.758 1.00 20.12 82 ASN D CA 1
ATOM 5261 C C . ASN D 1 82 ? 36.175 2.967 51.776 1.00 17.14 82 ASN D C 1
ATOM 5262 O O . ASN D 1 82 ? 35.993 2.842 52.982 1.00 15.91 82 ASN D O 1
ATOM 5273 N N . ALA D 1 83 ? 37.234 3.595 51.287 1.00 16.23 83 ALA D N 1
ATOM 5274 C CA . ALA D 1 83 ? 38.282 4.089 52.158 1.00 19.56 83 ALA D CA 1
ATOM 5275 C C . ALA D 1 83 ? 37.806 5.349 52.874 1.00 26.72 83 ALA D C 1
ATOM 5276 O O . ALA D 1 83 ? 36.900 6.041 52.396 1.00 26.35 83 ALA D O 1
ATOM 5283 N N . THR D 1 84 ? 38.416 5.620 54.023 1.00 31.80 84 THR D N 1
ATOM 5284 C CA . THR D 1 84 ? 38.158 6.836 54.786 1.00 43.30 84 THR D CA 1
ATOM 5285 C C . THR D 1 84 ? 39.465 7.331 55.397 1.00 50.53 84 THR D C 1
ATOM 5286 O O . THR D 1 84 ? 40.425 6.573 55.508 1.00 47.94 84 THR D O 1
ATOM 5297 N N . ALA D 1 85 ? 39.503 8.601 55.788 1.00 64.73 85 ALA D N 1
ATOM 5298 C CA . ALA D 1 85 ? 40.697 9.183 56.401 1.00 70.14 85 ALA D CA 1
ATOM 5299 C C . ALA D 1 85 ? 41.964 8.819 55.626 1.00 73.76 85 ALA D C 1
ATOM 5300 O O . ALA D 1 85 ? 42.081 9.097 54.431 1.00 72.27 85 ALA D O 1
ATOM 5307 N N . LYS E 1 5 ? 35.961 13.388 52.535 1.00 41.92 5 LYS E N 1
ATOM 5308 C CA . LYS E 1 5 ? 36.886 14.374 51.985 1.00 38.51 5 LYS E CA 1
ATOM 5309 C C . LYS E 1 5 ? 38.222 13.739 51.598 1.00 34.68 5 LYS E C 1
ATOM 5310 O O . LYS E 1 5 ? 39.060 14.385 50.965 1.00 33.92 5 LYS E O 1
ATOM 5328 N N . SER E 1 6 ? 38.420 12.479 51.978 1.00 32.45 6 SER E N 1
ATOM 5329 C CA . SER E 1 6 ? 39.646 11.768 51.642 1.00 29.02 6 SER E CA 1
ATOM 5330 C C . SER E 1 6 ? 39.536 11.052 50.286 1.00 24.29 6 SER E C 1
ATOM 5331 O O . SER E 1 6 ? 40.548 10.700 49.684 1.00 24.31 6 SER E O 1
ATOM 5339 N N . GLN E 1 7 ? 38.314 10.817 49.824 1.00 20.92 7 GLN E N 1
ATOM 5340 C CA . GLN E 1 7 ? 38.109 10.178 48.529 1.00 18.65 7 GLN E CA 1
ATOM 5341 C C . GLN E 1 7 ? 38.658 11.073 47.414 1.00 17.24 7 GLN E C 1
ATOM 5342 O O . GLN E 1 7 ? 38.645 12.291 47.557 1.00 16.70 7 GLN E O 1
ATOM 5356 N N . PRO E 1 8 ? 39.120 10.476 46.299 1.00 13.80 8 PRO E N 1
ATOM 5357 C CA . PRO E 1 8 ? 39.580 11.313 45.188 1.00 12.44 8 PRO E CA 1
ATOM 5358 C C . PRO E 1 8 ? 38.417 12.082 44.556 1.00 13.69 8 PRO E C 1
ATOM 5359 O O . PRO E 1 8 ? 37.261 11.790 44.822 1.00 13.92 8 PRO E O 1
ATOM 5370 N N . LYS E 1 9 ? 38.715 13.062 43.718 1.00 13.71 9 LYS E N 1
ATOM 5371 C CA . LYS E 1 9 ? 37.655 13.823 43.097 1.00 13.70 9 LYS E CA 1
ATOM 5372 C C . LYS E 1 9 ? 38.087 14.308 41.740 1.00 12.11 9 LYS E C 1
ATOM 5373 O O . LYS E 1 9 ? 39.219 14.737 41.587 1.00 12.04 9 LYS E O 1
ATOM 5392 N N . ARG E 1 10 ? 37.198 14.193 40.746 1.00 12.31 10 ARG E N 1
ATOM 5393 C CA . ARG E 1 10 ? 37.489 14.661 39.392 1.00 12.40 10 ARG E CA 1
ATOM 5394 C C . ARG E 1 10 ? 36.785 15.987 39.110 1.00 12.26 10 ARG E C 1
ATOM 5395 O O . ARG E 1 10 ? 35.598 16.137 39.387 1.00 12.94 10 ARG E O 1
ATOM 5416 N N . LEU E 1 11 ? 37.546 16.947 38.593 1.00 12.04 11 LEU E N 1
ATOM 5417 C CA . LEU E 1 11 ? 37.023 18.247 38.188 1.00 12.17 11 LEU E CA 1
ATOM 5418 C C . LEU E 1 11 ? 36.981 18.340 36.681 1.00 12.10 11 LEU E C 1
ATOM 5419 O O . LEU E 1 11 ? 37.863 17.816 36.008 1.00 11.95 11 LEU E O 1
ATOM 5435 N N . HIS E 1 12 ? 35.958 19.030 36.176 1.00 12.23 12 HIS E N 1
ATOM 5436 C CA . HIS E 1 12 ? 35.830 19.356 34.767 1.00 12.44 12 HIS E CA 1
ATOM 5437 C C . HIS E 1 12 ? 36.243 20.809 34.600 1.00 12.32 12 HIS E C 1
ATOM 5438 O O . HIS E 1 12 ? 35.720 21.681 35.279 1.00 12.51 12 HIS E O 1
ATOM 5453 N N . VAL E 1 13 ? 37.241 21.050 33.763 1.00 12.23 13 VAL E N 1
ATOM 5454 C CA . VAL E 1 13 ? 37.787 22.382 33.572 1.00 12.54 13 VAL E CA 1
ATOM 5455 C C . VAL E 1 13 ? 37.524 22.795 32.129 1.00 12.37 13 VAL E C 1
ATOM 5456 O O . VAL E 1 13 ? 37.985 22.141 31.200 1.00 12.29 13 VAL E O 1
ATOM 5469 N N . SER E 1 14 ? 36.776 23.871 31.926 1.00 13.69 14 SER E N 1
ATOM 5470 C CA . SER E 1 14 ? 36.414 24.250 30.559 1.00 16.33 14 SER E CA 1
ATOM 5471 C C . SER E 1 14 ? 36.812 25.672 30.191 1.00 15.18 14 SER E C 1
ATOM 5472 O O . SER E 1 14 ? 37.240 26.462 31.032 1.00 14.61 14 SER E O 1
ATOM 5480 N N . ASN E 1 15 ? 36.700 25.958 28.900 1.00 14.56 15 ASN E N 1
ATOM 5481 C CA . ASN E 1 15 ? 37.178 27.210 28.311 1.00 15.28 15 ASN E CA 1
ATOM 5482 C C . ASN E 1 15 ? 38.658 27.460 28.554 1.00 17.14 15 ASN E C 1
ATOM 5483 O O . ASN E 1 15 ? 39.063 28.598 28.807 1.00 18.02 15 ASN E O 1
ATOM 5494 N N . ILE E 1 16 ? 39.465 26.400 28.519 1.00 16.79 16 ILE E N 1
ATOM 5495 C CA . ILE E 1 16 ? 40.914 26.553 28.639 1.00 18.88 16 ILE E CA 1
ATOM 5496 C C . ILE E 1 16 ? 41.536 26.779 27.266 1.00 21.14 16 ILE E C 1
ATOM 5497 O O . ILE E 1 16 ? 40.981 26.356 26.244 1.00 21.13 16 ILE E O 1
ATOM 5513 N N . PRO E 1 17 ? 42.700 27.444 27.236 1.00 23.96 17 PRO E N 1
ATOM 5514 C CA . PRO E 1 17 ? 43.348 27.704 25.950 1.00 22.62 17 PRO E CA 1
ATOM 5515 C C . PRO E 1 17 ? 43.441 26.435 25.120 1.00 19.80 17 PRO E C 1
ATOM 5516 O O . PRO E 1 17 ? 43.649 25.346 25.647 1.00 19.30 17 PRO E O 1
ATOM 5527 N N . PHE E 1 18 ? 43.277 26.563 23.816 1.00 20.57 18 PHE E N 1
ATOM 5528 C CA . PHE E 1 18 ? 43.349 25.384 22.974 1.00 22.15 18 PHE E CA 1
ATOM 5529 C C . PHE E 1 18 ? 44.787 24.867 22.954 1.00 21.87 18 PHE E C 1
ATOM 5530 O O . PHE E 1 18 ? 45.032 23.710 22.607 1.00 20.55 18 PHE E O 1
ATOM 5547 N N . ARG E 1 19 ? 45.729 25.709 23.380 1.00 20.32 19 ARG E N 1
ATOM 5548 C CA . ARG E 1 19 ? 47.135 25.322 23.411 1.00 18.87 19 ARG E CA 1
ATOM 5549 C C . ARG E 1 19 ? 47.513 24.510 24.647 1.00 16.25 19 ARG E C 1
ATOM 5550 O O . ARG E 1 19 ? 48.575 23.915 24.682 1.00 16.97 19 ARG E O 1
ATOM 5571 N N . PHE E 1 20 ? 46.654 24.481 25.662 1.00 17.19 20 PHE E N 1
ATOM 5572 C CA . PHE E 1 20 ? 46.952 23.743 26.883 1.00 18.74 20 PHE E CA 1
ATOM 5573 C C . PHE E 1 20 ? 47.110 22.243 26.634 1.00 18.22 20 PHE E C 1
ATOM 5574 O O . PHE E 1 20 ? 46.345 21.629 25.880 1.00 17.85 20 PHE E O 1
ATOM 5591 N N . ARG E 1 21 ? 48.098 21.669 27.303 1.00 17.36 21 ARG E N 1
ATOM 5592 C CA . ARG E 1 21 ? 48.281 20.228 27.336 1.00 18.21 21 ARG E CA 1
ATOM 5593 C C . ARG E 1 21 ? 48.432 19.774 28.788 1.00 19.19 21 ARG E C 1
ATOM 5594 O O . ARG E 1 21 ? 48.417 20.600 29.698 1.00 20.00 21 ARG E O 1
ATOM 5615 N N . ASP E 1 22 ? 48.584 18.468 28.995 1.00 20.14 22 ASP E N 1
ATOM 5616 C CA . ASP E 1 22 ? 48.715 17.884 30.345 1.00 26.00 22 ASP E CA 1
ATOM 5617 C C . ASP E 1 22 ? 49.559 18.710 31.310 1.00 26.77 22 ASP E C 1
ATOM 5618 O O . ASP E 1 22 ? 49.096 19.035 32.396 1.00 25.55 22 ASP E O 1
ATOM 5627 N N . PRO E 1 23 ? 50.812 19.025 30.941 1.00 31.84 23 PRO E N 1
ATOM 5628 C CA . PRO E 1 23 ? 51.682 19.758 31.863 1.00 30.27 23 PRO E CA 1
ATOM 5629 C C . PRO E 1 23 ? 51.074 21.069 32.350 1.00 23.90 23 PRO E C 1
ATOM 5630 O O . PRO E 1 23 ? 51.301 21.455 33.487 1.00 25.30 23 PRO E O 1
ATOM 5641 N N . ASP E 1 24 ? 50.316 21.746 31.495 1.00 17.26 24 ASP E N 1
ATOM 5642 C CA . ASP E 1 24 ? 49.733 23.034 31.842 1.00 16.60 24 ASP E CA 1
ATOM 5643 C C . ASP E 1 24 ? 48.650 22.910 32.916 1.00 17.36 24 ASP E C 1
ATOM 5644 O O . ASP E 1 24 ? 48.563 23.748 33.819 1.00 16.82 24 ASP E O 1
ATOM 5653 N N . LEU E 1 25 ? 47.809 21.889 32.804 1.00 18.43 25 LEU E N 1
ATOM 5654 C CA . LEU E 1 25 ? 46.796 21.648 33.835 1.00 20.73 25 LEU E CA 1
ATOM 5655 C C . LEU E 1 25 ? 47.448 21.121 35.105 1.00 20.92 25 LEU E C 1
ATOM 5656 O O . LEU E 1 25 ? 47.059 21.483 36.211 1.00 21.09 25 LEU E O 1
ATOM 5672 N N . ARG E 1 26 ? 48.440 20.258 34.946 1.00 21.65 26 ARG E N 1
ATOM 5673 C CA . ARG E 1 26 ? 49.100 19.668 36.097 1.00 22.68 26 ARG E CA 1
ATOM 5674 C C . ARG E 1 26 ? 49.761 20.761 36.924 1.00 22.94 26 ARG E C 1
ATOM 5675 O O . ARG E 1 26 ? 49.706 20.744 38.151 1.00 24.51 26 ARG E O 1
ATOM 5696 N N . GLN E 1 27 ? 50.373 21.730 36.252 1.00 24.39 27 GLN E N 1
ATOM 5697 C CA . GLN E 1 27 ? 51.047 22.822 36.940 1.00 27.86 27 GLN E CA 1
ATOM 5698 C C . GLN E 1 27 ? 50.060 23.779 37.614 1.00 29.08 27 GLN E C 1
ATOM 5699 O O . GLN E 1 27 ? 50.292 24.259 38.727 1.00 30.19 27 GLN E O 1
ATOM 5713 N N . MET E 1 28 ? 48.962 24.069 36.931 1.00 24.35 28 MET E N 1
ATOM 5714 C CA . MET E 1 28 ? 47.983 25.012 37.447 1.00 22.87 28 MET E CA 1
ATOM 5715 C C . MET E 1 28 ? 47.225 24.428 38.641 1.00 20.20 28 MET E C 1
ATOM 5716 O O . MET E 1 28 ? 47.045 25.085 39.652 1.00 22.85 28 MET E O 1
ATOM 5730 N N . PHE E 1 29 ? 46.782 23.189 38.513 1.00 18.40 29 PHE E N 1
ATOM 5731 C CA . PHE E 1 29 ? 45.991 22.558 39.556 1.00 15.66 29 PHE E CA 1
ATOM 5732 C C . PHE E 1 29 ? 46.862 21.853 40.590 1.00 16.05 29 PHE E C 1
ATOM 5733 O O . PHE E 1 29 ? 46.443 21.649 41.731 1.00 17.95 29 PHE E O 1
ATOM 5750 N N . GLY E 1 30 ? 48.073 21.473 40.188 1.00 17.43 30 GLY E N 1
ATOM 5751 C CA . GLY E 1 30 ? 49.017 20.798 41.063 1.00 18.04 30 GLY E CA 1
ATOM 5752 C C . GLY E 1 30 ? 49.464 21.620 42.261 1.00 20.93 30 GLY E C 1
ATOM 5753 O O . GLY E 1 30 ? 49.980 21.080 43.248 1.00 22.82 30 GLY E O 1
ATOM 5757 N N . GLN E 1 31 ? 49.263 22.927 42.194 1.00 22.60 31 GLN E N 1
ATOM 5758 C CA . GLN E 1 31 ? 49.607 23.779 43.314 1.00 27.13 31 GLN E CA 1
ATOM 5759 C C . GLN E 1 31 ? 48.664 23.549 44.499 1.00 23.43 31 GLN E C 1
ATOM 5760 O O . GLN E 1 31 ? 48.979 23.926 45.625 1.00 23.04 31 GLN E O 1
ATOM 5774 N N . PHE E 1 32 ? 47.529 22.894 44.262 1.00 21.80 32 PHE E N 1
ATOM 5775 C CA . PHE E 1 32 ? 46.550 22.672 45.329 1.00 19.29 32 PHE E CA 1
ATOM 5776 C C . PHE E 1 32 ? 46.623 21.290 45.989 1.00 17.87 32 PHE E C 1
ATOM 5777 O O . PHE E 1 32 ? 45.962 21.045 46.995 1.00 19.19 32 PHE E O 1
ATOM 5794 N N . GLY E 1 33 ? 47.428 20.394 45.435 1.00 16.90 33 GLY E N 1
ATOM 5795 C CA . GLY E 1 33 ? 47.623 19.083 46.027 1.00 18.34 33 GLY E CA 1
ATOM 5796 C C . GLY E 1 33 ? 47.949 18.017 44.997 1.00 15.90 33 GLY E C 1
ATOM 5797 O O . GLY E 1 33 ? 48.107 18.309 43.813 1.00 17.04 33 GLY E O 1
ATOM 5801 N N . LYS E 1 34 ? 48.034 16.779 45.455 1.00 13.60 34 LYS E N 1
ATOM 5802 C CA . LYS E 1 34 ? 48.473 15.679 44.636 1.00 16.91 34 LYS E CA 1
ATOM 5803 C C . LYS E 1 34 ? 47.428 15.357 43.568 1.00 15.22 34 LYS E C 1
ATOM 5804 O O . LYS E 1 34 ? 46.240 15.256 43.854 1.00 15.20 34 LYS E O 1
ATOM 5823 N N . ILE E 1 35 ? 47.901 15.232 42.339 1.00 14.58 35 ILE E N 1
ATOM 5824 C CA . ILE E 1 35 ? 47.063 14.946 41.196 1.00 14.26 35 ILE E CA 1
ATOM 5825 C C . ILE E 1 35 ? 47.232 13.504 40.785 1.00 13.72 35 ILE E C 1
ATOM 5826 O O . ILE E 1 35 ? 48.353 13.073 40.539 1.00 16.68 35 ILE E O 1
ATOM 5842 N N . LEU E 1 36 ? 46.128 12.773 40.659 1.00 12.94 36 LEU E N 1
ATOM 5843 C CA . LEU E 1 36 ? 46.153 11.392 40.188 1.00 15.58 36 LEU E CA 1
ATOM 5844 C C . LEU E 1 36 ? 46.213 11.282 38.660 1.00 18.83 36 LEU E C 1
ATOM 5845 O O . LEU E 1 36 ? 46.848 10.374 38.127 1.00 18.88 36 LEU E O 1
ATOM 5861 N N . ASP E 1 37 ? 45.547 12.203 37.961 1.00 18.07 37 ASP E N 1
ATOM 5862 C CA . ASP E 1 37 ? 45.440 12.138 36.515 1.00 16.71 37 ASP E CA 1
ATOM 5863 C C . ASP E 1 37 ? 45.007 13.498 35.962 1.00 14.25 37 ASP E C 1
ATOM 5864 O O . ASP E 1 37 ? 44.288 14.245 36.620 1.00 13.52 37 ASP E O 1
ATOM 5873 N N . VAL E 1 38 ? 45.439 13.792 34.740 1.00 12.96 38 VAL E N 1
ATOM 5874 C CA . VAL E 1 38 ? 44.970 14.959 34.000 1.00 13.32 38 VAL E CA 1
ATOM 5875 C C . VAL E 1 38 ? 44.642 14.474 32.604 1.00 14.48 38 VAL E C 1
ATOM 5876 O O . VAL E 1 38 ? 45.308 13.587 32.073 1.00 15.21 38 VAL E O 1
ATOM 5889 N N . GLU E 1 39 ? 43.604 15.035 32.009 1.00 14.09 39 GLU E N 1
ATOM 5890 C CA . GLU E 1 39 ? 43.215 14.607 30.688 1.00 15.63 39 GLU E CA 1
ATOM 5891 C C . GLU E 1 39 ? 42.638 15.804 29.931 1.00 18.11 39 GLU E C 1
ATOM 5892 O O . GLU E 1 39 ? 41.686 16.415 30.389 1.00 22.32 39 GLU E O 1
ATOM 5904 N N . ILE E 1 40 ? 43.247 16.150 28.801 1.00 17.39 40 ILE E N 1
ATOM 5905 C CA . ILE E 1 40 ? 42.679 17.133 27.881 1.00 15.54 40 ILE E CA 1
ATOM 5906 C C . ILE E 1 40 ? 41.982 16.360 26.768 1.00 13.65 40 ILE E C 1
ATOM 5907 O O . ILE E 1 40 ? 42.470 15.309 26.344 1.00 11.97 40 ILE E O 1
ATOM 5923 N N . ILE E 1 41 ? 40.838 16.862 26.311 1.00 12.57 41 ILE E N 1
ATOM 5924 C CA . ILE E 1 41 ? 40.026 16.165 25.324 1.00 12.57 41 ILE E CA 1
ATOM 5925 C C . ILE E 1 41 ? 40.211 16.808 23.958 1.00 13.27 41 ILE E C 1
ATOM 5926 O O . ILE E 1 41 ? 40.187 18.040 23.823 1.00 12.88 41 ILE E O 1
ATOM 5942 N N . PHE E 1 42 ? 40.433 15.953 22.963 1.00 13.06 42 PHE E N 1
ATOM 5943 C CA . PHE E 1 42 ? 40.654 16.371 21.581 1.00 13.50 42 PHE E CA 1
ATOM 5944 C C . PHE E 1 42 ? 39.669 15.648 20.677 1.00 13.24 42 PHE E C 1
ATOM 5945 O O . PHE E 1 42 ? 39.160 14.570 21.025 1.00 12.09 42 PHE E O 1
ATOM 5962 N N . ASN E 1 43 ? 39.413 16.215 19.503 1.00 13.47 43 ASN E N 1
ATOM 5963 C CA . ASN E 1 43 ? 38.961 15.386 18.395 1.00 13.84 43 ASN E CA 1
ATOM 5964 C C . ASN E 1 43 ? 40.086 15.342 17.377 1.00 15.62 43 ASN E C 1
ATOM 5965 O O . ASN E 1 43 ? 41.191 15.824 17.644 1.00 17.61 43 ASN E O 1
ATOM 5976 N N . GLU E 1 44 ? 39.829 14.774 16.210 1.00 16.14 44 GLU E N 1
ATOM 5977 C CA . GLU E 1 44 ? 40.887 14.667 15.209 1.00 19.40 44 GLU E CA 1
ATOM 5978 C C . GLU E 1 44 ? 41.319 16.028 14.672 1.00 20.50 44 GLU E C 1
ATOM 5979 O O . GLU E 1 44 ? 42.315 16.141 13.963 1.00 26.76 44 GLU E O 1
ATOM 5991 N N A ARG E 1 45 ? 40.567 17.063 14.978 0.50 20.22 45 ARG E N 1
ATOM 5992 N N B ARG E 1 45 ? 40.608 17.059 15.003 0.50 20.22 45 ARG E N 1
ATOM 5993 C CA A ARG E 1 45 ? 40.899 18.374 14.450 0.50 24.56 45 ARG E CA 1
ATOM 5994 C CA B ARG E 1 45 ? 40.912 18.359 14.480 0.50 24.56 45 ARG E CA 1
ATOM 5995 C C A ARG E 1 45 ? 41.685 19.203 15.458 0.50 25.07 45 ARG E C 1
ATOM 5996 C C B ARG E 1 45 ? 41.661 19.235 15.480 0.50 25.07 45 ARG E C 1
ATOM 5997 O O A ARG E 1 45 ? 42.337 20.171 15.090 0.50 23.23 45 ARG E O 1
ATOM 5998 O O B ARG E 1 45 ? 42.295 20.182 15.119 0.50 23.23 45 ARG E O 1
ATOM 6039 N N . GLY E 1 46 ? 41.646 18.817 16.728 1.00 20.41 46 GLY E N 1
ATOM 6040 C CA . GLY E 1 46 ? 42.420 19.535 17.727 1.00 18.66 46 GLY E CA 1
ATOM 6041 C C . GLY E 1 46 ? 41.785 19.511 19.099 1.00 17.23 46 GLY E C 1
ATOM 6042 O O . GLY E 1 46 ? 40.797 18.820 19.341 1.00 14.16 46 GLY E O 1
ATOM 6046 N N . SER E 1 47 ? 42.350 20.287 20.012 1.00 17.24 47 SER E N 1
ATOM 6047 C CA . SER E 1 47 ? 41.817 20.331 21.361 1.00 17.60 47 SER E CA 1
ATOM 6048 C C . SER E 1 47 ? 40.390 20.819 21.342 1.00 14.45 47 SER E C 1
ATOM 6049 O O . SER E 1 47 ? 40.056 21.708 20.579 1.00 14.98 47 SER E O 1
ATOM 6057 N N . LYS E 1 48 ? 39.548 20.260 22.201 1.00 14.18 48 LYS E N 1
ATOM 6058 C CA . LYS E 1 48 ? 38.190 20.770 22.377 1.00 15.50 48 LYS E CA 1
ATOM 6059 C C . LYS E 1 48 ? 38.085 21.872 23.449 1.00 17.28 48 LYS E C 1
ATOM 6060 O O . LYS E 1 48 ? 36.990 22.370 23.731 1.00 16.50 48 LYS E O 1
ATOM 6079 N N . GLY E 1 49 ? 39.205 22.233 24.061 1.00 18.20 49 GLY E N 1
ATOM 6080 C CA . GLY E 1 49 ? 39.214 23.339 25.005 1.00 15.28 49 GLY E CA 1
ATOM 6081 C C . GLY E 1 49 ? 38.615 23.006 26.361 1.00 14.59 49 GLY E C 1
ATOM 6082 O O . GLY E 1 49 ? 38.097 23.883 27.060 1.00 15.94 49 GLY E O 1
ATOM 6086 N N . PHE E 1 50 ? 38.682 21.737 26.744 1.00 13.70 50 PHE E N 1
ATOM 6087 C CA . PHE E 1 50 ? 38.277 21.316 28.078 1.00 14.85 50 PHE E CA 1
ATOM 6088 C C . PHE E 1 50 ? 39.005 20.028 28.462 1.00 14.73 50 PHE E C 1
ATOM 6089 O O . PHE E 1 50 ? 39.593 19.357 27.623 1.00 12.60 50 PHE E O 1
ATOM 6106 N N . GLY E 1 51 ? 38.998 19.723 29.752 1.00 13.68 51 GLY E N 1
ATOM 6107 C CA . GLY E 1 51 ? 39.697 18.557 30.242 1.00 12.63 51 GLY E CA 1
ATOM 6108 C C . GLY E 1 51 ? 39.245 18.238 31.637 1.00 14.05 51 GLY E C 1
ATOM 6109 O O . GLY E 1 51 ? 38.287 18.831 32.151 1.00 13.89 51 GLY E O 1
ATOM 6113 N N . PHE E 1 52 ? 39.946 17.298 32.260 1.00 12.05 52 PHE E N 1
ATOM 6114 C CA . PHE E 1 52 ? 39.564 16.841 33.571 1.00 11.75 52 PHE E CA 1
ATOM 6115 C C . PHE E 1 52 ? 40.823 16.712 34.409 1.00 12.52 52 PHE E C 1
ATOM 6116 O O . PHE E 1 52 ? 41.886 16.355 33.906 1.00 13.79 52 PHE E O 1
ATOM 6133 N N . VAL E 1 53 ? 40.701 17.024 35.688 1.00 11.93 53 VAL E N 1
ATOM 6134 C CA . VAL E 1 53 ? 41.813 16.899 36.602 1.00 11.64 53 VAL E CA 1
ATOM 6135 C C . VAL E 1 53 ? 41.315 16.126 37.798 1.00 11.66 53 VAL E C 1
ATOM 6136 O O . VAL E 1 53 ? 40.288 16.461 38.379 1.00 11.77 53 VAL E O 1
ATOM 6149 N N . THR E 1 54 ? 42.018 15.059 38.133 1.00 11.73 54 THR E N 1
ATOM 6150 C CA . THR E 1 54 ? 41.603 14.215 39.243 1.00 12.36 54 THR E CA 1
ATOM 6151 C C . THR E 1 54 ? 42.583 14.342 40.387 1.00 11.60 54 THR E C 1
ATOM 6152 O O . THR E 1 54 ? 43.762 14.042 40.233 1.00 11.51 54 THR E O 1
ATOM 6163 N N . PHE E 1 55 ? 42.085 14.804 41.526 1.00 11.70 55 PHE E N 1
ATOM 6164 C CA . PHE E 1 55 ? 42.908 14.971 42.712 1.00 11.71 55 PHE E CA 1
ATOM 6165 C C . PHE E 1 55 ? 42.872 13.712 43.583 1.00 12.32 55 PHE E C 1
ATOM 6166 O O . PHE E 1 55 ? 41.862 13.009 43.629 1.00 13.44 55 PHE E O 1
ATOM 6183 N N . GLU E 1 56 ? 43.956 13.475 44.320 1.00 13.74 56 GLU E N 1
ATOM 6184 C CA . GLU E 1 56 ? 44.000 12.359 45.269 1.00 15.71 56 GLU E CA 1
ATOM 6185 C C . GLU E 1 56 ? 42.962 12.517 46.365 1.00 17.68 56 GLU E C 1
ATOM 6186 O O . GLU E 1 56 ? 42.400 11.529 46.830 1.00 20.12 56 GLU E O 1
ATOM 6198 N N . ASN E 1 57 ? 42.683 13.749 46.773 1.00 16.65 57 ASN E N 1
ATOM 6199 C CA . ASN E 1 57 ? 41.621 13.958 47.742 1.00 19.92 57 ASN E CA 1
ATOM 6200 C C . ASN E 1 57 ? 40.711 15.139 47.449 1.00 17.47 57 ASN E C 1
ATOM 6201 O O . ASN E 1 57 ? 41.110 16.148 46.840 1.00 15.51 57 ASN E O 1
ATOM 6212 N N . SER E 1 58 ? 39.473 14.986 47.905 1.00 18.87 58 SER E N 1
ATOM 6213 C CA . SER E 1 58 ? 38.395 15.904 47.616 1.00 21.37 58 SER E CA 1
ATOM 6214 C C . SER E 1 58 ? 38.617 17.296 48.163 1.00 18.75 58 SER E C 1
ATOM 6215 O O . SER E 1 58 ? 38.166 18.281 47.566 1.00 20.11 58 SER E O 1
ATOM 6223 N N . ALA E 1 59 ? 39.287 17.381 49.305 1.00 14.79 59 ALA E N 1
ATOM 6224 C CA . ALA E 1 59 ? 39.509 18.668 49.946 1.00 17.99 59 ALA E CA 1
ATOM 6225 C C . ALA E 1 59 ? 40.345 19.558 49.035 1.00 17.62 59 ALA E C 1
ATOM 6226 O O . ALA E 1 59 ? 40.060 20.747 48.871 1.00 18.56 59 ALA E O 1
ATOM 6233 N N . ASP E 1 60 ? 41.379 18.974 48.445 1.00 16.16 60 ASP E N 1
ATOM 6234 C CA . ASP E 1 60 ? 42.260 19.702 47.547 1.00 15.91 60 ASP E CA 1
ATOM 6235 C C . ASP E 1 60 ? 41.526 20.058 46.264 1.00 16.26 60 ASP E C 1
ATOM 6236 O O . ASP E 1 60 ? 41.734 21.129 45.711 1.00 16.08 60 ASP E O 1
ATOM 6245 N N . ALA E 1 61 ? 40.680 19.145 45.776 1.00 16.27 61 ALA E N 1
ATOM 6246 C CA . ALA E 1 61 ? 39.851 19.428 44.614 1.00 14.48 61 ALA E CA 1
ATOM 6247 C C . ALA E 1 61 ? 38.873 20.584 44.890 1.00 13.82 61 ALA E C 1
ATOM 6248 O O . ALA E 1 61 ? 38.638 21.431 44.034 1.00 12.90 61 ALA E O 1
ATOM 6255 N N . ASP E 1 62 ? 38.286 20.604 46.077 1.00 15.24 62 ASP E N 1
ATOM 6256 C CA . ASP E 1 62 ? 37.373 21.683 46.451 1.00 16.37 62 ASP E CA 1
ATOM 6257 C C . ASP E 1 62 ? 38.097 23.027 46.502 1.00 14.19 62 ASP E C 1
ATOM 6258 O O . ASP E 1 62 ? 37.546 24.043 46.086 1.00 13.91 62 ASP E O 1
ATOM 6267 N N . ARG E 1 63 ? 39.323 23.024 47.015 1.00 14.67 63 ARG E N 1
ATOM 6268 C CA . ARG E 1 63 ? 40.127 24.243 47.122 1.00 15.42 63 ARG E CA 1
ATOM 6269 C C . ARG E 1 63 ? 40.478 24.781 45.726 1.00 14.47 63 ARG E C 1
ATOM 6270 O O . ARG E 1 63 ? 40.355 25.952 45.460 1.00 13.17 63 ARG E O 1
ATOM 6291 N N . ALA E 1 64 ? 40.885 23.889 44.832 1.00 14.47 64 ALA E N 1
ATOM 6292 C CA . ALA E 1 64 ? 41.213 24.267 43.468 1.00 14.98 64 ALA E CA 1
ATOM 6293 C C . ALA E 1 64 ? 40.017 24.879 42.777 1.00 14.54 64 ALA E C 1
ATOM 6294 O O . ALA E 1 64 ? 40.142 25.885 42.074 1.00 16.28 64 ALA E O 1
ATOM 6301 N N . ARG E 1 65 ? 38.841 24.290 42.972 1.00 13.46 65 ARG E N 1
ATOM 6302 C CA . ARG E 1 65 ? 37.649 24.813 42.335 1.00 15.60 65 ARG E CA 1
ATOM 6303 C C . ARG E 1 65 ? 37.339 26.211 42.878 1.00 15.14 65 ARG E C 1
ATOM 6304 O O . ARG E 1 65 ? 36.965 27.119 42.134 1.00 16.74 65 ARG E O 1
ATOM 6325 N N . GLU E 1 66 ? 37.488 26.359 44.186 1.00 16.79 66 GLU E N 1
ATOM 6326 C CA . GLU E 1 66 ? 37.224 27.626 44.868 1.00 18.92 66 GLU E CA 1
ATOM 6327 C C . GLU E 1 66 ? 38.096 28.756 44.326 1.00 17.23 66 GLU E C 1
ATOM 6328 O O . GLU E 1 66 ? 37.617 29.869 44.090 1.00 17.44 66 GLU E O 1
ATOM 6340 N N . LYS E 1 67 ? 39.377 28.469 44.130 1.00 15.48 67 LYS E N 1
ATOM 6341 C CA . LYS E 1 67 ? 40.340 29.511 43.802 1.00 14.99 67 LYS E CA 1
ATOM 6342 C C . LYS E 1 67 ? 40.447 29.750 42.311 1.00 16.79 67 LYS E C 1
ATOM 6343 O O . LYS E 1 67 ? 40.783 30.848 41.876 1.00 19.32 67 LYS E O 1
ATOM 6362 N N . LEU E 1 68 ? 40.177 28.716 41.520 1.00 15.40 68 LEU E N 1
ATOM 6363 C CA . LEU E 1 68 ? 40.363 28.797 40.077 1.00 14.96 68 LEU E CA 1
ATOM 6364 C C . LEU E 1 68 ? 39.106 29.052 39.241 1.00 15.30 68 LEU E C 1
ATOM 6365 O O . LEU E 1 68 ? 39.213 29.539 38.114 1.00 15.07 68 LEU E O 1
ATOM 6381 N N . HIS E 1 69 ? 37.925 28.712 39.751 1.00 14.86 69 HIS E N 1
ATOM 6382 C CA . HIS E 1 69 ? 36.709 28.891 38.968 1.00 15.77 69 HIS E CA 1
ATOM 6383 C C . HIS E 1 69 ? 36.483 30.366 38.667 1.00 17.28 69 HIS E C 1
ATOM 6384 O O . HIS E 1 69 ? 36.464 31.186 39.575 1.00 20.44 69 HIS E O 1
ATOM 6399 N N . GLY E 1 70 ? 36.299 30.678 37.393 1.00 17.10 70 GLY E N 1
ATOM 6400 C CA . GLY E 1 70 ? 36.021 32.039 36.957 1.00 22.08 70 GLY E CA 1
ATOM 6401 C C . GLY E 1 70 ? 37.235 32.949 36.878 1.00 27.52 70 GLY E C 1
ATOM 6402 O O . GLY E 1 70 ? 37.095 34.165 36.739 1.00 28.34 70 GLY E O 1
ATOM 6406 N N . THR E 1 71 ? 38.431 32.384 36.958 1.00 27.59 71 THR E N 1
ATOM 6407 C CA . THR E 1 71 ? 39.634 33.205 36.864 1.00 26.15 71 THR E CA 1
ATOM 6408 C C . THR E 1 71 ? 40.088 33.260 35.416 1.00 24.36 71 THR E C 1
ATOM 6409 O O . THR E 1 71 ? 39.587 32.515 34.577 1.00 21.03 71 THR E O 1
ATOM 6420 N N . VAL E 1 72 ? 41.014 34.172 35.123 1.00 24.85 72 VAL E N 1
ATOM 6421 C CA . VAL E 1 72 ? 41.428 34.425 33.750 1.00 21.56 72 VAL E CA 1
ATOM 6422 C C . VAL E 1 72 ? 42.737 33.734 33.418 1.00 20.28 72 VAL E C 1
ATOM 6423 O O . VAL E 1 72 ? 43.729 33.895 34.113 1.00 23.08 72 VAL E O 1
ATOM 6436 N N . VAL E 1 73 ? 42.708 32.962 32.335 1.00 22.12 73 VAL E N 1
ATOM 6437 C CA . VAL E 1 73 ? 43.838 32.168 31.891 1.00 22.28 73 VAL E CA 1
ATOM 6438 C C . VAL E 1 73 ? 44.024 32.465 30.435 1.00 26.31 73 VAL E C 1
ATOM 6439 O O . VAL E 1 73 ? 43.178 32.125 29.611 1.00 28.56 73 VAL E O 1
ATOM 6452 N N . GLU E 1 74 ? 45.126 33.134 30.123 1.00 32.72 74 GLU E N 1
ATOM 6453 C CA . GLU E 1 74 ? 45.426 33.529 28.754 1.00 32.17 74 GLU E CA 1
ATOM 6454 C C . GLU E 1 74 ? 44.231 34.145 28.040 1.00 30.62 74 GLU E C 1
ATOM 6455 O O . GLU E 1 74 ? 43.920 33.811 26.899 1.00 31.43 74 GLU E O 1
ATOM 6467 N N . GLY E 1 75 ? 43.568 35.069 28.720 1.00 32.37 75 GLY E N 1
ATOM 6468 C CA . GLY E 1 75 ? 42.510 35.839 28.105 1.00 30.67 75 GLY E CA 1
ATOM 6469 C C . GLY E 1 75 ? 41.169 35.152 28.137 1.00 27.04 75 GLY E C 1
ATOM 6470 O O . GLY E 1 75 ? 40.196 35.667 27.605 1.00 28.51 75 GLY E O 1
ATOM 6474 N N . ARG E 1 76 ? 41.105 33.993 28.776 1.00 28.44 76 ARG E N 1
ATOM 6475 C CA . ARG E 1 76 ? 39.862 33.244 28.838 1.00 28.37 76 ARG E CA 1
ATOM 6476 C C . ARG E 1 76 ? 39.432 33.067 30.273 1.00 21.09 76 ARG E C 1
ATOM 6477 O O . ARG E 1 76 ? 40.234 32.701 31.114 1.00 19.96 76 ARG E O 1
ATOM 6498 N N . LYS E 1 77 ? 38.165 33.246 30.530 1.00 19.31 77 LYS E N 1
ATOM 6499 C CA . LYS E 1 77 ? 37.623 33.013 31.827 1.00 19.91 77 LYS E CA 1
ATOM 6500 C C . LYS E 1 77 ? 37.322 31.527 31.951 1.00 21.46 77 LYS E C 1
ATOM 6501 O O . LYS E 1 77 ? 36.484 31.030 31.275 1.00 22.04 77 LYS E O 1
ATOM 6520 N N . ILE E 1 78 ? 38.023 30.834 32.819 1.00 22.98 78 ILE E N 1
ATOM 6521 C CA . ILE E 1 78 ? 37.858 29.383 32.872 1.00 22.12 78 ILE E CA 1
ATOM 6522 C C . ILE E 1 78 ? 36.743 28.985 33.836 1.00 21.20 78 ILE E C 1
ATOM 6523 O O . ILE E 1 78 ? 36.374 29.739 34.743 1.00 20.32 78 ILE E O 1
ATOM 6539 N N . GLU E 1 79 ? 36.199 27.795 33.623 1.00 18.46 79 GLU E N 1
ATOM 6540 C CA . GLU E 1 79 ? 35.157 27.282 34.476 1.00 18.34 79 GLU E CA 1
ATOM 6541 C C . GLU E 1 79 ? 35.681 25.993 35.085 1.00 14.95 79 GLU E C 1
ATOM 6542 O O . GLU E 1 79 ? 36.272 25.180 34.393 1.00 14.54 79 GLU E O 1
ATOM 6554 N N . VAL E 1 80 ? 35.463 25.807 36.376 1.00 18.24 80 VAL E N 1
ATOM 6555 C CA . VAL E 1 80 ? 35.890 24.608 37.073 1.00 17.45 80 VAL E CA 1
ATOM 6556 C C . VAL E 1 80 ? 34.696 24.104 37.872 1.00 17.34 80 VAL E C 1
ATOM 6557 O O . VAL E 1 80 ? 34.157 24.812 38.721 1.00 19.01 80 VAL E O 1
ATOM 6570 N N . ASN E 1 81 ? 34.282 22.881 37.571 1.00 16.54 81 ASN E N 1
ATOM 6571 C CA . ASN E 1 81 ? 33.100 22.279 38.166 1.00 19.32 81 ASN E CA 1
ATOM 6572 C C . ASN E 1 81 ? 33.389 20.824 38.515 1.00 18.73 81 ASN E C 1
ATOM 6573 O O . ASN E 1 81 ? 34.270 20.207 37.928 1.00 17.70 81 ASN E O 1
ATOM 6584 N N . ASN E 1 82 ? 32.660 20.267 39.471 1.00 19.91 82 ASN E N 1
ATOM 6585 C CA . ASN E 1 82 ? 32.737 18.831 39.699 1.00 20.28 82 ASN E CA 1
ATOM 6586 C C . ASN E 1 82 ? 32.329 18.094 38.420 1.00 18.73 82 ASN E C 1
ATOM 6587 O O . ASN E 1 82 ? 31.344 18.455 37.772 1.00 20.04 82 ASN E O 1
ATOM 6598 N N . ALA E 1 83 ? 33.102 17.087 38.035 1.00 16.23 83 ALA E N 1
ATOM 6599 C CA . ALA E 1 83 ? 32.858 16.398 36.778 1.00 19.56 83 ALA E CA 1
ATOM 6600 C C . ALA E 1 83 ? 31.612 15.519 36.892 1.00 23.48 83 ALA E C 1
ATOM 6601 O O . ALA E 1 83 ? 31.418 14.823 37.889 1.00 23.74 83 ALA E O 1
ATOM 6608 N N . THR E 1 84 ? 30.775 15.559 35.864 1.00 24.28 84 THR E N 1
ATOM 6609 C CA . THR E 1 84 ? 29.597 14.698 35.802 1.00 35.49 84 THR E CA 1
ATOM 6610 C C . THR E 1 84 ? 29.752 13.670 34.687 1.00 38.51 84 THR E C 1
ATOM 6611 O O . THR E 1 84 ? 30.403 13.937 33.675 1.00 38.12 84 THR E O 1
ATOM 6622 N N . SER F 1 6 ? 76.245 2.023 20.294 1.00 87.35 6 SER F N 1
ATOM 6623 C CA . SER F 1 6 ? 75.781 2.211 21.664 1.00 86.31 6 SER F CA 1
ATOM 6624 C C . SER F 1 6 ? 76.761 1.602 22.664 1.00 82.03 6 SER F C 1
ATOM 6625 O O . SER F 1 6 ? 76.957 0.386 22.693 1.00 88.41 6 SER F O 1
ATOM 6632 N N . GLN F 1 7 ? 77.373 2.452 23.482 1.00 68.30 7 GLN F N 1
ATOM 6633 C CA . GLN F 1 7 ? 78.288 1.992 24.522 1.00 62.27 7 GLN F CA 1
ATOM 6634 C C . GLN F 1 7 ? 77.943 2.635 25.866 1.00 52.67 7 GLN F C 1
ATOM 6635 O O . GLN F 1 7 ? 77.408 3.743 25.912 1.00 49.01 7 GLN F O 1
ATOM 6649 N N . PRO F 1 8 ? 78.273 1.943 26.967 1.00 50.02 8 PRO F N 1
ATOM 6650 C CA . PRO F 1 8 ? 77.757 2.252 28.302 1.00 50.18 8 PRO F CA 1
ATOM 6651 C C . PRO F 1 8 ? 78.556 3.337 29.001 1.00 40.07 8 PRO F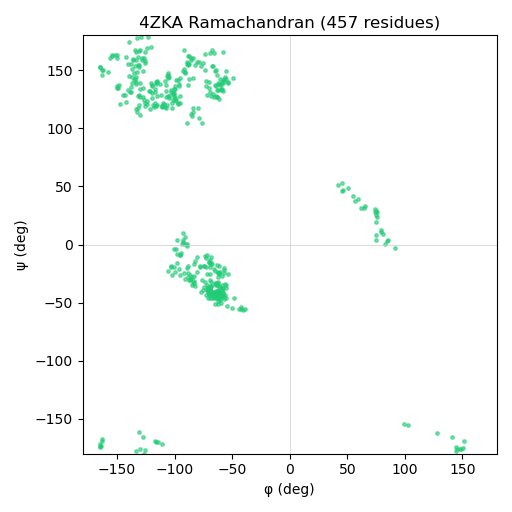 C 1
ATOM 6652 O O . PRO F 1 8 ? 79.779 3.369 28.852 1.00 38.74 8 PRO F O 1
ATOM 6663 N N . LYS F 1 9 ? 77.886 4.206 29.757 1.00 29.54 9 LYS F N 1
ATOM 6664 C CA . LYS F 1 9 ? 78.604 5.192 30.545 1.00 24.75 9 LYS F CA 1
ATOM 6665 C C . LYS F 1 9 ? 77.965 5.402 31.916 1.00 18.00 9 LYS F C 1
ATOM 6666 O O . LYS F 1 9 ? 76.748 5.555 32.050 1.00 18.47 9 LYS F O 1
ATOM 6685 N N . ARG F 1 10 ? 78.819 5.400 32.923 1.00 19.05 10 ARG F N 1
ATOM 6686 C CA . ARG F 1 10 ? 78.384 5.512 34.303 1.00 21.66 10 ARG F CA 1
ATOM 6687 C C . ARG F 1 10 ? 78.724 6.872 34.870 1.00 22.81 10 ARG F C 1
ATOM 6688 O O . ARG F 1 10 ? 79.849 7.338 34.751 1.00 22.88 10 ARG F O 1
ATOM 6709 N N . LEU F 1 11 ? 77.740 7.492 35.508 1.00 23.40 11 LEU F N 1
ATOM 6710 C CA . LEU F 1 11 ? 77.944 8.770 36.170 1.00 20.21 11 LEU F CA 1
ATOM 6711 C C . LEU F 1 11 ? 77.920 8.615 37.689 1.00 17.31 11 LEU F C 1
ATOM 6712 O O . LEU F 1 11 ? 77.121 7.843 38.229 1.00 16.32 11 LEU F O 1
ATOM 6728 N N . HIS F 1 12 ? 78.807 9.353 38.347 1.00 17.38 12 HIS F N 1
ATOM 6729 C CA . HIS F 1 12 ? 78.827 9.497 39.797 1.00 17.67 12 HIS F CA 1
ATOM 6730 C C . HIS F 1 12 ? 78.068 10.771 40.191 1.00 18.10 12 HIS F C 1
ATOM 6731 O O . HIS F 1 12 ? 78.423 11.866 39.763 1.00 20.75 12 HIS F O 1
ATOM 6746 N N . VAL F 1 13 ? 77.032 10.618 41.005 1.00 15.25 13 VAL F N 1
ATOM 6747 C CA . VAL F 1 13 ? 76.193 11.741 41.424 1.00 16.44 13 VAL F CA 1
ATOM 6748 C C . VAL F 1 13 ? 76.337 11.926 42.944 1.00 16.68 13 VAL F C 1
ATOM 6749 O O . VAL F 1 13 ? 76.179 10.971 43.721 1.00 17.39 13 VAL F O 1
ATOM 6762 N N . SER F 1 14 ? 76.650 13.156 43.349 1.00 13.44 14 SER F N 1
ATOM 6763 C CA . SER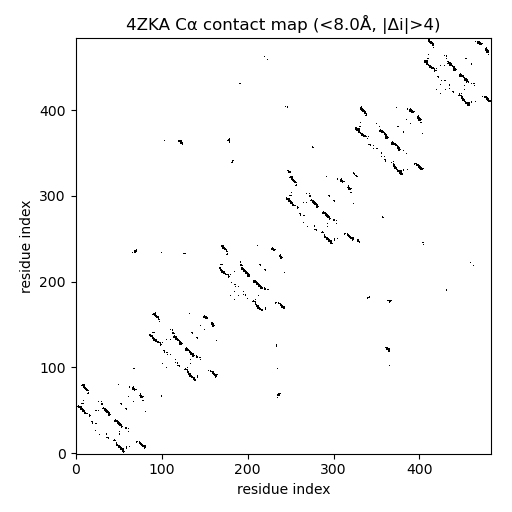 F 1 14 ? 77.021 13.470 44.721 1.00 13.42 14 SER F CA 1
ATOM 6764 C C . SER F 1 14 ? 76.146 14.594 45.298 1.00 13.28 14 SER F C 1
ATOM 6765 O O . SER F 1 14 ? 75.555 15.380 44.558 1.00 13.27 14 SER F O 1
ATOM 6773 N N . ASN F 1 15 ? 76.051 14.622 46.621 1.00 13.26 15 ASN F N 1
ATOM 6774 C CA . ASN F 1 15 ? 75.233 15.582 47.342 1.00 13.75 15 ASN F CA 1
ATOM 6775 C C . ASN F 1 15 ? 73.740 15.428 47.068 1.00 14.22 15 ASN F C 1
ATOM 6776 O O . ASN F 1 15 ? 72.994 16.401 47.103 1.00 15.43 15 ASN F O 1
ATOM 6787 N N . ILE F 1 16 ? 73.288 14.204 46.809 1.00 12.74 16 ILE F N 1
ATOM 6788 C CA . ILE F 1 16 ? 71.865 13.977 46.588 1.00 12.56 16 ILE F CA 1
ATOM 6789 C C . ILE F 1 16 ? 71.119 13.903 47.912 1.00 12.41 16 ILE F C 1
ATOM 6790 O O . ILE F 1 16 ? 71.730 13.629 48.943 1.00 12.42 16 ILE F O 1
ATOM 6806 N N . PRO F 1 17 ? 69.796 14.165 47.884 1.00 12.27 17 PRO F N 1
ATOM 6807 C CA . PRO F 1 17 ? 68.985 14.058 49.101 1.00 12.14 17 PRO F CA 1
ATOM 6808 C C . PRO F 1 17 ? 69.133 12.689 49.773 1.00 12.09 17 PRO F C 1
ATOM 6809 O O . PRO F 1 17 ? 69.194 11.661 49.096 1.00 12.11 17 PRO F O 1
ATOM 6820 N N . PHE F 1 18 ? 69.204 12.685 51.101 1.00 12.46 18 PHE F N 1
ATOM 6821 C CA . PHE F 1 18 ? 69.363 11.443 51.824 1.00 12.41 18 PHE F CA 1
ATOM 6822 C C . PHE F 1 18 ? 68.128 10.548 51.722 1.00 13.15 18 PHE F C 1
ATOM 6823 O O . PHE F 1 18 ? 68.213 9.349 51.977 1.00 13.24 18 PHE F O 1
ATOM 6840 N N . ARG F 1 19 ? 66.986 11.109 51.313 1.00 12.96 19 ARG F N 1
ATOM 6841 C CA . ARG F 1 19 ? 65.804 10.280 51.117 1.00 13.93 19 ARG F CA 1
ATOM 6842 C C . ARG F 1 19 ? 65.851 9.501 49.808 1.00 15.35 19 ARG F C 1
ATOM 6843 O O . ARG F 1 19 ? 65.125 8.530 49.650 1.00 16.71 19 ARG F O 1
ATOM 6864 N N . PHE F 1 20 ? 66.694 9.919 48.863 1.00 14.20 20 PHE F N 1
ATOM 6865 C CA . PHE F 1 20 ? 66.708 9.311 47.535 1.00 13.75 20 PHE F CA 1
ATOM 6866 C C . PHE F 1 20 ? 67.006 7.820 47.554 1.00 15.86 20 PHE F C 1
ATOM 6867 O O . PHE F 1 20 ? 67.964 7.363 48.175 1.00 14.10 20 PHE F O 1
ATOM 6884 N N . ARG F 1 21 ? 66.193 7.082 46.812 1.00 16.41 21 ARG F N 1
ATOM 6885 C CA . ARG F 1 21 ? 66.432 5.672 46.556 1.00 15.98 21 ARG F CA 1
ATOM 6886 C C . ARG F 1 21 ? 66.435 5.446 45.051 1.00 16.50 21 ARG F C 1
ATOM 6887 O O . ARG F 1 21 ? 66.335 6.394 44.274 1.00 17.12 21 ARG F O 1
ATOM 6908 N N . ASP F 1 22 ? 66.578 4.189 44.645 1.00 17.63 22 ASP F N 1
ATOM 6909 C CA . ASP F 1 22 ? 66.625 3.834 43.225 1.00 29.76 22 ASP F CA 1
ATOM 6910 C C . ASP F 1 22 ? 65.583 4.583 42.398 1.00 23.69 22 ASP F C 1
ATOM 6911 O O . ASP F 1 22 ? 65.927 5.240 41.432 1.00 18.25 22 ASP F O 1
ATOM 6920 N N . PRO F 1 23 ? 64.301 4.479 42.771 1.00 26.61 23 PRO F N 1
ATOM 6921 C CA . PRO F 1 23 ? 63.267 5.115 41.947 1.00 27.76 23 PRO F CA 1
ATOM 6922 C C . PRO F 1 23 ? 63.512 6.609 41.721 1.00 27.01 23 PRO F C 1
ATOM 6923 O O . PRO F 1 23 ? 63.261 7.117 40.625 1.00 27.15 23 PRO F O 1
ATOM 6934 N N . ASP F 1 24 ? 64.008 7.299 42.744 1.00 22.76 24 ASP F N 1
ATOM 6935 C CA . ASP F 1 24 ? 64.212 8.743 42.663 1.00 21.24 24 ASP F CA 1
ATOM 6936 C C . ASP F 1 24 ? 65.339 9.117 41.713 1.00 20.45 24 ASP F C 1
ATOM 6937 O O . ASP F 1 24 ? 65.253 10.113 41.000 1.00 21.16 24 ASP F O 1
ATOM 6946 N N . LEU F 1 25 ? 66.410 8.333 41.698 1.00 17.78 25 LEU F N 1
ATOM 6947 C CA . LEU F 1 25 ? 67.493 8.603 40.765 1.00 19.04 25 LEU F CA 1
ATOM 6948 C C . LEU F 1 25 ? 67.063 8.301 39.341 1.00 22.45 25 LEU F C 1
ATOM 6949 O O . LEU F 1 25 ? 67.427 9.024 38.412 1.00 24.79 25 LEU F O 1
ATOM 6965 N N . ARG F 1 26 ? 66.294 7.227 39.172 1.00 22.23 26 ARG F N 1
ATOM 6966 C CA . ARG F 1 26 ? 65.800 6.846 37.851 1.00 26.23 26 ARG F CA 1
ATOM 6967 C C . ARG F 1 26 ? 64.911 7.931 37.289 1.00 29.12 26 ARG F C 1
ATOM 6968 O O . ARG F 1 26 ? 65.009 8.285 36.114 1.00 33.29 26 ARG F O 1
ATOM 6989 N N . GLN F 1 27 ? 64.043 8.462 38.140 1.00 27.73 27 GLN F N 1
ATOM 6990 C CA . GLN F 1 27 ? 63.123 9.518 37.735 1.00 28.91 27 GLN F CA 1
ATOM 6991 C C . GLN F 1 27 ? 63.910 10.725 37.267 1.00 29.51 27 GLN F C 1
ATOM 6992 O O . GLN F 1 27 ? 63.594 11.322 36.246 1.00 32.00 27 GLN F O 1
ATOM 7006 N N . MET F 1 28 ? 64.957 11.065 38.012 1.00 28.96 28 MET F N 1
ATOM 7007 C CA . MET F 1 28 ? 65.760 12.238 37.714 1.00 24.73 28 MET F CA 1
ATOM 7008 C C . MET F 1 28 ? 66.594 12.100 36.445 1.00 20.62 28 MET F C 1
ATOM 7009 O O . MET F 1 28 ? 66.733 13.047 35.673 1.00 23.09 28 MET F O 1
ATOM 7023 N N . PHE F 1 29 ? 67.183 10.935 36.247 1.00 17.89 29 PHE F N 1
ATOM 7024 C CA . PHE F 1 29 ? 68.134 10.757 35.159 1.00 19.33 29 PHE F CA 1
ATOM 7025 C C . PHE F 1 29 ? 67.487 10.115 33.928 1.00 20.91 29 PHE F C 1
ATOM 7026 O O . PHE F 1 29 ? 68.042 10.184 32.832 1.00 24.17 29 PHE F O 1
ATOM 7043 N N . GLY F 1 30 ? 66.313 9.523 34.118 1.00 20.46 30 GLY F N 1
ATOM 7044 C CA . GLY F 1 30 ? 65.658 8.744 33.072 1.00 24.19 30 GLY F CA 1
ATOM 7045 C C . GLY F 1 30 ? 65.156 9.603 31.930 1.00 28.44 30 GLY F C 1
ATOM 7046 O O . GLY F 1 30 ? 65.017 9.140 30.796 1.00 26.68 30 GLY F O 1
ATOM 7050 N N . GLN F 1 31 ? 64.898 10.869 32.231 1.00 35.05 31 GLN F N 1
ATOM 7051 C CA . GLN F 1 31 ? 64.491 11.835 31.219 1.00 43.10 31 GLN F CA 1
ATOM 7052 C C . GLN F 1 31 ? 65.513 11.946 30.084 1.00 38.82 31 GLN F C 1
ATOM 7053 O O . GLN F 1 31 ? 65.172 12.377 28.986 1.00 43.58 31 GLN F O 1
ATOM 7067 N N . PHE F 1 32 ? 66.759 11.555 30.335 1.00 26.99 32 PHE F N 1
ATOM 7068 C CA . PHE F 1 32 ? 67.796 11.721 29.327 1.00 22.23 32 PHE F CA 1
ATOM 7069 C C . PHE F 1 32 ? 68.011 10.474 28.482 1.00 24.76 32 PHE F C 1
ATOM 7070 O O . PHE F 1 32 ? 68.726 10.518 27.490 1.00 28.28 32 PHE F O 1
ATOM 7087 N N . GLY F 1 33 ? 67.388 9.367 28.863 1.00 24.31 33 GLY F N 1
ATOM 7088 C CA . GLY F 1 33 ? 67.475 8.159 28.066 1.00 27.81 33 GLY F CA 1
ATOM 7089 C C . GLY F 1 33 ? 67.518 6.898 28.901 1.00 33.77 33 GLY F C 1
ATOM 7090 O O . GLY F 1 33 ? 67.382 6.939 30.130 1.00 30.83 33 GLY F O 1
ATOM 7094 N N . LYS F 1 34 ? 67.717 5.772 28.220 1.00 37.03 34 LYS F N 1
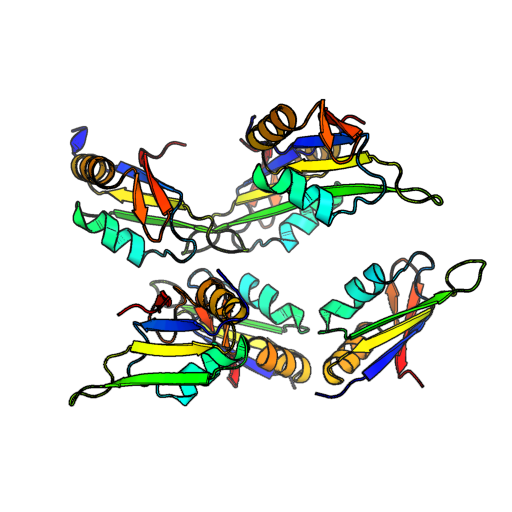ATOM 7095 C CA . LYS F 1 34 ? 67.639 4.467 28.852 1.00 30.62 34 LYS F CA 1
ATOM 7096 C C . LYS F 1 34 ? 68.740 4.244 29.883 1.00 20.57 34 LYS F C 1
ATOM 7097 O O . LYS F 1 34 ? 69.933 4.382 29.610 1.00 21.28 34 LYS F O 1
ATOM 7116 N N . ILE F 1 35 ? 68.315 3.874 31.074 1.00 21.87 35 ILE F N 1
ATOM 7117 C CA . ILE F 1 35 ? 69.234 3.646 32.180 1.00 24.68 35 ILE F CA 1
ATOM 7118 C C . ILE F 1 35 ? 69.373 2.151 32.422 1.00 24.20 35 ILE F C 1
ATOM 7119 O O . ILE F 1 35 ? 68.369 1.467 32.562 1.00 27.82 35 ILE F O 1
ATOM 7135 N N . LEU F 1 36 ? 70.603 1.642 32.460 1.00 20.20 36 LEU F N 1
ATOM 7136 C CA . LEU F 1 36 ? 70.814 0.199 32.693 1.00 21.59 36 LEU F CA 1
ATOM 7137 C C . LEU F 1 36 ? 70.865 -0.194 34.172 1.00 25.58 36 LEU F C 1
ATOM 7138 O O . LEU F 1 36 ? 70.505 -1.318 34.529 1.00 27.82 36 LEU F O 1
ATOM 7154 N N . ASP F 1 37 ? 71.340 0.706 35.033 1.00 23.07 37 ASP F N 1
ATOM 7155 C CA . ASP F 1 37 ? 71.495 0.380 36.445 1.00 21.17 37 ASP F CA 1
ATOM 7156 C C . ASP F 1 37 ? 71.637 1.661 37.246 1.00 17.20 37 ASP F C 1
ATOM 7157 O O . ASP F 1 37 ? 72.201 2.641 36.766 1.00 16.37 37 ASP F O 1
ATOM 7166 N N . VAL F 1 38 ? 71.110 1.643 38.460 1.00 14.84 38 VAL F N 1
ATOM 7167 C CA . VAL F 1 38 ? 71.316 2.745 39.391 1.00 18.76 38 VAL F CA 1
ATOM 7168 C C . VAL F 1 38 ? 71.850 2.158 40.693 1.00 17.02 38 VAL F C 1
ATOM 7169 O O . VAL F 1 38 ? 71.556 1.012 41.021 1.00 16.77 38 VAL F O 1
ATOM 7182 N N . GLU F 1 39 ? 72.659 2.928 41.414 1.00 15.31 39 GLU F N 1
ATOM 7183 C CA . GLU F 1 39 ? 73.235 2.455 42.654 1.00 15.05 39 GLU F CA 1
ATOM 7184 C C . GLU F 1 39 ? 73.317 3.636 43.615 1.00 14.06 39 GLU F C 1
ATOM 7185 O O . GLU F 1 39 ? 73.789 4.704 43.254 1.00 16.32 39 GLU F O 1
ATOM 7197 N N . ILE F 1 40 ? 72.804 3.448 44.822 1.00 13.40 40 ILE F N 1
ATOM 7198 C CA . ILE F 1 40 ? 72.951 4.437 45.887 1.00 14.03 40 ILE F CA 1
ATOM 7199 C C . ILE F 1 40 ? 73.791 3.789 46.965 1.00 13.98 40 ILE F C 1
ATOM 7200 O O . ILE F 1 40 ? 73.642 2.585 47.241 1.00 15.14 40 ILE F O 1
ATOM 7216 N N . ILE F 1 41 ? 74.698 4.557 47.550 1.00 13.01 41 ILE F N 1
ATOM 7217 C CA . ILE F 1 41 ? 75.596 4.011 48.551 1.00 13.13 41 ILE F CA 1
ATOM 7218 C C . ILE F 1 41 ? 75.108 4.339 49.951 1.00 13.10 41 ILE F C 1
ATOM 7219 O O . ILE F 1 41 ? 74.729 5.481 50.218 1.00 12.85 41 ILE F O 1
ATOM 7235 N N . PHE F 1 42 ? 75.121 3.321 50.819 1.00 13.01 42 PHE F N 1
ATOM 7236 C CA . PHE F 1 42 ? 74.643 3.41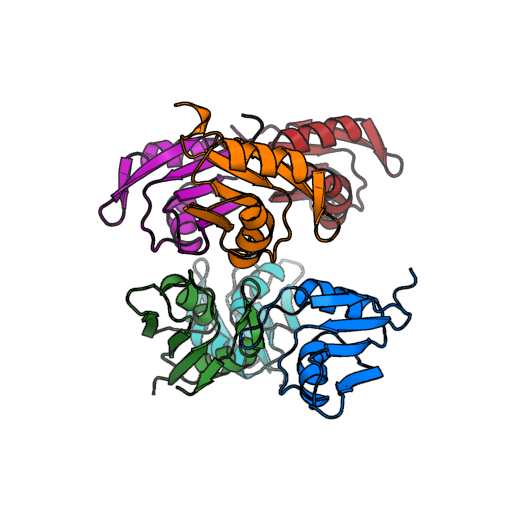3 52.193 1.00 12.89 42 PHE F CA 1
ATOM 7237 C C . PHE F 1 42 ? 75.694 2.890 53.160 1.00 13.03 42 PHE F C 1
ATOM 7238 O O . PHE F 1 42 ? 76.580 2.126 52.773 1.00 13.23 42 PHE F O 1
ATOM 7255 N N . ASN F 1 43 ? 75.596 3.305 54.423 1.00 13.24 43 ASN F N 1
ATOM 7256 C CA . ASN F 1 43 ? 76.170 2.511 55.503 1.00 13.62 43 ASN F CA 1
ATOM 7257 C C . ASN F 1 43 ? 74.996 2.056 56.381 1.00 15.84 43 ASN F C 1
ATOM 7258 O O . ASN F 1 43 ? 73.840 2.220 55.988 1.00 16.80 43 ASN F O 1
ATOM 7269 N N . GLU F 1 44 ? 75.249 1.479 57.545 1.00 17.92 44 GLU F N 1
ATOM 7270 C CA . GLU F 1 44 ? 74.137 0.983 58.360 1.00 19.42 44 GLU F CA 1
ATOM 7271 C C . GLU F 1 44 ? 73.299 2.108 58.942 1.00 22.77 44 GLU F C 1
ATOM 7272 O O . GLU F 1 44 ? 72.175 1.894 59.392 1.00 31.95 44 GLU F O 1
ATOM 7284 N N . ARG F 1 45 ? 73.831 3.317 58.916 1.00 25.85 45 ARG F N 1
ATOM 7285 C CA . ARG F 1 45 ? 73.132 4.468 59.470 1.00 30.73 45 ARG F CA 1
ATOM 7286 C C . ARG F 1 45 ? 72.123 5.052 58.481 1.00 31.93 45 ARG F C 1
ATOM 7287 O O . ARG F 1 45 ? 71.140 5.666 58.887 1.00 36.16 45 ARG F O 1
ATOM 7308 N N . GLY F 1 46 ? 72.377 4.868 57.187 1.00 23.82 46 GLY F N 1
ATOM 7309 C CA . GLY F 1 46 ? 71.489 5.365 56.147 1.00 20.76 46 GLY F CA 1
ATOM 7310 C C . GLY F 1 46 ? 72.239 5.673 54.863 1.00 16.45 46 GLY F C 1
ATOM 7311 O O . GLY F 1 46 ? 73.405 5.311 54.729 1.00 14.71 46 GLY F O 1
ATOM 7315 N N . SER F 1 47 ? 71.579 6.336 53.918 1.00 13.26 47 SER F N 1
ATOM 7316 C CA . SER F 1 47 ? 72.236 6.748 52.694 1.00 13.24 47 SER F CA 1
ATOM 7317 C C . SER F 1 47 ? 73.468 7.584 52.998 1.00 14.82 47 SER F C 1
ATOM 7318 O O . SER F 1 47 ? 73.513 8.314 53.994 1.00 16.73 47 SER F O 1
ATOM 7326 N N . LYS F 1 48 ? 74.459 7.507 52.124 1.00 12.64 48 LYS F N 1
ATOM 7327 C CA . LYS F 1 48 ? 75.616 8.372 52.238 1.00 12.88 48 LYS F CA 1
ATOM 7328 C C . LYS F 1 48 ? 75.490 9.563 51.310 1.00 12.77 48 LYS F C 1
ATOM 7329 O O . LYS F 1 48 ? 76.405 10.370 51.217 1.00 13.23 48 LYS F O 1
ATOM 7348 N N . GLY F 1 49 ? 74.363 9.667 50.625 1.00 12.65 49 GLY F N 1
ATOM 7349 C CA . GLY F 1 49 ? 74.089 10.835 49.803 1.00 13.37 49 GLY F CA 1
ATOM 7350 C C . GLY F 1 49 ? 74.863 10.898 48.509 1.00 14.18 49 GLY F C 1
ATOM 7351 O O . GLY F 1 49 ? 75.140 11.987 47.991 1.00 14.59 49 GLY F O 1
ATOM 7355 N N . PHE F 1 50 ? 75.221 9.740 47.965 1.00 12.89 50 PHE F N 1
ATOM 7356 C CA . PHE F 1 50 ? 75.768 9.708 46.631 1.00 13.05 50 PHE F CA 1
ATOM 7357 C C . PHE F 1 50 ? 75.460 8.376 45.981 1.00 13.06 50 PHE F C 1
ATOM 7358 O O . PHE F 1 50 ? 75.087 7.407 46.643 1.00 12.99 50 PHE F O 1
ATOM 7375 N N . GLY F 1 51 ? 75.588 8.351 44.667 1.00 14.61 51 GLY F N 1
ATOM 7376 C CA . GLY F 1 51 ? 75.273 7.163 43.909 1.00 15.13 51 GLY F CA 1
ATOM 7377 C C . GLY F 1 51 ? 75.850 7.178 42.518 1.00 16.50 51 GLY F C 1
ATOM 7378 O O . GLY F 1 51 ? 76.688 8.024 42.161 1.00 18.02 51 GLY F O 1
ATOM 7382 N N . PHE F 1 52 ? 75.388 6.216 41.726 1.00 15.93 52 PHE F N 1
ATOM 7383 C CA . PHE F 1 52 ? 75.892 6.024 40.384 1.00 16.92 52 PHE F CA 1
ATOM 7384 C C . PHE F 1 52 ? 74.736 5.693 39.468 1.00 14.87 52 PHE F C 1
ATOM 7385 O O . PHE F 1 52 ? 73.768 5.036 39.876 1.00 15.76 52 PHE F O 1
ATOM 7402 N N . VAL F 1 53 ? 74.834 6.174 38.236 1.00 14.13 53 VAL F N 1
ATOM 7403 C CA . VAL F 1 53 ? 73.810 5.928 37.230 1.00 15.73 53 VAL F CA 1
ATOM 7404 C C . VAL F 1 53 ? 74.521 5.471 35.961 1.00 16.81 53 VAL F C 1
ATOM 7405 O O . VAL F 1 53 ? 75.474 6.103 35.505 1.00 19.59 53 VAL F O 1
ATOM 7418 N N . THR F 1 54 ? 74.093 4.342 35.423 1.00 19.64 54 THR F N 1
ATOM 7419 C CA . THR F 1 54 ? 74.734 3.790 34.240 1.00 20.56 54 THR F CA 1
ATOM 7420 C C . THR F 1 54 ? 73.790 3.906 33.072 1.00 18.30 54 THR F C 1
ATOM 7421 O O . THR F 1 54 ? 72.682 3.355 33.099 1.00 21.00 54 THR F O 1
ATOM 7432 N N . PHE F 1 55 ? 74.215 4.646 32.056 1.00 17.97 55 PHE F N 1
ATOM 7433 C CA . PHE F 1 55 ? 73.418 4.802 30.834 1.00 19.10 55 PHE F CA 1
ATOM 7434 C C . PHE F 1 55 ? 73.876 3.790 29.772 1.00 20.66 55 PHE F C 1
ATOM 7435 O O . PHE F 1 55 ? 75.070 3.502 29.666 1.00 20.70 55 PHE F O 1
ATOM 7452 N N . GLU F 1 56 ? 72.946 3.256 28.985 1.00 34.02 56 GLU F N 1
ATOM 7453 C CA . GLU F 1 56 ? 73.347 2.345 27.911 1.00 43.94 56 GLU F CA 1
ATOM 7454 C C . GLU F 1 56 ? 73.983 3.130 26.780 1.00 40.72 56 GLU F C 1
ATOM 7455 O O . GLU F 1 56 ? 74.879 2.628 26.100 1.00 44.67 56 GLU F O 1
ATOM 7467 N N . ASN F 1 57 ? 73.518 4.360 26.577 1.00 31.53 57 ASN F N 1
ATOM 7468 C CA . ASN F 1 57 ? 74.099 5.230 25.566 1.00 32.73 57 ASN F CA 1
ATOM 7469 C C . ASN F 1 57 ? 74.862 6.389 26.202 1.00 26.24 57 ASN F C 1
ATOM 7470 O O . ASN F 1 57 ? 74.299 7.179 26.962 1.00 26.07 57 ASN F O 1
ATOM 7481 N N . SER F 1 58 ? 76.145 6.481 25.872 1.00 24.26 58 SER F N 1
ATOM 7482 C CA . SER F 1 58 ? 77.038 7.484 26.432 1.00 31.43 58 SER F CA 1
ATOM 7483 C C . SER F 1 58 ? 76.580 8.917 26.159 1.00 34.46 58 SER F C 1
ATOM 7484 O O . SER F 1 58 ? 76.788 9.807 26.983 1.00 35.20 58 SER F O 1
ATOM 7492 N N . ALA F 1 59 ? 75.975 9.142 24.996 1.00 36.11 59 ALA F N 1
ATOM 7493 C CA . ALA F 1 59 ? 75.530 10.480 24.613 1.00 36.67 59 ALA F CA 1
ATOM 7494 C C . ALA F 1 59 ? 74.425 10.972 25.543 1.00 31.19 59 ALA F C 1
ATOM 7495 O O . ALA F 1 59 ? 74.321 12.167 25.831 1.00 32.07 59 ALA F O 1
ATOM 7502 N N . ASP F 1 60 ? 73.595 10.044 25.998 1.00 28.81 60 ASP F N 1
ATOM 7503 C CA . ASP F 1 60 ? 72.554 10.355 26.957 1.00 29.10 60 ASP F CA 1
ATOM 7504 C C . ASP F 1 60 ? 73.194 10.710 28.304 1.00 28.98 60 ASP F C 1
ATOM 7505 O O . ASP F 1 60 ? 72.709 11.587 29.011 1.00 26.40 60 ASP F O 1
ATOM 7514 N N . ALA F 1 61 ? 74.296 10.044 28.642 1.00 27.43 61 ALA F N 1
ATOM 7515 C CA . ALA F 1 61 ? 74.980 10.313 29.896 1.00 27.29 61 ALA F CA 1
ATOM 7516 C C . ALA F 1 61 ? 75.641 11.687 29.885 1.00 28.47 61 ALA F C 1
ATOM 7517 O O . ALA F 1 61 ? 75.697 12.365 30.916 1.00 25.50 61 ALA F O 1
ATOM 7524 N N . ASP F 1 62 ? 76.164 12.088 28.728 1.00 26.77 62 ASP F N 1
ATOM 7525 C CA . ASP F 1 62 ? 76.827 13.382 28.605 1.00 27.12 62 ASP F CA 1
ATOM 7526 C C . ASP F 1 62 ? 75.799 14.501 28.676 1.00 24.47 62 ASP F C 1
ATOM 7527 O O . ASP F 1 62 ? 76.056 15.555 29.261 1.00 25.51 62 ASP F O 1
ATOM 7536 N N . ARG F 1 63 ? 74.636 14.259 28.082 1.00 24.28 63 ARG F N 1
ATOM 7537 C CA . ARG F 1 63 ? 73.536 15.215 28.104 1.00 24.35 63 ARG F CA 1
ATOM 7538 C C . ARG F 1 63 ? 73.027 15.384 29.512 1.00 24.86 63 ARG F C 1
ATOM 7539 O O . ARG F 1 63 ? 72.742 16.497 29.941 1.00 22.70 63 ARG F O 1
ATOM 7560 N N . ALA F 1 64 ? 72.896 14.269 30.227 1.00 26.74 64 ALA F N 1
ATOM 7561 C CA . ALA F 1 64 ? 72.439 14.309 31.609 1.00 24.62 64 ALA F CA 1
ATOM 7562 C C . ALA F 1 64 ? 73.447 15.050 32.478 1.00 23.46 64 ALA F C 1
ATOM 7563 O O . ALA F 1 64 ? 73.068 15.860 33.314 1.00 24.61 64 ALA F O 1
ATOM 7570 N N . ARG F 1 65 ? 74.735 14.770 32.293 1.00 20.87 65 ARG F N 1
ATOM 7571 C CA . ARG F 1 65 ? 75.756 15.437 33.077 1.00 22.65 65 ARG F CA 1
ATOM 7572 C C . ARG F 1 65 ? 75.743 16.938 32.819 1.00 26.66 65 ARG F C 1
ATOM 7573 O O . ARG F 1 65 ? 75.863 17.745 33.751 1.00 27.78 65 ARG F O 1
ATOM 7594 N N . GLU F 1 66 ? 75.593 17.310 31.553 1.00 25.64 66 GLU F N 1
ATOM 7595 C CA . GLU F 1 66 ? 75.613 18.719 31.156 1.00 24.44 66 GLU F CA 1
ATOM 7596 C C . GLU F 1 66 ? 74.457 19.494 31.772 1.00 24.67 66 GLU F C 1
ATOM 7597 O O . GLU F 1 66 ? 74.621 20.641 32.201 1.00 27.33 66 GLU F O 1
ATOM 7609 N N . LYS F 1 67 ? 73.294 18.861 31.815 1.00 21.81 67 LYS F N 1
ATOM 7610 C CA . LYS F 1 67 ? 72.082 19.501 32.301 1.00 24.08 67 LYS F CA 1
ATOM 7611 C C . LYS F 1 67 ? 71.911 19.468 33.825 1.00 23.48 67 LYS F C 1
ATOM 7612 O O . LYS F 1 67 ? 71.353 20.394 34.400 1.00 23.73 67 LYS F O 1
ATOM 7631 N N . LEU F 1 68 ? 72.374 18.408 34.483 1.00 20.14 68 LEU F N 1
ATOM 7632 C CA . LEU F 1 68 ? 72.128 18.260 35.916 1.00 19.18 68 LEU F CA 1
ATOM 7633 C C . LEU F 1 68 ? 73.254 18.756 36.835 1.00 20.67 68 LEU F C 1
ATOM 7634 O O . LEU F 1 68 ? 72.999 19.114 37.988 1.00 22.16 68 LEU F O 1
ATOM 7650 N N . HIS F 1 69 ? 74.493 18.766 36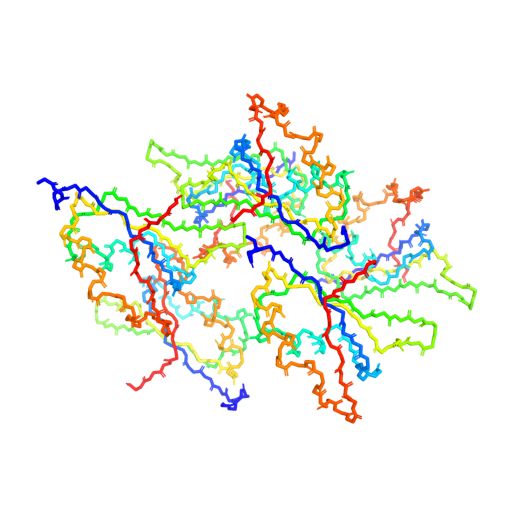.359 1.00 19.81 69 HIS F N 1
ATOM 7651 C CA . HIS F 1 69 ? 75.604 19.102 37.235 1.00 19.22 69 HIS F CA 1
ATOM 7652 C C . HIS F 1 69 ? 75.436 20.529 37.716 1.00 20.36 69 HIS F C 1
ATOM 7653 O O . HIS F 1 69 ? 75.148 21.419 36.922 1.00 19.87 69 HIS F O 1
ATOM 7668 N N . GLY F 1 70 ? 75.607 20.746 39.014 1.00 19.51 70 GLY F N 1
ATOM 7669 C CA . GLY F 1 70 ? 75.446 22.076 39.573 1.00 21.13 70 GLY F CA 1
ATOM 7670 C C . GLY F 1 70 ? 74.014 22.557 39.710 1.00 20.20 70 GLY F C 1
ATOM 7671 O O . GLY F 1 70 ? 73.780 23.714 40.031 1.00 21.71 70 GLY F O 1
ATOM 7675 N N . THR F 1 71 ? 73.038 21.695 39.481 1.00 19.06 71 THR F N 1
ATOM 7676 C CA . THR F 1 71 ? 71.654 22.111 39.685 1.00 19.29 71 THR F CA 1
ATOM 7677 C C . THR F 1 71 ? 71.252 21.880 41.122 1.00 18.08 71 THR F C 1
ATOM 7678 O O . THR F 1 71 ? 71.914 21.124 41.845 1.00 18.66 71 THR F O 1
ATOM 7689 N N . VAL F 1 72 ? 70.176 22.547 41.527 1.00 16.79 72 VAL F N 1
ATOM 7690 C CA . VAL F 1 72 ? 69.646 22.437 42.869 1.00 17.81 72 VAL F CA 1
ATOM 7691 C C . VAL F 1 72 ? 68.424 21.529 42.902 1.00 20.42 72 VAL F C 1
ATOM 7692 O O . VAL F 1 72 ? 67.395 21.809 42.279 1.00 27.00 72 VAL F O 1
ATOM 7705 N N . VAL F 1 73 ? 68.553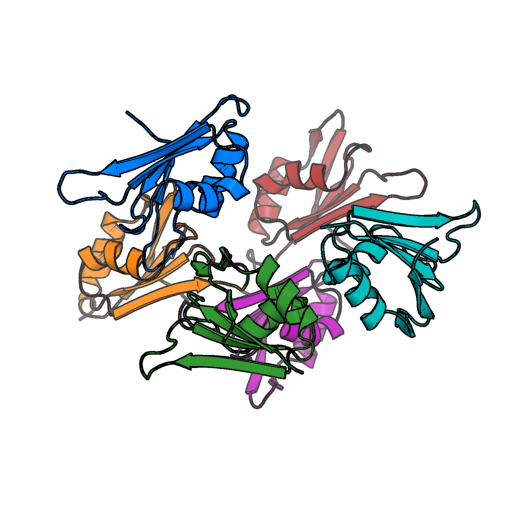 20.437 43.646 1.00 19.60 73 VAL F N 1
ATOM 7706 C CA . VAL F 1 73 ? 67.490 19.464 43.803 1.00 21.20 73 VAL F CA 1
ATOM 7707 C C . VAL F 1 73 ? 67.137 19.403 45.270 1.00 18.33 73 VAL F C 1
ATOM 7708 O O . VAL F 1 73 ? 67.978 19.093 46.108 1.00 17.81 73 VAL F O 1
ATOM 7721 N N . GLU F 1 74 ? 65.893 19.716 45.585 1.00 15.89 74 GLU F N 1
ATOM 7722 C CA . GLU F 1 74 ? 65.424 19.704 46.963 1.00 17.13 74 GLU F CA 1
ATOM 7723 C C . GLU F 1 74 ? 66.457 20.302 47.919 1.00 16.78 74 GLU F C 1
ATOM 7724 O O . GLU F 1 74 ? 66.810 19.694 48.940 1.00 16.18 74 GLU F O 1
ATOM 7736 N N . GLY F 1 75 ? 66.938 21.498 47.578 1.00 15.67 75 GLY F N 1
ATOM 7737 C CA . GLY F 1 75 ? 67.793 22.259 48.468 1.00 16.04 75 GLY F CA 1
ATOM 7738 C C . GLY F 1 75 ? 69.224 21.774 48.587 1.00 15.11 75 GLY F C 1
ATOM 7739 O O . GLY F 1 75 ? 69.924 22.123 49.543 1.00 14.81 75 GLY F O 1
ATOM 7743 N N . ARG F 1 76 ? 69.667 20.985 47.617 1.00 13.54 76 ARG F N 1
ATOM 7744 C CA . ARG F 1 76 ? 71.044 20.528 47.571 1.00 14.11 76 ARG F CA 1
ATOM 7745 C C . ARG F 1 76 ? 71.632 20.786 46.185 1.00 13.44 76 ARG F C 1
ATOM 7746 O O . ARG F 1 76 ? 71.001 20.501 45.176 1.00 14.04 76 ARG F O 1
ATOM 7767 N N . LYS F 1 77 ? 72.840 21.336 46.132 1.00 13.88 77 LYS F N 1
ATOM 7768 C CA . LYS F 1 77 ? 73.512 21.549 44.849 1.00 15.66 77 LYS F CA 1
ATOM 7769 C C . LYS F 1 77 ? 74.230 20.267 44.483 1.00 17.75 77 LYS F C 1
ATOM 7770 O O . LYS F 1 77 ? 75.190 19.880 45.150 1.00 18.65 77 LYS F O 1
ATOM 7789 N N . ILE F 1 78 ? 73.753 19.581 43.455 1.00 16.43 78 ILE F N 1
ATOM 7790 C CA . ILE F 1 78 ? 74.298 18.256 43.178 1.00 18.39 78 ILE F CA 1
ATOM 7791 C C . ILE F 1 78 ? 75.503 18.321 42.254 1.00 19.40 78 ILE F C 1
ATOM 7792 O O . ILE F 1 78 ? 75.700 19.290 41.505 1.00 20.79 78 ILE F O 1
ATOM 7808 N N . GLU F 1 79 ? 76.344 17.298 42.355 1.00 17.75 79 GLU F N 1
ATOM 7809 C CA . GLU F 1 79 ? 77.501 17.175 41.495 1.00 17.94 79 GLU F CA 1
ATOM 7810 C C . GLU F 1 79 ? 77.294 15.931 40.663 1.00 16.98 79 GLU F C 1
ATOM 7811 O O . GLU F 1 79 ? 76.825 14.911 41.181 1.00 15.13 79 GLU F O 1
ATOM 7823 N N . VAL F 1 80 ? 77.630 16.016 39.381 1.00 15.86 80 VAL F N 1
ATOM 7824 C CA . VAL F 1 80 ? 77.498 14.899 38.451 1.00 19.13 80 VAL F CA 1
ATOM 7825 C C . VAL F 1 80 ? 78.798 14.822 37.671 1.00 26.77 80 VAL F C 1
ATOM 7826 O O . VAL F 1 80 ? 79.151 15.760 36.953 1.00 31.41 80 VAL F O 1
ATOM 7839 N N . ASN F 1 81 ? 79.513 13.712 37.833 1.00 27.50 81 ASN F N 1
ATOM 7840 C CA . ASN F 1 81 ? 80.820 13.524 37.226 1.00 24.90 81 ASN F CA 1
ATOM 7841 C C . ASN F 1 81 ? 80.921 12.147 36.581 1.00 27.32 81 ASN F C 1
ATOM 7842 O O . ASN F 1 81 ? 80.060 11.292 36.792 1.00 25.30 81 ASN F O 1
ATOM 7853 N N . ASN F 1 82 ? 81.963 11.943 35.780 1.00 38.16 82 ASN F N 1
ATOM 7854 C CA . ASN F 1 82 ? 82.306 10.610 35.295 1.00 41.73 82 ASN F CA 1
ATOM 7855 C C . ASN F 1 82 ? 82.706 9.731 36.475 1.00 39.87 82 ASN F C 1
ATOM 7856 O O . ASN F 1 82 ? 83.424 10.171 37.368 1.00 47.51 82 ASN F O 1
ATOM 7867 N N . ALA F 1 83 ? 82.231 8.493 36.487 1.00 31.74 83 ALA F N 1
ATOM 7868 C CA . ALA F 1 83 ? 82.592 7.557 37.545 1.00 28.01 83 ALA F CA 1
ATOM 7869 C C . ALA F 1 83 ? 83.882 6.840 37.177 1.00 39.08 83 ALA F C 1
ATOM 7870 O O . ALA F 1 83 ? 84.106 6.514 36.013 1.00 41.18 83 ALA F O 1
ATOM 7877 N N . THR F 1 84 ? 84.725 6.590 38.172 1.00 54.71 84 THR F N 1
ATOM 7878 C CA . THR F 1 84 ? 86.003 5.930 37.939 1.00 68.58 84 THR F CA 1
ATOM 7879 C C . THR F 1 84 ? 85.800 4.574 37.267 1.00 75.81 84 THR F C 1
ATOM 7880 O O . THR F 1 84 ? 85.696 3.545 37.935 1.00 81.05 84 THR F O 1
#

Nearest PDB structures (foldseek):
  4zka-assembly4_D  TM=1.011E+00  e=5.037E-18  Homo sapiens
  4zka-assembly3_C  TM=1.003E+00  e=2.776E-16  Homo sapiens
  2n82-assembly1_B  TM=9.212E-01  e=2.274E-15  Homo sapiens
  7vrl-assembly1_B  TM=9.267E-01  e=5.005E-15  Homo sapiens
  4fxv-assembly3_C  TM=9.605E-01  e=6.848E-08  Homo sapiens

Radius of gyration: 25.7 Å; Cα contacts (8 Å, |Δi|>4): 1101; chains: 6; bounding box: 77×58×72 Å

Foldseek 3Di:
DPFQAKFKKKKFQAPQPDDFVNVCVLLVVLHDWPDKFFDADPVGTPGIIMTMHSGNVSLVVSQVPQAQDDDPRTRMHIGGDDD/DQFQAKFKKKKAQADQPDDDVNVCVLLVVLHAWPDKFFDADPVGTPGMIMTMHSGNVSLVVSQVVQAQDDDPNTGMHMGGDDD/DKFKKKKFQADQPDDFVNVCVLLVVLHAWDDKFFDADPVGTPGIIMTIHPDPVSLVVSQVVQAQDADPRTGMHMGGD/DQQAKFKKKKFQADQPDDQVNVCVLLVVLADWDDKFFDADPVGTPGIIMTMHSGNVSLVVSQVVQAQDDDPNTRMHIGGDDD/DQAKFKKKKFQAPQPDDDVNCCVLLVVLHAWPDKFFDADPVGTPGMIMTMHSGDVSLVVSQVVQAQDDDPNTGMHMGGDD/DAKFKKKKAFADQVDDPVNVCVLLCVLHDWDDKFFDADPVGTPGIIMTMHRDVVSLVVSQVPQAQDADPRTGMHMGGDD

Sequence (484 aa):
ENKSQPKRLHVSNIPFRFRDPDLRQMFGQFGKILDVEIIFNERGSKGFGFVTFENSADADRAREKLHGTTVVEGRKIEVNNATAENKSQPKRLHVSNIPFRFRDPDLRQMFGQFGKILDVEIIFNERGSKGFGFVTFENSADADRAREKLHGTVVEGRKIEVNNATAQPKRLHVSNIPFFFRFRDPDLRQMFGQFGKILDVEIIFNERGSKGFGFVTFENSADADRAREKLHGTVVEEGRKIEEVNNANKSQPKRLHVSNIPFRFRDPDLRQMFGQFGKILDVEIIFNERGSKGFGFVTFENSADADRAREKLHGTVVEGRKIEVNNATAKSQPKRLHVSNIPFRFRDPDLRQMFGQFGKILDVEIIFNERRGSKGFGFVTFENSADADRAREKLHGTVVEGRKIEVNNATSQPKRLHVSNIPFRFRDPDLRQMFGQFGKILDVEIIFNERGSKGFGFVTFENSADADRAREKLHGTVVEGRKIEVNNAT